Protein AF-A0A3B9WYV5-F1 (afdb_monomer_lite)

Radius of gyration: 35.45 Å; chains: 1; bounding box: 121×63×86 Å

Structure (mmCIF, N/CA/C/O backbone):
data_AF-A0A3B9WYV5-F1
#
_entry.id   AF-A0A3B9WYV5-F1
#
loop_
_atom_site.group_PDB
_atom_site.id
_atom_site.type_symbol
_atom_site.label_atom_id
_atom_site.label_alt_id
_atom_site.label_comp_id
_atom_site.label_asym_id
_atom_site.label_entity_id
_atom_site.label_seq_id
_atom_site.pdbx_PDB_ins_code
_atom_site.Cartn_x
_atom_site.Cartn_y
_atom_site.Cartn_z
_atom_site.occupancy
_atom_site.B_iso_or_equiv
_atom_site.auth_seq_id
_atom_site.auth_comp_id
_atom_site.auth_asym_id
_atom_site.auth_atom_id
_atom_site.pdbx_PDB_model_num
ATOM 1 N N . MET A 1 1 ? -48.179 17.737 22.726 1.00 44.22 1 MET A N 1
ATOM 2 C CA . MET A 1 1 ? -48.173 19.216 22.702 1.00 44.22 1 MET A CA 1
ATOM 3 C C . MET A 1 1 ? -49.141 19.680 23.784 1.00 44.22 1 MET A C 1
ATOM 5 O O . MET A 1 1 ? -50.304 19.308 23.714 1.00 44.22 1 MET A O 1
ATOM 9 N N . TYR A 1 2 ? -48.638 20.317 24.846 1.00 38.59 2 TYR A N 1
ATOM 10 C CA . TYR A 1 2 ? -49.364 20.578 26.098 1.00 38.59 2 TYR A CA 1
ATOM 11 C C . TYR A 1 2 ? -50.593 21.493 25.893 1.00 38.59 2 TYR A C 1
ATOM 13 O O . TYR A 1 2 ? -50.419 22.695 25.693 1.00 38.59 2 TYR A O 1
ATOM 21 N N . PRO A 1 3 ? -51.836 20.983 26.000 1.00 50.41 3 PRO A N 1
ATOM 22 C CA . PRO A 1 3 ? -53.046 21.769 25.717 1.00 50.41 3 PRO A CA 1
ATOM 23 C C . PRO A 1 3 ? -53.403 22.777 26.820 1.00 50.41 3 PRO A C 1
ATOM 25 O O . PRO A 1 3 ? -54.273 23.621 26.638 1.00 50.41 3 PRO A O 1
ATOM 28 N N . ALA A 1 4 ? -52.757 22.687 27.987 1.00 54.72 4 ALA A N 1
ATOM 29 C CA . ALA A 1 4 ? -53.063 23.540 29.132 1.00 54.72 4 ALA A CA 1
ATOM 30 C C . ALA A 1 4 ? -52.451 24.950 29.031 1.00 54.72 4 ALA A C 1
ATOM 32 O O . ALA A 1 4 ? -52.976 25.873 29.654 1.00 54.72 4 ALA A O 1
ATOM 33 N N . PHE A 1 5 ? -51.382 25.126 28.242 1.00 47.09 5 PHE A N 1
ATOM 34 C CA . PHE A 1 5 ? -50.605 26.373 28.189 1.00 47.09 5 PHE A CA 1
ATOM 35 C C . PHE A 1 5 ? -50.974 27.308 27.026 1.00 47.09 5 PHE A C 1
ATOM 37 O O . PHE A 1 5 ? -50.717 28.504 27.113 1.00 47.09 5 PHE A O 1
ATOM 44 N N . PHE A 1 6 ? -51.642 26.817 25.976 1.00 51.59 6 PHE A N 1
ATOM 45 C CA . PHE A 1 6 ? -51.981 27.616 24.791 1.00 51.59 6 PHE A CA 1
ATOM 46 C C . PHE A 1 6 ? -53.494 27.623 24.565 1.00 51.59 6 PHE A C 1
ATOM 48 O O . PHE A 1 6 ? -54.045 26.748 23.904 1.00 51.59 6 PHE A O 1
ATOM 55 N N . ARG A 1 7 ? -54.183 28.599 25.171 1.00 55.00 7 ARG A N 1
ATOM 56 C CA . ARG A 1 7 ? -55.656 28.698 25.144 1.00 55.00 7 ARG A CA 1
ATOM 57 C C . ARG A 1 7 ? -56.224 29.470 23.946 1.00 55.00 7 ARG A C 1
ATOM 59 O O . ARG A 1 7 ? -57.436 29.457 23.762 1.00 55.00 7 ARG A O 1
ATOM 66 N N . ASN A 1 8 ? -55.399 30.155 23.153 1.00 58.19 8 ASN A N 1
ATOM 67 C CA . ASN A 1 8 ? -55.832 30.854 21.940 1.00 58.19 8 ASN A CA 1
ATOM 68 C C . ASN A 1 8 ? -54.713 30.912 20.884 1.00 58.19 8 ASN A C 1
ATOM 70 O O . ASN A 1 8 ? -53.532 30.820 21.214 1.00 58.19 8 ASN A O 1
ATOM 74 N N . ASP A 1 9 ? -55.091 31.102 19.617 1.00 54.53 9 ASP A N 1
ATOM 75 C CA . ASP A 1 9 ? -54.166 31.091 18.469 1.00 54.53 9 ASP A CA 1
ATOM 76 C C . ASP A 1 9 ? -53.138 32.240 18.496 1.00 54.53 9 ASP A C 1
ATOM 78 O O . ASP A 1 9 ? -52.093 32.166 17.855 1.00 54.53 9 ASP A O 1
ATOM 82 N N . GLN A 1 10 ? -53.389 33.289 19.289 1.00 51.88 10 GLN A N 1
ATOM 83 C CA . GLN A 1 10 ? -52.454 34.402 19.494 1.00 51.88 10 GLN A CA 1
ATOM 84 C C . GLN A 1 10 ? -51.381 34.123 20.563 1.00 51.88 10 GLN A C 1
ATOM 86 O O . GLN A 1 10 ? -50.354 34.804 20.574 1.00 51.88 10 GLN A O 1
ATOM 91 N N . ALA A 1 11 ? -51.558 33.115 21.427 1.00 53.44 11 ALA A N 1
ATOM 92 C CA . ALA A 1 11 ? -50.583 32.771 22.468 1.00 53.44 11 ALA A CA 1
ATOM 93 C C . ALA A 1 11 ? -49.258 32.243 21.892 1.00 53.44 11 ALA A C 1
ATOM 95 O O . ALA A 1 11 ? -48.209 32.416 22.507 1.00 53.44 11 ALA A O 1
ATOM 96 N N . PHE A 1 12 ? -49.286 31.643 20.698 1.00 45.94 12 PHE A N 1
ATOM 97 C CA . PHE A 1 12 ? -48.079 31.151 20.031 1.00 45.94 12 PHE A CA 1
ATOM 98 C C . PHE A 1 12 ? -47.205 32.297 19.494 1.00 45.94 12 PHE A C 1
ATOM 100 O O . PHE A 1 12 ? -45.983 32.245 19.588 1.00 45.94 12 PHE A O 1
ATOM 107 N N . SER A 1 13 ? -47.818 33.368 18.977 1.00 48.94 13 SER A N 1
ATOM 108 C CA . SER A 1 13 ? -47.088 34.524 18.433 1.00 48.94 13 SER A CA 1
ATOM 109 C C . SER A 1 13 ? -46.604 35.496 19.513 1.00 48.94 13 SER A C 1
ATOM 111 O O . SER A 1 13 ? -45.576 36.143 19.325 1.00 48.94 13 SER A O 1
ATOM 113 N N . ALA A 1 14 ? -47.297 35.572 20.655 1.00 41.66 14 ALA A N 1
ATOM 114 C CA . ALA A 1 14 ? -46.888 36.388 21.802 1.00 41.66 14 ALA A CA 1
ATOM 115 C C . ALA A 1 14 ? -45.728 35.778 22.620 1.00 41.66 14 ALA A C 1
ATOM 117 O O . ALA A 1 14 ? -45.113 36.477 23.417 1.00 41.66 14 ALA A O 1
ATOM 118 N N . ALA A 1 15 ? -45.379 34.505 22.401 1.00 43.25 15 ALA A N 1
ATOM 119 C CA . ALA A 1 15 ? -44.232 33.862 23.051 1.00 43.25 15 ALA A CA 1
ATOM 120 C C . ALA A 1 15 ? -42.866 34.318 22.489 1.00 43.25 15 ALA A C 1
ATOM 122 O O . ALA A 1 15 ? -41.828 34.014 23.071 1.00 43.25 15 ALA A O 1
ATOM 123 N N . ASN A 1 16 ? -42.855 35.066 21.377 1.00 40.69 16 ASN A N 1
ATOM 124 C CA . ASN A 1 16 ? -41.633 35.572 20.741 1.00 40.69 16 ASN A CA 1
ATOM 125 C C . ASN A 1 16 ? -41.142 36.926 21.287 1.00 40.69 16 ASN A C 1
ATOM 127 O O . ASN A 1 16 ? -40.165 37.461 20.764 1.00 40.69 16 ASN A O 1
ATOM 131 N N . SER A 1 17 ? -41.767 37.485 22.328 1.00 39.19 17 SER A N 1
ATOM 132 C CA . SER A 1 17 ? -41.237 38.665 23.024 1.00 39.19 17 SER A CA 1
ATOM 133 C C . SER A 1 17 ? -40.712 38.286 24.410 1.00 39.19 17 SER A C 1
ATOM 135 O O . SER A 1 17 ? -41.483 38.080 25.342 1.00 39.19 17 SER A O 1
ATOM 137 N N . GLU A 1 18 ? -39.385 38.199 24.507 1.00 41.38 18 GLU A N 1
ATOM 138 C CA . GLU A 1 18 ? -38.595 38.318 25.740 1.00 41.38 18 GLU A CA 1
ATOM 139 C C . GLU A 1 18 ? -39.033 37.442 26.924 1.00 41.38 18 GLU A C 1
ATOM 141 O O . GLU A 1 18 ? -39.268 37.923 28.029 1.00 41.38 18 GLU A O 1
ATOM 146 N N . THR A 1 19 ? -39.031 36.120 26.746 1.00 40.12 19 THR A N 1
ATOM 147 C CA . THR A 1 19 ? -38.717 35.264 27.899 1.00 40.12 19 THR A CA 1
ATOM 148 C C . THR A 1 19 ? -37.205 35.109 27.943 1.00 40.12 19 THR A C 1
ATOM 150 O O . THR A 1 19 ? -36.627 34.286 27.232 1.00 40.12 19 THR A O 1
ATOM 153 N N . ILE A 1 20 ? -36.550 35.936 28.759 1.00 43.50 20 ILE A N 1
ATOM 154 C CA . ILE A 1 20 ? -35.201 35.653 29.250 1.00 43.50 20 ILE A CA 1
ATOM 155 C C . ILE A 1 20 ? -35.346 34.386 30.096 1.00 43.50 20 ILE A C 1
ATOM 157 O O . ILE A 1 20 ? -35.565 34.451 31.302 1.00 43.50 20 ILE A O 1
ATOM 161 N N . TYR A 1 21 ? -35.311 33.217 29.460 1.00 53.41 21 TYR A N 1
ATOM 162 C CA . TYR A 1 21 ? -35.039 31.990 30.185 1.00 53.41 21 TYR A CA 1
ATOM 163 C C . TYR A 1 21 ? -33.635 32.162 30.745 1.00 53.41 21 TYR A C 1
ATOM 165 O O . TYR A 1 21 ? -32.661 32.158 29.987 1.00 53.41 21 TYR A O 1
ATOM 173 N N . LEU A 1 22 ? -33.542 32.381 32.056 1.00 64.19 22 LEU A N 1
ATOM 174 C CA . LEU A 1 22 ? -32.267 32.347 32.748 1.00 64.19 22 LEU A CA 1
ATOM 175 C C . LEU A 1 22 ? -31.646 30.988 32.433 1.00 64.19 22 LEU A C 1
ATOM 177 O O . LEU A 1 22 ? -32.295 29.946 32.529 1.00 64.19 22 LEU A O 1
ATOM 181 N N . MET A 1 23 ? -30.404 31.008 31.971 1.00 65.25 23 MET A N 1
ATOM 182 C CA . MET A 1 23 ? -29.700 29.817 31.504 1.00 65.25 23 MET A CA 1
ATOM 183 C C . MET A 1 23 ? -29.669 28.711 32.577 1.00 65.25 23 MET A C 1
ATOM 185 O O . MET A 1 23 ? -29.634 27.526 32.255 1.00 65.25 23 MET A O 1
ATOM 189 N N . ASP A 1 24 ? -29.759 29.108 33.845 1.00 76.31 24 ASP A N 1
ATOM 190 C CA . ASP A 1 24 ? -29.878 28.274 35.040 1.00 76.31 24 ASP A CA 1
ATOM 191 C C . ASP A 1 24 ? -31.162 27.435 35.048 1.00 76.31 24 ASP A C 1
ATOM 193 O O . ASP A 1 24 ? -31.118 26.241 35.346 1.00 76.31 24 ASP A O 1
ATOM 197 N N . ASP A 1 25 ? -32.301 28.034 34.690 1.00 82.19 25 ASP A N 1
ATOM 198 C CA . ASP A 1 25 ? -33.596 27.348 34.676 1.00 82.19 25 ASP A CA 1
ATOM 199 C C . ASP A 1 25 ? -33.636 26.295 33.572 1.00 82.19 25 ASP A C 1
ATOM 201 O O . ASP A 1 25 ? -34.129 25.191 33.788 1.00 82.19 25 ASP A O 1
ATOM 205 N N . ARG A 1 26 ? -33.009 26.588 32.426 1.00 82.50 26 ARG A N 1
ATOM 206 C CA . ARG A 1 26 ? -32.861 25.621 31.332 1.00 82.50 26 ARG A CA 1
ATOM 207 C C . ARG A 1 26 ? -32.002 24.426 31.743 1.00 82.50 26 ARG A C 1
ATOM 209 O O . ARG A 1 26 ? -32.347 23.292 31.432 1.00 82.50 26 ARG A O 1
ATOM 216 N N . VAL A 1 27 ? -30.888 24.656 32.442 1.00 86.00 27 VAL A N 1
ATOM 217 C CA . VAL A 1 27 ? -30.032 23.560 32.930 1.00 86.00 27 VAL A CA 1
ATOM 218 C C . VAL A 1 27 ? -30.753 22.719 33.977 1.00 86.00 27 VAL A C 1
ATOM 220 O O . VAL A 1 27 ? -30.647 21.493 33.943 1.00 86.00 27 VAL A O 1
ATOM 223 N N . ARG A 1 28 ? -31.503 23.357 34.883 1.00 89.12 28 ARG A N 1
ATOM 224 C CA . ARG A 1 28 ? -32.316 22.648 35.875 1.00 89.12 28 ARG A CA 1
ATOM 225 C C . ARG A 1 28 ? -33.363 21.771 35.190 1.00 89.12 28 ARG A C 1
ATOM 227 O O . ARG A 1 28 ? -33.403 20.580 35.465 1.00 89.12 28 ARG A O 1
ATOM 234 N N . GLU A 1 29 ? -34.102 22.321 34.230 1.00 89.50 29 GLU A N 1
ATOM 235 C CA . GLU A 1 29 ? -35.089 21.573 33.448 1.00 89.50 29 GLU A CA 1
ATOM 236 C C . GLU A 1 29 ? -34.450 20.396 32.693 1.00 89.50 29 GLU A C 1
ATOM 238 O O . GLU A 1 29 ? -34.960 19.282 32.752 1.00 89.50 29 GLU A O 1
ATOM 243 N N . MET A 1 30 ? -33.292 20.592 32.051 1.00 89.50 30 MET A N 1
ATOM 244 C CA . MET A 1 30 ? -32.570 19.504 31.376 1.00 89.50 30 MET A CA 1
ATOM 245 C C . MET A 1 30 ? -32.187 18.366 32.332 1.00 89.50 30 MET A C 1
ATOM 247 O O . MET A 1 30 ? -32.292 17.196 31.966 1.00 89.50 30 MET A O 1
ATOM 251 N N . ILE A 1 31 ? -31.719 18.694 33.539 1.00 91.06 31 ILE A N 1
ATOM 252 C CA . ILE A 1 31 ? -31.347 17.702 34.556 1.00 91.06 31 ILE A CA 1
ATOM 253 C C . ILE A 1 31 ? -32.591 16.982 35.084 1.00 91.06 31 ILE A C 1
ATOM 255 O O . ILE A 1 31 ? -32.574 15.755 35.197 1.00 91.06 31 ILE A O 1
ATOM 259 N N . ASP A 1 32 ? -33.653 17.728 35.384 1.00 92.06 32 ASP A N 1
ATOM 260 C CA . ASP A 1 32 ? -34.893 17.192 35.945 1.00 92.06 32 ASP A CA 1
ATOM 261 C C . ASP A 1 32 ? -35.589 16.265 34.945 1.00 92.06 32 ASP A C 1
ATOM 263 O O . ASP A 1 32 ? -35.933 15.146 35.305 1.00 92.06 32 ASP A O 1
ATOM 267 N N . VAL A 1 33 ? -35.659 16.637 33.661 1.00 93.62 33 VAL A N 1
ATOM 268 C CA . VAL A 1 33 ? -36.197 15.768 32.598 1.00 93.62 33 VAL A CA 1
ATOM 269 C C . VAL A 1 33 ? -35.448 14.436 32.529 1.00 93.62 33 VAL A C 1
ATOM 271 O O . VAL A 1 33 ? -36.065 13.375 32.463 1.00 93.62 33 VAL A O 1
ATOM 274 N N . VAL A 1 34 ? -34.111 14.457 32.568 1.00 91.62 34 VAL A N 1
ATOM 275 C CA . VAL A 1 34 ? -33.319 13.217 32.534 1.00 91.62 34 VAL A CA 1
ATOM 276 C C . VAL A 1 34 ? -33.553 12.382 33.796 1.00 91.62 34 VAL A C 1
ATOM 278 O O . VAL A 1 34 ? -33.638 11.154 33.706 1.00 91.62 34 VAL A O 1
ATOM 281 N N . ARG A 1 35 ? -33.668 13.016 34.967 1.00 92.69 35 ARG A N 1
ATOM 282 C CA . ARG A 1 35 ? -33.932 12.322 36.237 1.00 92.69 35 ARG A CA 1
ATOM 283 C C . ARG A 1 35 ? -35.321 11.710 36.283 1.00 92.69 35 ARG A C 1
ATOM 285 O O . ARG A 1 35 ? -35.431 10.558 36.688 1.00 92.69 35 ARG A O 1
ATOM 292 N N . ASP A 1 36 ? -36.336 12.433 35.840 1.00 93.81 36 ASP A N 1
ATOM 293 C CA . ASP A 1 36 ? -37.723 11.975 35.851 1.00 93.81 36 ASP A CA 1
ATOM 294 C C . ASP A 1 36 ? -37.918 10.783 34.905 1.00 93.81 36 ASP A C 1
ATOM 296 O O . ASP A 1 36 ? -38.557 9.798 35.273 1.00 93.81 36 ASP A O 1
ATOM 300 N N . GLU A 1 37 ? -37.297 10.821 33.723 1.00 93.88 37 GLU A N 1
ATOM 301 C CA . GLU A 1 37 ? -37.404 9.742 32.733 1.00 93.88 37 GLU A CA 1
ATOM 302 C C . GLU A 1 37 ? -36.556 8.508 33.085 1.00 93.88 37 GLU A C 1
ATOM 304 O O . GLU A 1 37 ? -36.952 7.373 32.815 1.00 93.88 37 GLU A O 1
ATOM 309 N N . THR A 1 38 ? -35.367 8.691 33.674 1.00 91.56 38 THR A N 1
ATOM 310 C CA . THR A 1 38 ? -34.408 7.581 33.872 1.00 91.56 38 THR A CA 1
ATOM 311 C C . THR A 1 38 ? -34.256 7.122 35.323 1.00 91.56 38 THR A C 1
ATOM 313 O O . THR A 1 38 ? -33.700 6.046 35.576 1.00 91.56 38 THR A O 1
ATOM 316 N N . GLY A 1 39 ? -34.682 7.937 36.290 1.00 91.38 39 GLY A N 1
ATOM 317 C CA . GLY A 1 39 ? -34.419 7.755 37.721 1.00 91.38 39 GLY A CA 1
ATOM 318 C C . GLY A 1 39 ? -32.935 7.844 38.104 1.00 91.38 39 GLY A C 1
ATOM 319 O O . GLY A 1 39 ? -32.558 7.422 39.202 1.00 91.38 39 GLY A O 1
ATOM 320 N N . LYS A 1 40 ? -32.054 8.305 37.203 1.00 90.12 40 LYS A N 1
ATOM 321 C CA . LYS A 1 40 ? -30.602 8.347 37.429 1.00 90.12 40 LYS A CA 1
ATOM 322 C C . LYS A 1 40 ? -30.158 9.713 37.931 1.00 90.12 40 LYS A C 1
ATOM 324 O O . LYS A 1 40 ? -30.314 10.732 37.274 1.00 90.12 40 LYS A O 1
ATOM 329 N N . GLU A 1 41 ? -29.497 9.694 39.081 1.00 89.94 41 GLU A N 1
ATOM 330 C CA . GLU A 1 41 ? -28.916 10.882 39.709 1.00 89.94 41 GLU A CA 1
ATOM 331 C C . GLU A 1 41 ? -27.628 11.364 39.029 1.00 89.94 41 GLU A C 1
ATOM 333 O O . GLU A 1 41 ? -27.343 12.563 39.049 1.00 89.94 41 GLU A O 1
ATOM 338 N N . ASN A 1 42 ? -26.868 10.428 38.443 1.00 93.31 42 ASN A N 1
ATOM 339 C CA . ASN A 1 42 ? -25.611 10.691 37.750 1.00 93.31 42 ASN A CA 1
ATOM 340 C C . ASN A 1 42 ? -25.864 10.849 36.251 1.00 93.31 42 ASN A C 1
ATOM 342 O O . ASN A 1 42 ? -26.376 9.923 35.618 1.00 93.31 42 ASN A O 1
ATOM 346 N N . ILE A 1 43 ? -25.481 11.994 35.691 1.00 92.56 43 ILE A N 1
ATOM 347 C CA . ILE A 1 43 ? -25.765 12.361 34.299 1.00 92.56 43 ILE A CA 1
ATOM 348 C C . ILE A 1 43 ? -24.468 12.785 33.623 1.00 92.56 43 ILE A C 1
ATOM 350 O O . ILE A 1 43 ? -23.660 13.507 34.203 1.00 92.56 43 ILE A O 1
ATOM 354 N N . VAL A 1 44 ? -24.281 12.354 32.380 1.00 91.69 44 VAL A N 1
ATOM 355 C CA . VAL A 1 44 ? -23.130 12.725 31.558 1.00 91.69 44 VAL A CA 1
ATOM 356 C C . VAL A 1 44 ? -23.648 13.332 30.260 1.00 91.69 44 VAL A C 1
ATOM 358 O O . VAL A 1 44 ? -24.239 12.631 29.441 1.00 91.69 44 VAL A O 1
ATOM 361 N N . PHE A 1 45 ? -23.431 14.631 30.071 1.00 89.56 45 PHE A N 1
ATOM 362 C CA . PHE A 1 45 ? -23.684 15.316 28.807 1.00 89.56 45 PHE A CA 1
ATOM 363 C C . PHE A 1 45 ? -22.446 15.206 27.922 1.00 89.56 45 PHE A C 1
ATOM 365 O O . PHE A 1 45 ? -21.373 15.651 28.317 1.00 89.56 45 PHE A O 1
ATOM 372 N N . ILE A 1 46 ? -22.593 14.622 26.735 1.00 87.75 46 ILE A N 1
ATOM 373 C CA . ILE A 1 46 ? -21.513 14.491 25.752 1.00 87.75 46 ILE A CA 1
ATOM 374 C C . ILE A 1 46 ? -21.825 15.426 24.587 1.00 87.75 46 ILE A C 1
ATOM 376 O O . ILE A 1 46 ? -22.869 15.290 23.950 1.00 87.75 46 ILE A O 1
ATOM 380 N N . ILE A 1 47 ? -20.930 16.374 24.329 1.00 83.06 47 ILE A N 1
ATOM 381 C CA . ILE A 1 47 ? -21.029 17.324 23.222 1.00 83.06 47 ILE A CA 1
ATOM 382 C C . ILE A 1 47 ? -19.914 17.005 22.236 1.00 83.06 47 ILE A C 1
ATOM 384 O O . ILE A 1 47 ? -18.734 17.117 22.571 1.00 83.06 47 ILE A O 1
ATOM 388 N N . ASP A 1 48 ? -20.306 16.596 21.035 1.00 79.38 48 ASP A N 1
ATOM 389 C CA . ASP A 1 48 ? -19.369 16.258 19.972 1.00 79.38 48 ASP A CA 1
ATOM 390 C C . ASP A 1 48 ? -18.968 17.503 19.163 1.00 79.38 48 ASP A C 1
ATOM 392 O O . ASP A 1 48 ? -19.796 18.380 18.913 1.00 79.38 48 ASP A O 1
ATOM 396 N N . GLU A 1 49 ? -17.693 17.585 18.787 1.00 74.12 49 GLU A N 1
ATOM 397 C CA . GLU A 1 49 ? -17.056 18.660 18.021 1.00 74.12 49 GLU A CA 1
ATOM 398 C C . GLU A 1 49 ? -17.469 20.080 18.445 1.00 74.12 49 GLU A C 1
ATOM 400 O O . GLU A 1 49 ? -17.935 20.897 17.644 1.00 74.12 49 GLU A O 1
ATOM 405 N N . ILE A 1 50 ? -17.219 20.431 19.710 1.00 74.62 50 ILE A N 1
ATOM 406 C CA . ILE A 1 50 ? -17.501 21.772 20.252 1.00 74.62 50 ILE A CA 1
ATOM 407 C C . ILE A 1 50 ? -16.887 22.883 19.381 1.00 74.62 50 ILE A C 1
ATOM 409 O O . ILE A 1 50 ? -17.492 23.943 19.214 1.00 74.62 50 ILE A O 1
ATOM 413 N N . GLY A 1 51 ? -15.718 22.636 18.781 1.00 68.44 51 GLY A N 1
ATOM 414 C CA . GLY A 1 51 ? -15.066 23.577 17.866 1.00 68.44 51 GLY A CA 1
ATOM 415 C C . GLY A 1 51 ? -15.917 23.944 16.640 1.00 68.44 51 GLY A C 1
ATOM 416 O O . GLY A 1 51 ? -15.938 25.111 16.250 1.00 68.44 51 GLY A O 1
ATOM 417 N N . GLN A 1 52 ? -16.675 22.996 16.075 1.00 66.69 52 GLN A N 1
ATOM 418 C CA . GLN A 1 52 ? -17.601 23.261 14.963 1.00 66.69 52 GLN A CA 1
ATOM 419 C C . GLN A 1 52 ? -18.828 24.052 15.423 1.00 66.69 52 GLN A C 1
ATOM 421 O O . GLN A 1 52 ? -19.269 24.974 14.736 1.00 66.69 52 GLN A O 1
ATOM 426 N N . TYR A 1 53 ? -19.371 23.721 16.601 1.00 67.88 53 TYR A N 1
ATOM 427 C CA . TYR A 1 53 ? -20.521 24.434 17.165 1.00 67.88 53 TYR A CA 1
ATOM 428 C C . TYR A 1 53 ? -20.210 25.916 17.408 1.00 67.88 53 TYR A C 1
ATOM 430 O O . TYR A 1 53 ? -21.026 26.791 17.090 1.00 67.88 53 TYR A O 1
ATOM 438 N N . VAL A 1 54 ? -19.016 26.179 17.942 1.00 66.25 54 VAL A N 1
ATOM 439 C CA . VAL A 1 54 ? -18.492 27.518 18.217 1.00 66.25 54 VAL A CA 1
ATOM 440 C C . VAL A 1 54 ? -18.201 28.282 16.920 1.00 66.25 54 VAL A C 1
ATOM 442 O O . VAL A 1 54 ? -18.611 29.441 16.790 1.00 66.25 54 VAL A O 1
ATOM 445 N N . GLY A 1 55 ? -17.557 27.643 15.936 1.00 63.66 55 GLY A N 1
ATOM 446 C CA . GLY A 1 55 ? -17.189 28.280 14.669 1.00 63.66 55 GLY A CA 1
ATOM 447 C C . GLY A 1 55 ? -16.483 29.628 14.885 1.00 63.66 55 GLY A C 1
ATOM 448 O O . GLY A 1 55 ? -15.675 29.774 15.795 1.00 63.66 55 GLY A O 1
ATOM 449 N N . SER A 1 56 ? -16.825 30.643 14.085 1.00 59.28 56 SER A N 1
ATOM 450 C CA . SER A 1 56 ? -16.309 32.014 14.242 1.00 59.28 56 SER A CA 1
ATOM 451 C C . SER A 1 56 ? -17.168 32.910 15.158 1.00 59.28 56 SER A C 1
ATOM 453 O O . SER A 1 56 ? -16.976 34.127 15.182 1.00 59.28 56 SER A O 1
ATOM 455 N N . GLN A 1 57 ? -18.173 32.362 15.858 1.00 65.44 57 GLN A N 1
ATOM 456 C CA . GLN A 1 57 ? -19.156 33.146 16.620 1.00 65.44 57 GLN A CA 1
ATOM 457 C C . GLN A 1 57 ? -18.827 33.160 18.117 1.00 65.44 57 GLN A C 1
ATOM 459 O O . GLN A 1 57 ? -19.157 32.236 18.857 1.00 65.44 57 GLN A O 1
ATOM 464 N N . GLN A 1 58 ? -18.245 34.264 18.591 1.00 65.69 58 GLN A N 1
ATOM 465 C CA . GLN A 1 58 ? -17.860 34.425 20.000 1.00 65.69 58 GLN A CA 1
ATOM 466 C C . GLN A 1 58 ? -19.040 34.353 20.987 1.00 65.69 58 GLN A C 1
ATOM 468 O O . GLN A 1 58 ? -18.847 33.926 22.122 1.00 65.69 58 GLN A O 1
ATOM 473 N N . SER A 1 59 ? -20.262 34.710 20.576 1.00 71.44 59 SER A N 1
ATOM 474 C CA . SER A 1 59 ? -21.453 34.601 21.436 1.00 71.44 59 SER A CA 1
ATOM 475 C C . SER A 1 59 ? -21.731 33.159 21.869 1.00 71.44 59 SER A C 1
ATOM 477 O O . SER A 1 59 ? -22.041 32.918 23.031 1.00 71.44 59 SER A O 1
ATOM 479 N N . LYS A 1 60 ? -21.512 32.181 20.983 1.00 72.94 60 LYS A N 1
ATOM 480 C CA . LYS A 1 60 ? -21.728 30.759 21.289 1.00 72.94 60 LYS A CA 1
ATOM 481 C C . LYS A 1 60 ? -20.723 30.193 22.292 1.00 72.94 60 LYS A C 1
ATOM 483 O O . LYS A 1 60 ? -21.034 29.232 22.989 1.00 72.94 60 LYS A O 1
ATOM 488 N N . ILE A 1 61 ? -19.530 30.787 22.376 1.00 71.44 61 ILE A N 1
ATOM 489 C CA . ILE A 1 61 ? -18.519 30.437 23.387 1.00 71.44 61 ILE A CA 1
ATOM 490 C C . ILE A 1 61 ? -19.021 30.833 24.772 1.00 71.44 61 ILE A C 1
ATOM 492 O O . ILE A 1 61 ? -18.911 30.051 25.711 1.00 71.44 61 ILE A O 1
ATOM 496 N N . LEU A 1 62 ? -19.591 32.036 24.883 1.00 73.31 62 LEU A N 1
ATOM 497 C CA . LEU A 1 62 ? -20.153 32.548 26.132 1.00 73.31 62 LEU A CA 1
ATOM 498 C C . LEU A 1 62 ? -21.380 31.737 26.563 1.00 73.31 62 LEU A C 1
ATOM 500 O O . LEU A 1 62 ? -21.510 31.416 27.741 1.00 73.31 62 LEU A O 1
ATOM 504 N N . ASP A 1 63 ? -22.225 31.331 25.615 1.00 77.94 63 ASP A N 1
ATOM 505 C CA . ASP A 1 63 ? -23.363 30.455 25.902 1.00 77.94 63 ASP A CA 1
ATOM 506 C C . ASP A 1 63 ? -22.899 29.089 26.432 1.00 77.94 63 ASP A C 1
ATOM 508 O O . ASP A 1 63 ? -23.385 28.598 27.452 1.00 77.94 63 ASP A O 1
ATOM 512 N N . LEU A 1 64 ? -21.915 28.469 25.776 1.00 78.12 64 LEU A N 1
ATOM 513 C CA . LEU A 1 64 ? -21.370 27.193 26.235 1.00 78.12 64 LEU A CA 1
ATOM 514 C C . LEU A 1 64 ? -20.696 27.323 27.610 1.00 78.12 64 LEU A C 1
ATOM 516 O O . LEU A 1 64 ? -20.806 26.419 28.439 1.00 78.12 64 LEU A O 1
ATOM 520 N N . GLN A 1 65 ? -20.042 28.457 27.872 1.00 74.50 65 GLN A N 1
ATOM 521 C CA . GLN A 1 65 ? -19.480 28.771 29.182 1.00 74.50 65 GLN A CA 1
ATOM 522 C C . GLN A 1 65 ? -20.575 28.828 30.253 1.00 74.50 65 GLN A C 1
ATOM 524 O O . GLN A 1 65 ? -20.452 28.152 31.275 1.00 74.50 65 GLN A O 1
ATOM 529 N N . GLY A 1 66 ? -21.646 29.591 30.013 1.00 80.25 66 GLY A N 1
ATOM 530 C CA . GLY A 1 66 ? -22.773 29.687 30.942 1.00 80.25 66 GLY A CA 1
ATOM 531 C C . GLY A 1 66 ? -23.395 28.317 31.216 1.00 80.25 66 GLY A C 1
ATOM 532 O O . GLY A 1 66 ? -23.662 27.966 32.363 1.00 80.25 66 GLY A O 1
ATOM 533 N N . LEU A 1 67 ? -23.521 27.485 30.179 1.00 84.31 67 LEU A N 1
ATOM 534 C CA . LEU A 1 67 ? -24.010 26.115 30.310 1.00 84.31 67 LEU A CA 1
ATOM 535 C C . LEU A 1 67 ? -23.108 25.251 31.212 1.00 84.31 67 LEU A C 1
ATOM 537 O O . LEU A 1 67 ? -23.611 24.564 32.102 1.00 84.31 67 LEU A O 1
ATOM 541 N N . ALA A 1 68 ? -21.789 25.285 31.005 1.00 81.94 68 ALA A N 1
ATOM 542 C CA . ALA A 1 68 ? -20.831 24.498 31.783 1.00 81.94 68 ALA A CA 1
ATOM 543 C C . ALA A 1 68 ? -20.768 24.939 33.258 1.00 81.94 68 ALA A C 1
ATOM 545 O O . ALA A 1 68 ? -20.751 24.093 34.157 1.00 81.94 68 ALA A O 1
ATOM 546 N N . GLU A 1 69 ? -20.781 26.250 33.522 1.00 81.56 69 GLU A N 1
ATOM 547 C CA . GLU A 1 69 ? -20.816 26.802 34.884 1.00 81.56 69 GLU A CA 1
ATOM 548 C C . GLU A 1 69 ? -22.109 26.419 35.612 1.00 81.56 69 GLU A C 1
ATOM 550 O O . GLU A 1 69 ? -22.073 25.968 36.762 1.00 81.56 69 GLU A O 1
ATOM 555 N N . ASN A 1 70 ? -23.245 26.498 34.924 1.00 85.94 70 ASN A N 1
ATOM 556 C CA . ASN A 1 70 ? -24.535 26.131 35.495 1.00 85.94 70 ASN A CA 1
ATOM 557 C C . ASN A 1 70 ? -24.640 24.637 35.779 1.00 85.94 70 ASN A C 1
ATOM 559 O O . ASN A 1 70 ? -25.117 24.253 36.846 1.00 85.94 70 ASN A O 1
ATOM 563 N N . ILE A 1 71 ? -24.130 23.782 34.891 1.00 87.88 71 ILE A N 1
ATOM 564 C CA . ILE A 1 71 ? -24.067 22.336 35.141 1.00 87.88 71 ILE A CA 1
ATOM 565 C C . ILE A 1 71 ? -23.168 22.029 36.337 1.00 87.88 71 ILE A C 1
ATOM 567 O O . ILE A 1 71 ? -23.536 21.204 37.172 1.00 87.88 71 ILE A O 1
ATOM 571 N N . LYS A 1 72 ? -22.031 22.716 36.482 1.00 83.62 72 LYS A N 1
ATOM 572 C CA . LYS A 1 72 ? -21.156 22.553 37.650 1.00 83.62 72 LYS A CA 1
ATOM 573 C C . LYS A 1 72 ? -21.871 22.929 38.954 1.00 83.62 72 LYS A C 1
ATOM 575 O O . LYS A 1 72 ? -21.782 22.184 39.931 1.00 83.62 72 LYS A O 1
ATOM 580 N N . ASN A 1 73 ? -22.577 24.059 38.968 1.00 85.81 73 ASN A N 1
ATOM 581 C CA . ASN A 1 73 ? -23.237 24.583 40.165 1.00 85.81 73 ASN A CA 1
ATOM 582 C C . ASN A 1 73 ? -24.496 23.780 40.538 1.00 85.81 73 ASN A C 1
ATOM 584 O O . ASN A 1 73 ? -24.667 23.394 41.694 1.00 85.81 73 ASN A O 1
ATOM 588 N N . ILE A 1 74 ? -25.363 23.498 39.563 1.00 88.31 74 ILE A N 1
ATOM 589 C CA . ILE A 1 74 ? -26.646 22.803 39.765 1.00 88.31 74 ILE A CA 1
ATOM 590 C C . ILE A 1 74 ? -26.436 21.290 39.888 1.00 88.31 74 ILE A C 1
ATOM 592 O O . ILE A 1 74 ? -27.112 20.619 40.666 1.00 88.31 74 ILE A O 1
ATOM 596 N N . GLY A 1 75 ? -25.476 20.743 39.145 1.00 84.56 75 GLY A N 1
ATOM 597 C CA . GLY A 1 75 ? -25.203 19.313 39.075 1.00 84.56 75 GLY A CA 1
ATOM 598 C C . GLY A 1 75 ? -24.569 18.710 40.324 1.00 84.56 75 GLY A C 1
ATOM 599 O O . GLY A 1 75 ? -24.566 17.486 40.454 1.00 84.56 75 GLY A O 1
ATOM 600 N N . GLN A 1 76 ? -24.035 19.535 41.235 1.00 86.69 76 GLN A N 1
ATOM 601 C CA . GLN A 1 76 ? -23.501 19.127 42.546 1.00 86.69 76 GLN A CA 1
ATOM 602 C C . GLN A 1 76 ? -22.534 17.923 42.480 1.00 86.69 76 GLN A C 1
ATOM 604 O O . GLN A 1 76 ? -22.555 17.038 43.334 1.00 86.69 76 GLN A O 1
ATOM 609 N N . GLY A 1 77 ? -21.708 17.853 41.431 1.00 84.62 77 GLY A N 1
ATOM 610 C CA . GLY A 1 77 ? -20.744 16.764 41.208 1.00 84.62 77 GLY A CA 1
ATOM 611 C C . GLY A 1 77 ? -21.326 15.454 40.657 1.00 84.62 77 GLY A C 1
ATOM 612 O O . GLY A 1 77 ? -20.564 14.547 40.323 1.00 84.62 77 GLY A O 1
ATOM 613 N N . LYS A 1 78 ? -22.651 15.351 40.511 1.00 90.94 78 LYS A N 1
ATOM 614 C CA . LYS A 1 78 ? -23.338 14.199 39.903 1.00 90.94 78 LYS A CA 1
ATOM 615 C C . LYS A 1 78 ? -23.570 14.365 38.400 1.00 90.94 78 LYS A C 1
ATOM 617 O O . LYS A 1 78 ? -23.797 13.385 37.699 1.00 90.94 78 LYS A O 1
ATOM 622 N N . VAL A 1 79 ? -23.510 15.597 37.900 1.00 92.06 79 VAL A N 1
ATOM 623 C CA . VAL A 1 79 ? -23.688 15.909 36.478 1.00 92.06 79 VAL A CA 1
ATOM 624 C C . VAL A 1 79 ? -22.362 16.356 35.886 1.00 92.06 79 VAL A C 1
ATOM 626 O O . VAL A 1 79 ? -21.720 17.268 36.406 1.00 92.06 79 VAL A O 1
ATOM 629 N N . TRP A 1 80 ? -21.951 15.691 34.813 1.00 89.56 80 TRP A N 1
ATOM 630 C CA . TRP A 1 80 ?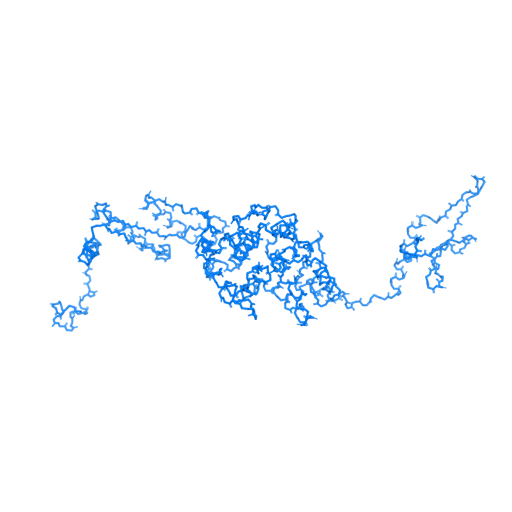 -20.688 15.914 34.120 1.00 89.56 80 TRP A CA 1
ATOM 631 C C . TRP A 1 80 ? -20.960 16.371 32.691 1.00 89.56 80 TRP A C 1
ATOM 633 O O . TRP A 1 80 ? -21.919 15.926 32.063 1.00 89.56 80 TRP A O 1
ATOM 643 N N . MET A 1 81 ? -20.098 17.241 32.172 1.00 86.31 81 MET A N 1
ATOM 644 C CA . MET A 1 81 ? -20.081 17.628 30.764 1.00 86.31 81 MET A CA 1
ATOM 645 C C . MET A 1 81 ? -18.749 17.193 30.159 1.00 86.31 81 MET A C 1
ATOM 647 O O . MET A 1 81 ? -17.689 17.538 30.680 1.00 86.31 81 MET A O 1
ATOM 651 N N . LEU A 1 82 ? -18.814 16.441 29.066 1.00 86.81 82 LEU A N 1
ATOM 652 C CA . LEU A 1 82 ? -17.677 16.046 28.250 1.00 86.81 82 LEU A CA 1
ATOM 653 C C . LEU A 1 82 ? -17.820 16.713 26.891 1.00 86.81 82 LEU A C 1
ATOM 655 O O . LEU A 1 82 ? -18.870 16.639 26.256 1.00 86.81 82 LEU A O 1
ATOM 659 N N . GLY A 1 83 ? -16.744 17.349 26.459 1.00 81.69 83 GLY A N 1
ATOM 660 C CA . GLY A 1 83 ? -16.648 17.985 25.164 1.00 81.69 83 GLY A CA 1
ATOM 661 C C . GLY A 1 83 ? -15.554 17.349 24.335 1.00 81.69 83 GLY A C 1
ATOM 662 O O . GLY A 1 83 ? -14.429 17.242 24.820 1.00 81.69 83 GLY A O 1
ATOM 663 N N . THR A 1 84 ? -15.851 16.958 23.101 1.00 78.12 84 THR A N 1
ATOM 664 C CA . THR A 1 84 ? -14.800 16.640 22.132 1.00 78.12 84 THR A CA 1
ATOM 665 C C . THR A 1 84 ? -14.485 17.902 21.332 1.00 78.12 84 THR A C 1
ATOM 667 O O . THR A 1 84 ? -15.363 18.682 20.956 1.00 78.12 84 THR A O 1
ATOM 670 N N . ALA A 1 85 ? -13.204 18.145 21.099 1.00 71.31 85 ALA A N 1
ATOM 671 C CA . ALA A 1 85 ? -12.738 19.179 20.193 1.00 71.31 85 ALA A CA 1
ATOM 672 C C . ALA A 1 85 ? -11.576 18.594 19.400 1.00 71.31 85 ALA A C 1
ATOM 674 O O . ALA A 1 85 ? -10.755 17.859 19.950 1.00 71.31 85 ALA A O 1
ATOM 675 N N . GLN A 1 86 ? -11.508 18.906 18.108 1.00 61.81 86 GLN A N 1
ATOM 676 C CA . GLN A 1 86 ? -10.320 18.580 17.335 1.00 61.81 86 GLN A CA 1
ATOM 677 C C . GLN A 1 86 ? -9.164 19.403 17.904 1.00 61.81 86 GLN A C 1
ATOM 679 O O . GLN A 1 86 ? -9.282 20.621 18.055 1.00 61.81 86 GLN A O 1
ATOM 684 N N . GLN A 1 87 ? -8.055 18.741 18.232 1.00 54.19 87 GLN A N 1
ATOM 685 C CA . GLN A 1 87 ? -6.797 19.439 18.444 1.00 54.19 87 GLN A CA 1
ATOM 686 C C . GLN A 1 87 ? -6.505 20.130 17.111 1.00 54.19 87 GLN A C 1
ATOM 688 O O . GLN A 1 87 ? -6.247 19.466 16.107 1.00 54.19 87 GLN A O 1
ATOM 693 N N . THR A 1 88 ? -6.659 21.453 17.051 1.00 49.06 88 THR A N 1
ATOM 694 C CA . THR A 1 88 ? -6.174 22.221 15.906 1.00 49.06 88 THR A CA 1
ATOM 695 C C . THR A 1 88 ? -4.732 21.803 15.690 1.00 49.06 88 THR A C 1
ATOM 697 O O . THR A 1 88 ? -3.948 21.892 16.635 1.00 49.06 88 THR A O 1
ATOM 700 N N . LEU A 1 89 ? -4.421 21.318 14.482 1.00 35.31 89 LEU A N 1
ATOM 701 C CA . LEU A 1 89 ? -3.060 21.136 13.987 1.00 35.31 89 LEU A CA 1
ATOM 702 C C . LEU A 1 89 ? -2.246 22.334 14.466 1.00 35.31 89 LEU A C 1
ATOM 704 O O . LEU A 1 89 ? -2.486 23.470 14.054 1.00 35.31 89 LEU A O 1
ATOM 708 N N . THR A 1 90 ? -1.384 22.093 15.442 1.00 36.69 90 THR A N 1
ATOM 709 C CA . THR A 1 90 ? -0.567 23.132 16.039 1.00 36.69 90 THR A CA 1
ATOM 710 C C . THR A 1 90 ? 0.372 23.668 14.963 1.00 36.69 90 THR A C 1
ATOM 712 O O . THR A 1 90 ? 1.173 22.933 14.400 1.00 36.69 90 THR A O 1
ATOM 715 N N . GLU A 1 91 ? 0.227 24.964 14.695 1.00 41.62 91 GLU A N 1
ATOM 716 C CA . GLU A 1 91 ? 1.302 25.912 14.372 1.00 41.62 91 GLU A CA 1
ATOM 717 C C . GLU A 1 91 ? 1.949 25.909 12.972 1.00 41.62 91 GLU A C 1
ATOM 719 O O . GLU A 1 91 ? 2.525 26.934 12.615 1.00 41.62 91 GLU A O 1
ATOM 724 N N . ASP A 1 92 ? 1.792 24.886 12.127 1.00 37.16 92 ASP A N 1
ATOM 725 C CA . ASP A 1 92 ? 2.576 24.821 10.872 1.00 37.16 92 ASP A CA 1
ATOM 726 C C . ASP A 1 92 ? 1.970 25.524 9.639 1.00 37.16 92 ASP A C 1
ATOM 728 O O . ASP A 1 92 ? 2.662 25.699 8.634 1.00 37.16 92 ASP A O 1
ATOM 732 N N . ASP A 1 93 ? 0.707 25.960 9.682 1.00 41.72 93 ASP A N 1
ATOM 733 C CA . ASP A 1 93 ? 0.082 26.660 8.550 1.00 41.72 93 ASP A CA 1
ATOM 734 C C . ASP A 1 93 ? -0.736 27.887 9.018 1.00 41.72 93 ASP A C 1
ATOM 736 O O . ASP A 1 93 ? -1.862 27.740 9.518 1.00 41.72 93 ASP A O 1
ATOM 740 N N . PRO A 1 94 ? -0.182 29.114 8.878 1.00 43.62 94 PRO A N 1
ATOM 741 C CA . PRO A 1 94 ? -0.782 30.366 9.353 1.00 43.62 94 PRO A CA 1
ATOM 742 C C . PRO A 1 94 ? -2.178 30.657 8.791 1.00 43.62 94 PRO A C 1
ATOM 744 O O . PRO A 1 94 ? -2.921 31.446 9.376 1.00 43.62 94 PRO A O 1
ATOM 747 N N . HIS A 1 95 ? -2.551 30.036 7.667 1.00 45.06 95 HIS A N 1
ATOM 748 C CA . HIS A 1 95 ? -3.849 30.245 7.023 1.00 45.06 95 HIS A CA 1
ATOM 749 C C . HIS A 1 95 ? -4.970 29.332 7.549 1.00 45.06 95 HIS A C 1
ATOM 751 O O . HIS A 1 95 ? -6.142 29.638 7.329 1.00 45.06 95 HIS A O 1
ATOM 757 N N . THR A 1 96 ? -4.643 28.273 8.296 1.00 40.91 96 THR A N 1
ATOM 758 C CA . THR A 1 96 ? -5.616 27.356 8.935 1.00 40.91 96 THR A CA 1
ATOM 759 C C . THR A 1 96 ? -5.912 27.704 10.394 1.00 40.91 96 THR A C 1
ATOM 761 O O . THR A 1 96 ? -6.805 27.116 10.998 1.00 40.91 96 THR A O 1
ATOM 764 N N . ALA A 1 97 ? -5.223 28.699 10.960 1.00 45.75 97 ALA A N 1
ATOM 765 C CA . ALA A 1 97 ? -5.388 29.173 12.338 1.00 45.75 97 ALA A CA 1
ATOM 766 C C . ALA A 1 97 ? -6.651 30.036 12.559 1.00 45.75 97 ALA A C 1
ATOM 768 O O . ALA A 1 97 ? -6.681 30.910 13.429 1.00 45.75 97 ALA A O 1
ATOM 769 N N . ILE A 1 98 ? -7.707 29.812 11.779 1.00 43.78 98 ILE A N 1
ATOM 770 C CA . ILE A 1 98 ? -9.008 30.437 12.008 1.00 43.78 98 ILE A CA 1
ATOM 771 C C . ILE A 1 98 ? -9.565 29.769 13.278 1.00 43.78 98 ILE A C 1
ATOM 773 O O . ILE A 1 98 ? -9.893 28.590 13.235 1.00 43.78 98 ILE A O 1
ATOM 777 N N . ASN A 1 99 ? -9.628 30.500 14.400 1.00 48.03 99 ASN A N 1
ATOM 778 C CA . ASN A 1 99 ? -10.156 30.113 15.733 1.00 48.03 99 ASN A CA 1
ATOM 779 C C . ASN A 1 99 ? -9.138 29.712 16.823 1.00 48.03 99 ASN A C 1
ATOM 781 O O . ASN A 1 99 ? -9.552 29.296 17.907 1.00 48.03 99 ASN A O 1
ATOM 785 N N . SER A 1 100 ? -7.827 29.860 16.602 1.00 53.59 100 SER A N 1
ATOM 786 C CA . SER A 1 100 ? -6.821 29.532 17.632 1.00 53.59 100 SER A CA 1
ATOM 787 C C . SER A 1 100 ? -7.027 30.302 18.964 1.00 53.59 100 SER A C 1
ATOM 789 O O . SER A 1 100 ? -7.137 29.654 20.008 1.00 53.59 100 SER A O 1
ATOM 791 N N . PRO A 1 101 ? -7.214 31.642 18.988 1.00 57.69 101 PRO A N 1
ATOM 792 C CA . PRO A 1 101 ? -7.409 32.398 20.236 1.00 57.69 101 PRO A CA 1
ATOM 793 C C . PRO A 1 101 ? -8.700 32.047 20.993 1.00 57.69 101 PRO A C 1
ATOM 795 O O . PRO A 1 101 ? -8.737 32.063 22.226 1.00 57.69 101 PRO A O 1
ATOM 798 N N . GLU A 1 102 ? -9.776 31.760 20.265 1.00 58.00 102 GLU A N 1
ATOM 799 C CA . GLU A 1 102 ? -11.087 31.402 20.803 1.00 58.00 102 GLU A CA 1
ATOM 800 C C . GLU A 1 102 ? -11.094 30.007 21.443 1.00 58.00 102 GLU A C 1
ATOM 802 O O . GLU A 1 102 ? -11.664 29.830 22.524 1.00 58.00 102 GLU A O 1
ATOM 807 N N . LEU A 1 103 ? -10.415 29.037 20.824 1.00 57.72 103 LEU A N 1
ATOM 808 C CA . LEU A 1 103 ? -10.275 27.676 21.350 1.00 57.72 103 LEU A CA 1
ATOM 809 C C . LEU A 1 103 ? -9.418 27.639 22.625 1.00 57.72 103 LEU A C 1
ATOM 811 O O . LEU A 1 103 ? -9.743 26.897 23.553 1.00 57.72 103 LEU A O 1
ATOM 815 N N . PHE A 1 104 ? -8.389 28.490 22.732 1.00 60.41 104 PHE A N 1
ATOM 816 C CA . PHE A 1 104 ? -7.610 28.631 23.971 1.00 60.41 104 PHE A CA 1
ATOM 817 C C . PHE A 1 104 ? -8.467 29.107 25.154 1.00 60.41 104 PHE A C 1
ATOM 819 O O . PHE A 1 104 ? -8.365 28.545 26.244 1.00 60.41 104 PHE A O 1
ATOM 826 N N . LYS A 1 105 ? -9.375 30.073 24.940 1.00 62.78 105 LYS A N 1
ATOM 827 C CA . LYS A 1 105 ? -10.302 30.543 25.991 1.00 62.78 105 LYS A CA 1
ATOM 828 C C . LYS A 1 105 ? -11.255 29.446 26.466 1.00 62.78 105 LYS A C 1
ATOM 830 O O . LYS A 1 105 ? -11.636 29.439 27.634 1.00 62.78 105 LYS A O 1
ATOM 835 N N . LEU A 1 106 ? -11.642 28.541 25.568 1.00 62.94 106 LEU A N 1
ATOM 836 C CA . LEU A 1 106 ? -12.507 27.405 25.873 1.00 62.94 106 LEU A CA 1
ATOM 837 C C . LEU A 1 106 ? -11.745 26.323 26.655 1.00 62.94 106 LEU A C 1
ATOM 839 O O . LEU A 1 106 ? -12.276 25.794 27.630 1.00 62.94 106 LEU A O 1
ATOM 843 N N . LYS A 1 107 ? -10.475 26.065 26.306 1.00 63.16 107 LYS A N 1
ATOM 844 C CA . LYS A 1 107 ? -9.598 25.122 27.023 1.00 63.16 107 LYS A CA 1
ATOM 845 C C . LYS A 1 107 ? -9.461 25.468 28.508 1.00 63.16 107 LYS A C 1
ATOM 847 O O . LYS A 1 107 ? -9.609 24.591 29.350 1.00 63.16 107 LYS A O 1
ATOM 852 N N . ASP A 1 108 ? -9.290 26.748 28.840 1.00 65.31 108 ASP A N 1
ATOM 853 C CA . ASP A 1 108 ? -9.182 27.224 30.231 1.00 65.31 108 ASP A CA 1
ATOM 854 C C . ASP A 1 108 ? -10.462 27.014 31.071 1.00 65.31 108 ASP A C 1
ATOM 856 O O . ASP A 1 108 ? -10.477 27.306 32.271 1.00 65.31 108 ASP A O 1
ATOM 860 N N . ARG A 1 109 ? -11.570 26.572 30.460 1.00 66.12 109 ARG A N 1
ATOM 861 C CA . ARG A 1 109 ? -12.864 26.325 31.125 1.00 66.12 109 ARG A CA 1
ATOM 862 C C . ARG A 1 109 ? -13.170 24.844 31.319 1.00 66.12 109 ARG A C 1
ATOM 864 O O . ARG A 1 109 ? -14.029 24.517 32.135 1.00 66.12 109 ARG A O 1
ATOM 871 N N . PHE A 1 110 ? -12.428 23.966 30.648 1.00 69.44 110 PHE A N 1
ATOM 872 C CA . PHE A 1 110 ? -12.418 22.529 30.901 1.00 69.44 110 PHE A CA 1
ATOM 873 C C . PHE A 1 110 ? -11.152 22.199 31.705 1.00 69.44 110 PHE A C 1
ATOM 875 O O . PHE A 1 110 ? -10.099 21.949 31.125 1.00 69.44 110 PHE A O 1
ATOM 882 N N . PRO A 1 111 ? -11.217 22.216 33.053 1.00 66.19 111 PRO A N 1
ATOM 883 C CA . PRO A 1 111 ? -10.031 22.080 33.904 1.00 66.19 111 PRO A CA 1
ATOM 884 C C . PRO A 1 111 ? -9.357 20.707 33.785 1.00 66.19 111 PRO A C 1
ATOM 886 O O . PRO A 1 111 ? -8.212 20.547 34.197 1.00 66.19 111 PRO A O 1
ATOM 889 N N . ILE A 1 112 ? -10.073 19.719 33.242 1.00 74.62 112 ILE A N 1
ATOM 890 C CA . ILE A 1 112 ? -9.573 18.377 32.973 1.00 74.62 112 ILE A CA 1
ATOM 891 C C . ILE A 1 112 ? -9.447 18.242 31.458 1.00 74.62 112 ILE A C 1
ATOM 893 O O . ILE A 1 112 ? -10.441 18.035 30.763 1.00 74.62 112 ILE A O 1
ATOM 897 N N . SER A 1 113 ? -8.220 18.364 30.960 1.00 68.38 113 SER A N 1
ATOM 898 C CA . SER A 1 113 ? -7.886 18.014 29.583 1.00 68.38 113 SER A CA 1
ATOM 899 C C . SER A 1 113 ? -7.466 16.551 29.548 1.00 68.38 113 SER A C 1
ATOM 901 O O . SER A 1 113 ? -6.515 16.168 30.229 1.00 68.38 113 SER A O 1
ATOM 903 N N . VAL A 1 114 ? -8.178 15.737 28.773 1.00 73.25 114 VAL A N 1
ATOM 904 C CA . VAL A 1 114 ? -7.765 14.366 28.461 1.00 73.25 114 VAL A CA 1
ATOM 905 C C . VAL A 1 114 ? -7.195 14.392 27.057 1.00 73.25 114 VAL A C 1
ATOM 907 O O . VAL A 1 114 ? -7.935 14.492 26.080 1.00 73.25 114 VAL A O 1
ATOM 910 N N . GLU A 1 115 ? -5.873 14.338 26.962 1.00 64.38 115 GLU A N 1
ATOM 911 C CA . GLU A 1 115 ? -5.216 14.118 25.682 1.00 64.38 115 GLU A CA 1
ATOM 912 C C . GLU A 1 115 ? -5.391 12.644 25.324 1.00 64.38 115 GLU A C 1
ATOM 914 O O . GLU A 1 115 ? -4.919 11.750 26.025 1.00 64.38 115 GLU A O 1
ATOM 919 N N . LEU A 1 116 ? -6.148 12.390 24.258 1.00 61.75 116 LEU A N 1
ATOM 920 C CA . LEU A 1 116 ? -6.203 11.068 23.660 1.00 61.75 116 LEU A CA 1
ATOM 921 C C . LEU A 1 116 ? -4.924 10.911 22.843 1.00 61.75 116 LEU A C 1
ATOM 923 O O . LEU A 1 116 ? -4.816 11.467 21.749 1.00 61.75 116 LEU A O 1
ATOM 927 N N . GLU A 1 117 ? -3.940 10.195 23.387 1.00 53.34 117 GLU A N 1
ATOM 928 C CA . GLU A 1 117 ? -2.786 9.798 22.589 1.00 53.34 117 GLU A CA 1
ATOM 929 C C . GLU A 1 117 ? -3.269 8.980 21.380 1.00 53.34 117 GLU A C 1
ATOM 931 O O . GLU A 1 117 ? -4.169 8.145 21.470 1.00 53.34 117 GLU A O 1
ATOM 936 N N . SER A 1 118 ? -2.678 9.242 20.214 1.00 53.25 118 SER A N 1
ATOM 937 C CA . SER A 1 118 ? -2.980 8.511 18.974 1.00 53.25 118 SER A CA 1
ATOM 938 C C . SER A 1 118 ? -2.358 7.101 18.928 1.00 53.25 118 SER A C 1
ATOM 940 O O . SER A 1 118 ? -2.524 6.385 17.935 1.00 53.25 118 SER A O 1
ATOM 942 N N . SER A 1 119 ? -1.684 6.687 20.006 1.00 50.78 119 SER A N 1
ATOM 943 C CA . SER A 1 119 ? -1.277 5.313 20.315 1.00 50.78 119 SER A CA 1
ATOM 944 C C . SER A 1 119 ? -2.537 4.531 20.718 1.00 50.78 119 SER A C 1
ATOM 946 O O . SER A 1 119 ? -3.077 4.674 21.801 1.00 50.78 119 SER A O 1
ATOM 948 N N . ASP A 1 120 ? -3.215 3.752 19.893 1.00 63.75 120 ASP A N 1
ATOM 949 C CA . ASP A 1 120 ? -2.771 2.909 18.808 1.00 63.75 120 ASP A CA 1
ATOM 950 C C . ASP A 1 120 ? -3.942 2.755 17.831 1.00 63.75 120 ASP A C 1
ATOM 952 O O . ASP A 1 120 ? -4.787 1.866 17.979 1.00 63.75 120 ASP A O 1
ATOM 956 N N . ILE A 1 121 ? -4.003 3.589 16.788 1.00 69.69 121 ILE A N 1
ATOM 957 C CA . ILE A 1 121 ? -4.971 3.385 15.688 1.00 69.69 121 ILE A CA 1
ATOM 958 C C . ILE A 1 121 ? -4.865 1.945 15.160 1.00 69.69 121 ILE A C 1
ATOM 960 O O . ILE A 1 121 ? -5.878 1.314 14.864 1.00 69.69 121 ILE A O 1
ATOM 964 N N . LYS A 1 122 ? -3.648 1.389 15.132 1.00 76.25 122 LYS A N 1
ATOM 965 C CA . LYS A 1 122 ? -3.385 -0.004 14.771 1.00 76.25 122 LYS A CA 1
ATOM 966 C C . LYS A 1 122 ? -4.102 -0.997 15.690 1.00 76.25 122 LYS A C 1
ATOM 968 O O . LYS A 1 122 ? -4.809 -1.867 15.182 1.00 76.25 122 LYS A O 1
ATOM 973 N N . GLU A 1 123 ? -3.975 -0.847 17.010 1.00 80.25 123 GLU A N 1
ATOM 974 C CA . GLU A 1 123 ? -4.641 -1.710 17.995 1.00 80.25 123 GLU A CA 1
ATOM 975 C C . GLU A 1 123 ? -6.159 -1.612 17.909 1.00 80.25 123 GLU A C 1
ATOM 977 O O . GLU A 1 123 ? -6.859 -2.627 17.861 1.00 80.25 123 GLU A O 1
ATOM 982 N N . ILE A 1 124 ? -6.670 -0.387 17.819 1.00 79.38 124 ILE A N 1
ATOM 983 C CA . ILE A 1 124 ? -8.104 -0.130 17.714 1.00 79.38 124 ILE A CA 1
ATOM 984 C C . ILE A 1 124 ? -8.663 -0.771 16.441 1.00 79.38 124 ILE A C 1
ATOM 986 O O . ILE A 1 124 ? -9.706 -1.430 16.492 1.00 79.38 124 ILE A O 1
ATOM 990 N N . CYS A 1 125 ? -7.977 -0.605 15.308 1.00 77.00 125 CYS A N 1
ATOM 991 C CA . CYS A 1 125 ? -8.410 -1.157 14.033 1.00 77.00 125 CYS A CA 1
ATOM 992 C C . CYS A 1 125 ? -8.452 -2.687 14.061 1.00 77.00 125 CYS A C 1
ATOM 994 O O . CYS A 1 125 ? -9.484 -3.253 13.693 1.00 77.00 125 CYS A O 1
ATOM 996 N N . PHE A 1 126 ? -7.396 -3.367 14.527 1.00 80.50 126 PHE A N 1
ATOM 997 C CA . PHE A 1 126 ? -7.414 -4.831 14.519 1.00 80.50 126 PHE A CA 1
ATOM 998 C C . PHE A 1 126 ? -8.382 -5.405 15.561 1.00 80.50 126 PHE A C 1
ATOM 1000 O O . PHE A 1 126 ? -9.092 -6.359 15.254 1.00 80.50 126 PHE A O 1
ATOM 1007 N N . ARG A 1 127 ? -8.511 -4.798 16.751 1.00 85.56 127 ARG A N 1
ATOM 1008 C CA . ARG A 1 127 ? -9.477 -5.265 17.762 1.00 85.56 127 ARG A CA 1
ATOM 1009 C C . ARG A 1 127 ? -10.927 -5.087 17.322 1.00 85.56 127 ARG A C 1
ATOM 1011 O O . ARG A 1 127 ? -11.761 -5.922 17.654 1.00 85.56 127 ARG A O 1
ATOM 1018 N N . ARG A 1 128 ? -11.242 -4.010 16.591 1.00 84.25 128 ARG A N 1
ATOM 1019 C CA . ARG A 1 128 ? -12.614 -3.750 16.121 1.00 84.25 128 ARG A CA 1
ATOM 1020 C C . ARG A 1 128 ? -12.985 -4.512 14.855 1.00 84.25 128 ARG A C 1
ATOM 1022 O O . ARG A 1 128 ? -14.137 -4.909 14.733 1.00 84.25 128 ARG A O 1
ATOM 1029 N N . LEU A 1 129 ? -12.059 -4.654 13.907 1.00 85.12 129 LEU A N 1
ATOM 1030 C CA . LEU A 1 129 ? -12.375 -5.142 12.557 1.00 85.12 129 LEU A CA 1
ATOM 1031 C C . LEU A 1 129 ? -11.777 -6.511 12.244 1.00 85.12 129 LEU A C 1
ATOM 1033 O O . LEU A 1 129 ? -12.322 -7.231 11.416 1.00 85.12 129 LEU A O 1
ATOM 1037 N N . LEU A 1 130 ? -10.668 -6.873 12.889 1.00 89.56 130 LEU A N 1
ATOM 1038 C CA . LEU A 1 130 ? -9.915 -8.096 12.604 1.00 89.56 130 LEU A CA 1
ATOM 1039 C C . LEU A 1 130 ? -9.931 -9.077 13.782 1.00 89.56 130 LEU A C 1
ATOM 1041 O O . LEU A 1 130 ? -9.139 -10.018 13.791 1.00 89.56 130 LEU A O 1
ATOM 1045 N N . GLY A 1 131 ? -10.831 -8.894 14.752 1.00 90.38 131 GLY A N 1
ATOM 1046 C CA . GLY A 1 131 ? -11.013 -9.835 15.854 1.00 90.38 131 GLY A CA 1
ATOM 1047 C C . GLY A 1 131 ? -11.270 -11.248 15.329 1.00 90.38 131 GLY A C 1
ATOM 1048 O O . GLY A 1 131 ? -12.063 -11.446 14.407 1.00 90.38 131 GLY A O 1
ATOM 1049 N N . LYS A 1 132 ? -10.565 -12.231 15.888 1.00 92.00 132 LYS A N 1
ATOM 1050 C CA . LYS A 1 132 ? -10.675 -13.638 15.497 1.00 92.00 132 LYS A CA 1
ATOM 1051 C C . LYS A 1 132 ? -11.457 -14.408 16.557 1.00 92.00 132 LYS A C 1
ATOM 1053 O O . LYS A 1 132 ? -11.436 -14.068 17.735 1.00 92.00 132 LYS A O 1
ATOM 1058 N N . SER A 1 133 ? -12.175 -15.446 16.132 1.00 94.06 133 SER A N 1
ATOM 1059 C CA . SER A 1 133 ? -12.694 -16.441 17.071 1.00 94.06 133 SER A CA 1
ATOM 1060 C C . SER A 1 133 ? -11.534 -17.274 17.619 1.00 94.06 133 SER A C 1
ATOM 1062 O O . SER A 1 133 ? -10.500 -17.402 16.964 1.00 94.06 133 SER A O 1
ATOM 1064 N N . SER A 1 134 ? -11.715 -17.912 18.776 1.00 95.06 134 SER A N 1
ATOM 1065 C CA . SER A 1 134 ? -10.688 -18.792 19.358 1.00 95.06 134 SER A CA 1
ATOM 1066 C C . SER A 1 134 ? -10.274 -19.932 18.412 1.00 95.06 134 SER A C 1
ATOM 1068 O O . SER A 1 134 ? -9.116 -20.351 18.387 1.00 95.06 134 SER A O 1
ATOM 1070 N N . GLU A 1 135 ? -11.210 -20.419 17.590 1.00 95.25 135 GLU A N 1
ATOM 1071 C CA . GLU A 1 135 ? -10.921 -21.391 16.533 1.00 95.25 135 GLU A CA 1
ATOM 1072 C C . GLU A 1 135 ? -10.058 -20.775 15.420 1.00 95.25 135 GLU A C 1
ATOM 1074 O O . GLU A 1 135 ? -9.036 -21.352 15.049 1.00 95.25 135 GLU A O 1
ATOM 1079 N N . GLY A 1 136 ? -10.410 -19.575 14.944 1.00 94.12 136 GLY A N 1
ATOM 1080 C CA . GLY A 1 136 ? -9.646 -18.855 13.923 1.00 94.12 136 GLY A CA 1
ATOM 1081 C C . GLY A 1 136 ? -8.214 -18.537 14.360 1.00 94.12 136 GLY A C 1
ATOM 1082 O O . GLY A 1 136 ? -7.286 -18.720 13.576 1.00 94.12 136 GLY A O 1
ATOM 1083 N N . GLU A 1 137 ? -8.012 -18.141 15.619 1.00 94.88 137 GLU A N 1
ATOM 1084 C CA . GLU A 1 137 ? -6.674 -17.928 16.195 1.00 94.88 137 GLU A CA 1
ATOM 1085 C C . GLU A 1 137 ? -5.836 -19.210 16.182 1.00 94.88 137 GLU A C 1
ATOM 1087 O O . GLU A 1 137 ? -4.668 -19.193 15.795 1.00 94.88 137 GLU A O 1
ATOM 1092 N N . THR A 1 138 ? -6.443 -20.343 16.547 1.00 96.00 138 THR A N 1
ATOM 1093 C CA . THR A 1 138 ? -5.763 -21.647 16.557 1.00 96.00 138 THR A CA 1
ATOM 1094 C C . THR A 1 138 ? -5.349 -22.070 15.146 1.00 96.00 138 THR A C 1
ATOM 1096 O O . THR A 1 138 ? -4.234 -22.556 14.939 1.00 96.00 138 THR A O 1
ATOM 1099 N N . VAL A 1 139 ? -6.236 -21.881 14.166 1.00 96.62 139 VAL A N 1
ATOM 1100 C CA . VAL A 1 139 ? -5.982 -22.220 12.759 1.00 96.62 139 VAL A CA 1
ATOM 1101 C C . VAL A 1 139 ? -4.879 -21.339 12.168 1.00 96.62 139 VAL A C 1
ATOM 1103 O O . VAL A 1 139 ? -3.943 -21.860 11.561 1.00 96.62 139 VAL A O 1
ATOM 1106 N N . LEU A 1 140 ? -4.941 -20.023 12.385 1.00 96.44 140 LEU A N 1
ATOM 1107 C CA . LEU A 1 140 ? -3.916 -19.084 11.918 1.00 96.44 140 LEU A CA 1
ATOM 1108 C C . LEU A 1 140 ? -2.567 -19.321 12.601 1.00 96.44 140 LEU A C 1
ATOM 1110 O O . LEU A 1 140 ? -1.530 -19.256 11.941 1.00 96.44 140 LEU A O 1
ATOM 1114 N N . GLY A 1 141 ? -2.579 -19.655 13.892 1.00 95.62 141 GLY A N 1
ATOM 1115 C CA . GLY A 1 141 ? -1.378 -20.012 14.638 1.00 95.62 141 GLY A CA 1
ATOM 1116 C C . GLY A 1 141 ? -0.643 -21.201 14.021 1.00 95.62 141 GLY A C 1
ATOM 1117 O O . GLY A 1 141 ? 0.550 -21.094 13.748 1.00 95.62 141 GLY A O 1
ATOM 1118 N N . LYS A 1 142 ? -1.362 -22.289 13.716 1.00 96.00 142 LYS A N 1
ATOM 1119 C CA . LYS A 1 142 ? -0.792 -23.463 13.028 1.00 96.00 142 LYS A CA 1
ATOM 1120 C C . LYS A 1 142 ? -0.292 -23.130 11.627 1.00 96.00 142 LYS A C 1
ATOM 1122 O O . LYS A 1 142 ? 0.806 -23.524 11.253 1.00 96.00 142 LYS A O 1
ATOM 1127 N N . LEU A 1 143 ? -1.066 -22.358 10.861 1.00 95.94 143 LEU A N 1
ATOM 1128 C CA . LEU A 1 143 ? -0.664 -21.944 9.517 1.00 95.94 143 LEU A CA 1
ATOM 1129 C C . LEU A 1 143 ? 0.657 -21.155 9.542 1.00 95.94 143 LEU A C 1
ATOM 1131 O O . LEU A 1 143 ? 1.522 -21.351 8.685 1.00 95.94 143 LEU A O 1
ATOM 1135 N N . PHE A 1 144 ? 0.830 -20.282 10.536 1.00 96.06 144 PHE A N 1
ATOM 1136 C CA . PHE A 1 144 ? 2.068 -19.537 10.725 1.00 96.06 144 PHE A CA 1
ATOM 1137 C C . PHE A 1 144 ? 3.216 -20.404 11.248 1.00 96.06 144 PHE A C 1
ATOM 1139 O O . PHE A 1 144 ? 4.357 -20.189 10.852 1.00 96.06 144 PHE A O 1
ATOM 1146 N N . GLU A 1 145 ? 2.951 -21.386 12.104 1.00 95.44 145 GLU A N 1
ATOM 1147 C CA . GLU A 1 145 ? 3.963 -22.359 12.530 1.00 95.44 145 GLU A CA 1
ATOM 1148 C C . GLU A 1 145 ? 4.508 -23.147 11.326 1.00 95.44 145 GLU A C 1
ATOM 1150 O O . GLU A 1 145 ? 5.722 -23.245 11.142 1.00 95.44 145 GLU A O 1
ATOM 1155 N N . ASP A 1 146 ? 3.618 -23.592 10.436 1.00 95.94 146 ASP A N 1
ATOM 1156 C CA . ASP A 1 146 ? 3.970 -24.399 9.265 1.00 95.94 146 ASP A CA 1
ATOM 1157 C C . ASP A 1 146 ? 4.669 -23.597 8.152 1.00 95.94 146 ASP A C 1
ATOM 1159 O O . ASP A 1 146 ? 5.547 -24.118 7.454 1.00 95.94 146 ASP A O 1
ATOM 1163 N N . LYS A 1 147 ? 4.247 -22.345 7.915 1.00 95.75 147 LYS A N 1
ATOM 1164 C CA . LYS A 1 147 ? 4.662 -21.542 6.742 1.00 95.75 147 LYS A CA 1
ATOM 1165 C C . LYS A 1 147 ? 5.355 -20.225 7.080 1.00 95.75 147 LYS A C 1
ATOM 1167 O O . LYS A 1 147 ? 5.900 -19.577 6.185 1.00 95.75 147 LYS A O 1
ATOM 1172 N N . GLY A 1 148 ? 5.396 -19.829 8.347 1.00 92.69 148 GLY A N 1
ATOM 1173 C CA . GLY A 1 148 ? 5.822 -18.497 8.780 1.00 92.69 148 GLY A CA 1
ATOM 1174 C C . GLY A 1 148 ? 7.260 -18.148 8.411 1.00 92.69 148 GLY A C 1
ATOM 1175 O O . GLY A 1 148 ? 7.533 -17.002 8.066 1.00 92.69 148 GLY A O 1
ATOM 1176 N N . GLN A 1 149 ? 8.186 -19.112 8.412 1.00 93.12 149 GLN A N 1
ATOM 1177 C CA . GLN A 1 149 ? 9.571 -18.852 8.000 1.00 93.12 149 GLN A CA 1
ATOM 1178 C C . GLN A 1 149 ? 9.669 -18.498 6.507 1.00 93.12 149 GLN A C 1
ATOM 1180 O O . GLN A 1 149 ? 10.332 -17.522 6.149 1.00 93.12 149 GLN A O 1
ATOM 1185 N N . ALA A 1 150 ? 9.000 -19.267 5.644 1.00 93.62 150 ALA A N 1
ATOM 1186 C CA . ALA A 1 150 ? 8.968 -19.001 4.207 1.00 93.62 150 ALA A CA 1
ATOM 1187 C C . ALA A 1 150 ? 8.254 -17.675 3.916 1.00 93.62 150 ALA A C 1
ATOM 1189 O O . ALA A 1 150 ? 8.776 -16.854 3.162 1.00 93.62 150 ALA A O 1
ATOM 1190 N N . LEU A 1 151 ? 7.125 -17.432 4.592 1.00 94.81 151 LEU A N 1
ATOM 1191 C CA . LEU A 1 151 ? 6.376 -16.185 4.493 1.00 94.81 151 LEU A CA 1
ATOM 1192 C C . LEU A 1 151 ? 7.258 -14.979 4.846 1.00 94.81 151 LEU A C 1
ATOM 1194 O O . LEU A 1 151 ? 7.422 -14.090 4.019 1.00 94.81 151 LEU A O 1
ATOM 1198 N N . ARG A 1 152 ? 7.923 -14.992 6.012 1.00 93.19 152 ARG A N 1
ATOM 1199 C CA . ARG A 1 152 ? 8.853 -13.924 6.429 1.00 93.19 152 ARG A CA 1
ATOM 1200 C C . ARG A 1 152 ? 9.955 -13.679 5.408 1.00 93.19 152 ARG A C 1
ATOM 1202 O O . ARG A 1 152 ? 10.293 -12.530 5.152 1.00 93.19 152 ARG A O 1
ATOM 1209 N N . SER A 1 153 ? 10.531 -14.739 4.843 1.00 92.44 153 SER A N 1
ATOM 1210 C CA . SER A 1 153 ? 11.592 -14.605 3.843 1.00 92.44 153 SER A CA 1
ATOM 1211 C C . SER A 1 153 ? 11.084 -13.960 2.554 1.00 92.44 153 SER A C 1
ATOM 1213 O O . SER A 1 153 ? 11.776 -13.124 1.978 1.00 92.44 153 SER A O 1
ATOM 1215 N N . ASN A 1 154 ? 9.889 -14.342 2.102 1.00 93.31 154 ASN A N 1
ATOM 1216 C CA . ASN A 1 154 ? 9.306 -13.854 0.855 1.00 93.31 154 ASN A CA 1
ATOM 1217 C C . ASN A 1 154 ? 8.750 -12.432 0.972 1.00 93.31 154 ASN A C 1
ATOM 1219 O O . ASN A 1 154 ? 8.681 -11.735 -0.036 1.00 93.31 154 ASN A O 1
ATOM 1223 N N . THR A 1 155 ? 8.376 -11.996 2.177 1.00 93.3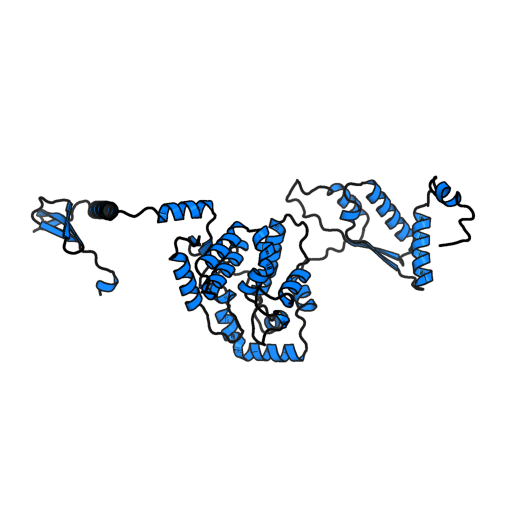1 155 THR A N 1
ATOM 1224 C CA . THR A 1 155 ? 7.747 -10.687 2.412 1.00 93.31 155 THR A CA 1
ATOM 1225 C C . THR A 1 155 ? 8.666 -9.694 3.117 1.00 93.31 155 THR A C 1
ATOM 1227 O O . THR A 1 155 ? 8.210 -8.642 3.562 1.00 93.31 155 THR A O 1
ATOM 1230 N N . LYS A 1 156 ? 9.958 -10.014 3.251 1.00 92.31 156 LYS A N 1
ATOM 1231 C CA . LYS A 1 156 ? 10.933 -9.114 3.864 1.00 92.31 156 LYS A CA 1
ATOM 1232 C C . LYS A 1 156 ? 11.226 -7.934 2.942 1.00 92.31 156 LYS A C 1
ATOM 1234 O O . LYS A 1 156 ? 11.705 -8.120 1.823 1.00 92.31 156 LYS A O 1
ATOM 1239 N N . LEU A 1 157 ? 11.003 -6.725 3.446 1.00 92.94 157 LEU A N 1
ATOM 1240 C CA . LEU A 1 157 ? 11.336 -5.496 2.737 1.00 92.94 157 LEU A CA 1
ATOM 1241 C C . LEU A 1 157 ? 12.822 -5.160 2.906 1.00 92.94 157 LEU A C 1
ATOM 1243 O O . LEU A 1 157 ? 13.416 -5.358 3.964 1.00 92.94 157 LEU A O 1
ATOM 1247 N N . LYS A 1 158 ? 13.437 -4.642 1.846 1.00 90.56 158 LYS A N 1
ATOM 1248 C CA . LYS A 1 158 ? 14.813 -4.144 1.826 1.00 90.56 158 LYS A CA 1
ATOM 1249 C C . LYS A 1 158 ? 14.824 -2.631 1.994 1.00 90.56 158 LYS A C 1
ATOM 1251 O O . LYS A 1 158 ? 14.016 -1.929 1.387 1.00 90.56 158 LYS A O 1
ATOM 1256 N N . ASP A 1 159 ? 15.758 -2.153 2.817 1.00 85.56 159 ASP A N 1
ATOM 1257 C CA . ASP A 1 159 ? 15.985 -0.730 3.101 1.00 85.56 159 ASP A CA 1
ATOM 1258 C C . ASP A 1 159 ? 14.733 0.014 3.604 1.00 85.56 159 ASP A C 1
ATOM 1260 O O . ASP A 1 159 ? 14.553 1.210 3.385 1.00 85.56 159 ASP A O 1
ATOM 1264 N N . ALA A 1 160 ? 13.871 -0.706 4.327 1.00 81.75 160 ALA A N 1
ATOM 1265 C CA . ALA A 1 160 ? 12.575 -0.241 4.811 1.00 81.75 160 ALA A CA 1
ATOM 1266 C C . ALA A 1 160 ? 12.471 -0.385 6.341 1.00 81.75 160 ALA A C 1
ATOM 1268 O O . ALA A 1 160 ? 11.569 -1.038 6.858 1.00 81.75 160 ALA A O 1
ATOM 1269 N N . LYS A 1 161 ? 13.408 0.229 7.081 1.00 72.75 161 LYS A N 1
ATOM 1270 C CA . LYS A 1 161 ? 13.577 0.039 8.541 1.00 72.75 161 LYS A CA 1
ATOM 1271 C C . LYS A 1 161 ? 12.299 0.244 9.364 1.00 72.75 161 LYS A C 1
ATOM 1273 O O . LYS A 1 161 ? 12.094 -0.459 10.341 1.00 72.75 161 LYS A O 1
ATOM 1278 N N . TYR A 1 162 ? 11.432 1.169 8.955 1.00 72.44 162 TYR A N 1
ATOM 1279 C CA . TYR A 1 162 ? 10.164 1.459 9.638 1.00 72.44 162 TYR A CA 1
ATOM 1280 C C . TYR A 1 162 ? 9.109 0.346 9.519 1.00 72.44 162 TYR A C 1
ATOM 1282 O O . TYR A 1 162 ? 8.089 0.409 10.195 1.00 72.44 162 TYR A O 1
ATOM 1290 N N . TYR A 1 163 ? 9.335 -0.647 8.658 1.00 79.25 163 TYR A N 1
ATOM 1291 C CA . TYR A 1 163 ? 8.397 -1.733 8.366 1.00 79.25 163 TYR A CA 1
ATOM 1292 C C . TYR A 1 163 ? 8.929 -3.113 8.782 1.00 79.25 163 TYR A C 1
ATOM 1294 O O . TYR A 1 163 ? 8.249 -4.115 8.576 1.00 79.25 163 TYR A O 1
ATOM 1302 N N . ASP A 1 164 ? 10.138 -3.170 9.350 1.00 67.88 164 ASP A N 1
ATOM 1303 C CA . ASP A 1 164 ? 10.854 -4.412 9.677 1.00 67.88 164 ASP A CA 1
ATOM 1304 C C . ASP A 1 164 ? 10.529 -4.943 11.091 1.00 67.88 164 ASP A C 1
ATOM 1306 O O . ASP A 1 164 ? 11.006 -6.007 11.492 1.00 67.88 164 ASP A O 1
ATOM 1310 N N . GLU A 1 165 ? 9.721 -4.219 11.871 1.00 66.81 165 GLU A N 1
ATOM 1311 C CA . GLU A 1 165 ? 9.452 -4.559 13.268 1.00 66.81 165 GLU A CA 1
ATOM 1312 C C . GLU A 1 165 ? 8.227 -5.464 13.450 1.00 66.81 165 GLU A C 1
ATOM 1314 O O . GLU A 1 165 ? 7.137 -5.218 12.930 1.00 66.81 165 GLU A O 1
ATOM 1319 N N . GLY A 1 166 ? 8.410 -6.499 14.275 1.00 74.69 166 GLY A N 1
ATOM 1320 C CA . GLY A 1 166 ? 7.308 -7.214 14.911 1.00 74.69 166 GLY A CA 1
ATOM 1321 C C . GLY A 1 166 ? 6.512 -8.144 14.003 1.00 74.69 166 GLY A C 1
ATOM 1322 O O . GLY A 1 166 ? 5.309 -8.243 14.199 1.00 74.69 166 GLY A O 1
ATOM 1323 N N . PHE A 1 167 ? 7.141 -8.826 13.033 1.00 89.19 167 PHE A N 1
ATOM 1324 C CA . PHE A 1 167 ? 6.475 -9.905 12.294 1.00 89.19 167 PHE A CA 1
ATOM 1325 C C . PHE A 1 167 ? 6.668 -11.265 12.977 1.00 89.19 167 PHE A C 1
ATOM 1327 O O . PHE A 1 167 ? 7.620 -12.006 12.719 1.00 89.19 167 PHE A O 1
ATOM 1334 N N . ASP A 1 168 ? 5.735 -11.581 13.863 1.00 92.25 168 ASP A N 1
ATOM 1335 C CA . ASP A 1 168 ? 5.632 -12.815 14.636 1.00 92.25 168 ASP A CA 1
ATOM 1336 C C . ASP A 1 168 ? 4.241 -13.465 14.515 1.00 92.25 168 ASP A C 1
ATOM 1338 O O . ASP A 1 168 ? 3.386 -13.012 13.757 1.00 92.25 168 ASP A O 1
ATOM 1342 N N . GLN A 1 169 ? 4.017 -14.568 15.231 1.00 93.44 169 GLN A N 1
ATOM 1343 C CA . GLN A 1 169 ? 2.742 -15.289 15.183 1.00 93.44 169 GLN A CA 1
ATOM 1344 C C . GLN A 1 169 ? 1.579 -14.441 15.715 1.00 93.44 169 GLN A C 1
ATOM 1346 O O . GLN A 1 169 ? 0.472 -14.497 15.177 1.00 93.44 169 GLN A O 1
ATOM 1351 N N . THR A 1 170 ? 1.828 -13.646 16.756 1.00 92.50 170 THR A N 1
ATOM 1352 C CA . THR A 1 170 ? 0.818 -12.803 17.404 1.00 92.50 170 THR A CA 1
ATOM 1353 C C . THR A 1 170 ? 0.357 -11.698 16.461 1.00 92.50 170 THR A C 1
ATOM 1355 O O . THR A 1 170 ? -0.833 -11.560 16.187 1.00 92.50 170 THR A O 1
ATOM 1358 N N . SER A 1 171 ? 1.301 -10.939 15.909 1.00 91.88 171 SER A N 1
ATOM 1359 C CA . SER A 1 171 ? 1.039 -9.886 14.924 1.00 91.88 171 SER A CA 1
ATOM 1360 C C . SER A 1 171 ? 0.406 -10.430 13.644 1.00 91.88 171 SER A C 1
ATOM 1362 O O . SER A 1 171 ? -0.528 -9.812 13.138 1.00 91.88 171 SER A O 1
ATOM 1364 N N . PHE A 1 172 ? 0.843 -11.597 13.155 1.00 94.56 172 PHE A N 1
ATOM 1365 C CA . PHE A 1 172 ? 0.205 -12.279 12.029 1.00 94.56 172 PHE A CA 1
ATOM 1366 C C . PHE A 1 172 ? -1.266 -12.583 12.321 1.00 94.56 172 PHE A C 1
ATOM 1368 O O . PHE A 1 172 ? -2.137 -12.201 11.546 1.00 94.56 172 PHE A O 1
ATOM 1375 N N . THR A 1 173 ? -1.554 -13.220 13.456 1.00 94.25 173 THR A N 1
ATOM 1376 C CA . THR A 1 173 ? -2.920 -13.624 13.824 1.00 94.25 173 THR A CA 1
ATOM 1377 C C . THR A 1 173 ? -3.835 -12.411 13.998 1.00 94.25 173 THR A C 1
ATOM 1379 O O . THR A 1 173 ? -4.952 -12.396 13.477 1.00 94.25 173 THR A O 1
ATOM 1382 N N . ASN A 1 174 ? -3.337 -11.367 14.668 1.00 92.56 174 ASN A N 1
ATOM 1383 C CA . ASN A 1 174 ? -4.089 -10.141 14.932 1.00 92.56 174 ASN A CA 1
ATOM 1384 C C . ASN A 1 174 ? -4.395 -9.348 13.656 1.00 92.56 174 ASN A C 1
ATOM 1386 O O . ASN A 1 174 ? -5.470 -8.762 13.545 1.00 92.56 174 ASN A O 1
ATOM 1390 N N . LEU A 1 175 ? -3.461 -9.308 12.701 1.00 92.06 175 LEU A N 1
ATOM 1391 C CA . LEU A 1 175 ? -3.574 -8.468 11.504 1.00 92.06 175 LEU A CA 1
ATOM 1392 C C . LEU A 1 175 ? -4.078 -9.218 10.268 1.00 92.06 175 LEU A C 1
ATOM 1394 O O . LEU A 1 175 ? -4.459 -8.56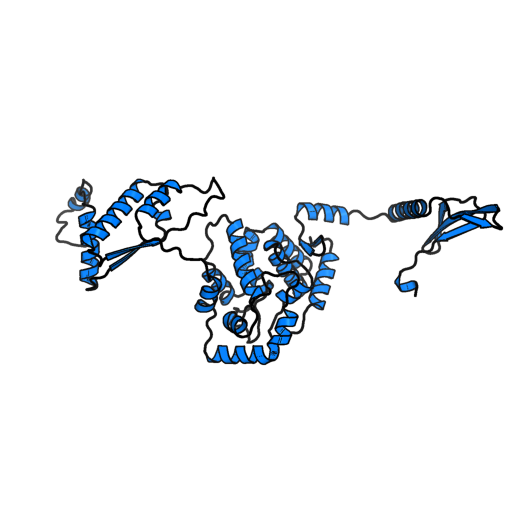2 9.299 1.00 92.06 175 LEU A O 1
ATOM 1398 N N . TYR A 1 176 ? -4.141 -10.554 10.295 1.00 93.81 176 TYR A N 1
ATOM 1399 C CA . TYR A 1 176 ? -4.631 -11.357 9.174 1.00 93.81 176 TYR A CA 1
ATOM 1400 C C . TYR A 1 176 ? -6.000 -10.845 8.681 1.00 93.81 176 TYR A C 1
ATOM 1402 O O . TYR A 1 176 ? -6.907 -10.668 9.508 1.00 93.81 176 TYR A O 1
ATOM 1410 N N . PRO A 1 177 ? -6.188 -10.624 7.363 1.00 93.31 177 PRO A N 1
ATOM 1411 C CA . PRO A 1 177 ? -5.341 -11.071 6.242 1.00 93.31 177 PRO A CA 1
ATOM 1412 C C . PRO A 1 177 ? -4.246 -10.088 5.786 1.00 93.31 177 PRO A C 1
ATOM 1414 O O . PRO A 1 177 ? -3.656 -10.269 4.722 1.00 93.31 177 PRO A O 1
ATOM 1417 N N . PHE A 1 178 ? -3.942 -9.050 6.565 1.00 92.81 178 PHE A N 1
ATOM 1418 C CA . PHE A 1 178 ? -2.810 -8.158 6.311 1.00 92.81 178 PHE A CA 1
ATOM 1419 C C . PHE A 1 178 ? -1.562 -8.646 7.049 1.00 92.81 178 PHE A C 1
ATOM 1421 O O . PHE A 1 178 ? -1.633 -9.103 8.190 1.00 92.81 178 PHE A O 1
ATOM 1428 N N . LEU A 1 179 ? -0.390 -8.483 6.435 1.00 93.31 179 LEU A N 1
ATOM 1429 C CA . LEU A 1 179 ? 0.868 -8.573 7.177 1.00 93.31 179 LEU A CA 1
ATOM 1430 C C . LEU A 1 179 ? 1.179 -7.228 7.851 1.00 93.31 179 LEU A C 1
ATOM 1432 O O . LEU A 1 179 ? 0.666 -6.193 7.410 1.00 93.31 179 LEU A O 1
ATOM 1436 N N . PRO A 1 180 ? 2.048 -7.199 8.881 1.00 91.12 180 PRO A N 1
ATOM 1437 C CA . PRO A 1 180 ? 2.377 -5.968 9.596 1.00 91.12 180 PRO A CA 1
ATOM 1438 C C . PRO A 1 180 ? 2.788 -4.805 8.684 1.00 91.12 180 PRO A C 1
ATOM 1440 O O . PRO A 1 180 ? 2.304 -3.689 8.869 1.00 91.12 180 PRO A O 1
ATOM 1443 N N . ALA A 1 181 ? 3.611 -5.076 7.666 1.00 91.62 181 ALA A N 1
ATOM 1444 C CA . ALA A 1 181 ? 4.056 -4.069 6.707 1.00 91.62 181 ALA A CA 1
ATOM 1445 C C . ALA A 1 181 ? 2.914 -3.560 5.809 1.00 91.62 181 ALA A C 1
ATOM 1447 O O . ALA A 1 181 ? 2.779 -2.354 5.619 1.00 91.62 181 ALA A O 1
ATOM 1448 N N . HIS A 1 182 ? 2.059 -4.452 5.293 1.00 91.19 182 HIS A N 1
ATOM 1449 C CA . HIS A 1 182 ? 0.897 -4.076 4.475 1.00 91.19 182 HIS A CA 1
ATOM 1450 C C . HIS A 1 182 ? -0.091 -3.208 5.248 1.00 91.19 182 HIS A C 1
ATOM 1452 O O . HIS A 1 182 ? -0.617 -2.234 4.710 1.00 91.19 182 HIS A O 1
ATOM 1458 N N . PHE A 1 183 ? -0.312 -3.537 6.519 1.00 89.31 183 PHE A N 1
ATOM 1459 C CA . PHE A 1 183 ? -1.198 -2.773 7.387 1.00 89.31 183 PHE A CA 1
ATOM 1460 C C . PHE A 1 183 ? -0.646 -1.367 7.672 1.00 89.31 183 PHE A C 1
ATOM 1462 O O . PHE A 1 183 ? -1.373 -0.378 7.592 1.00 89.31 183 PHE A O 1
ATOM 1469 N N . GLU A 1 184 ? 0.656 -1.263 7.941 1.00 88.75 184 GLU A N 1
ATOM 1470 C CA . GLU A 1 184 ? 1.337 0.022 8.125 1.00 88.75 184 GLU A CA 1
ATOM 1471 C C . GLU A 1 184 ? 1.295 0.879 6.847 1.00 88.75 184 GLU A C 1
ATOM 1473 O O . GLU A 1 184 ? 1.018 2.080 6.900 1.00 88.75 184 GLU A O 1
ATOM 1478 N N . ILE A 1 185 ? 1.507 0.257 5.682 1.00 91.25 185 ILE A N 1
ATOM 1479 C CA . ILE A 1 185 ? 1.372 0.898 4.366 1.00 91.25 185 ILE A CA 1
ATOM 1480 C C . ILE A 1 185 ? -0.032 1.470 4.176 1.00 91.25 185 ILE A C 1
ATOM 1482 O O . ILE A 1 185 ? -0.159 2.612 3.739 1.00 91.25 185 ILE A O 1
ATOM 1486 N N . LEU A 1 186 ? -1.076 0.719 4.534 1.00 89.31 186 LEU A N 1
ATOM 1487 C CA . LEU A 1 186 ? -2.454 1.194 4.446 1.00 89.31 186 LEU A CA 1
ATOM 1488 C C . LEU A 1 186 ? -2.677 2.441 5.311 1.00 89.31 186 LEU A C 1
ATOM 1490 O O . LEU A 1 186 ? -3.165 3.448 4.802 1.00 89.31 186 LEU A O 1
ATOM 1494 N N . LEU A 1 187 ? -2.279 2.421 6.587 1.00 86.62 187 LEU A N 1
ATOM 1495 C CA . LEU A 1 187 ? -2.448 3.582 7.474 1.00 86.62 187 LEU A CA 1
ATOM 1496 C C . LEU A 1 187 ? -1.725 4.826 6.942 1.00 86.62 187 LEU A C 1
ATOM 1498 O O . LEU A 1 187 ? -2.283 5.927 6.938 1.00 86.62 187 LEU A O 1
ATOM 1502 N N . ARG A 1 188 ? -0.500 4.654 6.439 1.00 87.44 188 ARG A N 1
ATOM 1503 C CA . ARG A 1 188 ? 0.277 5.755 5.855 1.00 87.44 188 ARG A CA 1
ATOM 1504 C C . ARG A 1 188 ? -0.325 6.265 4.557 1.00 87.44 188 ARG A C 1
ATOM 1506 O O . ARG A 1 188 ? -0.336 7.473 4.338 1.00 87.44 188 ARG A O 1
ATOM 1513 N N . LEU A 1 189 ? -0.845 5.370 3.721 1.00 88.81 189 LEU A N 1
ATOM 1514 C CA . LEU A 1 189 ? -1.517 5.736 2.481 1.00 88.81 189 LEU A CA 1
ATOM 1515 C C . LEU A 1 189 ? -2.767 6.569 2.780 1.00 88.81 189 LEU A C 1
ATOM 1517 O O . LEU A 1 189 ? -2.945 7.621 2.171 1.00 88.81 189 LEU A O 1
ATOM 1521 N N . LEU A 1 190 ? -3.568 6.181 3.777 1.00 85.81 190 LEU A N 1
ATOM 1522 C CA . LEU A 1 190 ? -4.707 6.981 4.242 1.00 85.81 190 LEU A CA 1
ATOM 1523 C C . LEU A 1 190 ? -4.270 8.369 4.726 1.00 85.81 190 LEU A C 1
ATOM 1525 O O . LEU A 1 190 ? -4.881 9.369 4.350 1.00 85.81 190 LEU A O 1
ATOM 1529 N N . GLY A 1 191 ? -3.183 8.449 5.499 1.00 82.88 191 GLY A N 1
ATOM 1530 C CA . GLY A 1 191 ? -2.610 9.726 5.933 1.00 82.88 191 GLY A CA 1
ATOM 1531 C C . GLY A 1 191 ? -2.123 10.602 4.769 1.00 82.88 191 GLY A C 1
ATOM 1532 O O . GLY A 1 191 ? -2.363 11.810 4.755 1.00 82.88 191 GLY A O 1
ATOM 1533 N N . ALA A 1 192 ? -1.485 10.006 3.759 1.00 86.00 192 ALA A N 1
ATOM 1534 C CA . ALA A 1 192 ? -1.026 10.716 2.564 1.00 86.00 192 ALA A CA 1
ATOM 1535 C C . ALA A 1 192 ? -2.202 11.260 1.735 1.00 86.00 192 ALA A C 1
ATOM 1537 O O . ALA A 1 192 ? -2.177 12.417 1.306 1.00 86.00 192 ALA A O 1
ATOM 1538 N N . LEU A 1 193 ? -3.256 10.456 1.566 1.00 84.44 193 LEU A N 1
ATOM 1539 C CA . LEU A 1 193 ? -4.493 10.867 0.902 1.00 84.44 193 LEU A CA 1
ATOM 1540 C C . LEU A 1 193 ? -5.172 12.020 1.664 1.00 84.44 193 LEU A C 1
ATOM 1542 O O . LEU A 1 193 ? -5.569 13.005 1.042 1.00 84.44 193 LEU A O 1
ATOM 1546 N N . ALA A 1 194 ? -5.201 11.958 3.001 1.00 76.88 194 ALA A N 1
ATOM 1547 C CA . ALA A 1 194 ? -5.754 13.005 3.869 1.00 76.88 194 ALA A CA 1
ATOM 1548 C C . ALA A 1 194 ? -5.080 14.355 3.711 1.00 76.88 194 ALA A C 1
ATOM 1550 O O . ALA A 1 194 ? -5.743 15.392 3.587 1.00 76.88 194 ALA A O 1
ATOM 1551 N N . LYS A 1 195 ? -3.748 14.331 3.707 1.00 75.00 195 LYS A N 1
ATOM 1552 C CA . LYS A 1 195 ? -2.936 15.534 3.571 1.00 75.00 195 LYS A CA 1
ATOM 1553 C C . LYS A 1 195 ? -3.168 16.197 2.216 1.00 75.00 195 LYS A C 1
ATOM 1555 O O . LYS A 1 195 ? -3.254 17.418 2.137 1.00 75.00 195 LYS A O 1
ATOM 1560 N N . SER A 1 196 ? -3.323 15.398 1.161 1.00 67.44 196 SER A N 1
ATOM 1561 C CA . SER A 1 196 ? -3.524 15.910 -0.194 1.00 67.44 196 SER A CA 1
ATOM 1562 C C . SER A 1 196 ? -4.908 16.528 -0.426 1.00 67.44 196 SER A C 1
ATOM 1564 O O . SER A 1 196 ? -5.041 17.359 -1.324 1.00 67.44 196 SER A O 1
ATOM 1566 N N . THR A 1 197 ? -5.937 16.147 0.339 1.00 63.50 197 THR A N 1
ATOM 1567 C CA . THR A 1 197 ? -7.300 16.700 0.211 1.00 63.50 197 THR A CA 1
ATOM 1568 C C . THR A 1 197 ? -7.611 17.810 1.221 1.00 63.50 197 THR A C 1
ATOM 1570 O O . THR A 1 197 ? -8.768 18.212 1.344 1.00 63.50 197 THR A O 1
ATOM 1573 N N . GLY A 1 198 ? -6.606 18.309 1.951 1.00 57.88 198 GLY A N 1
ATOM 1574 C CA . GLY A 1 198 ? -6.766 19.393 2.926 1.00 57.88 198 GLY A CA 1
ATOM 1575 C C . GLY A 1 198 ? -7.553 18.996 4.179 1.00 57.88 198 GLY A C 1
ATOM 1576 O O . GLY A 1 198 ? -8.227 19.839 4.759 1.00 57.88 198 GLY A O 1
ATOM 1577 N N . GLY A 1 199 ? -7.549 17.712 4.562 1.00 54.97 199 GLY A N 1
ATOM 1578 C CA . GLY A 1 199 ? -8.263 17.213 5.749 1.00 54.97 199 GLY A CA 1
ATOM 1579 C C . GLY A 1 199 ? -9.797 17.227 5.653 1.00 54.97 199 GLY A C 1
ATOM 1580 O O . GLY A 1 199 ? -10.470 16.699 6.536 1.00 54.97 199 GLY A O 1
ATOM 1581 N N . VAL A 1 200 ? -10.372 17.779 4.578 1.00 41.91 200 VAL A N 1
ATOM 1582 C CA . VAL A 1 200 ? -11.823 17.880 4.394 1.00 41.91 200 VAL A CA 1
ATOM 1583 C C . VAL A 1 200 ? -12.397 16.528 3.962 1.00 41.91 200 VAL A C 1
ATOM 1585 O O . VAL A 1 200 ? -12.245 16.107 2.814 1.00 41.91 200 VAL A O 1
ATOM 1588 N N . GLY A 1 201 ? -13.118 15.878 4.877 1.00 45.88 201 GLY A N 1
ATOM 1589 C CA . GLY A 1 201 ? -14.102 14.846 4.538 1.00 45.88 201 GLY A CA 1
ATOM 1590 C C . GLY A 1 201 ? -13.567 13.433 4.320 1.00 45.88 201 GLY A C 1
ATOM 1591 O O . GLY A 1 201 ? -14.144 12.694 3.522 1.00 45.88 201 GLY A O 1
ATOM 1592 N N . LEU A 1 202 ? -12.507 13.023 5.015 1.00 49.75 202 LEU A N 1
ATOM 1593 C CA . LEU A 1 202 ? -12.147 11.608 5.007 1.00 49.75 202 LEU A CA 1
ATOM 1594 C C . LEU A 1 202 ? -13.037 10.795 5.941 1.00 49.75 202 LEU A C 1
ATOM 1596 O O . LEU A 1 202 ? -13.224 11.129 7.110 1.00 49.75 202 LEU A O 1
ATOM 1600 N N . ARG A 1 203 ? -13.542 9.677 5.408 1.00 62.97 203 ARG A N 1
ATOM 1601 C CA . ARG A 1 203 ? -14.053 8.566 6.216 1.00 62.97 203 ARG A CA 1
ATOM 1602 C C . ARG A 1 203 ? -12.991 8.221 7.264 1.00 62.97 203 ARG A C 1
ATOM 1604 O O . ARG A 1 203 ? -11.799 8.235 6.958 1.00 62.97 203 ARG A O 1
ATOM 1611 N N . SER A 1 204 ? -13.408 7.902 8.490 1.00 69.19 204 SER A N 1
ATOM 1612 C CA . SER A 1 204 ? -12.465 7.451 9.519 1.00 69.19 204 SER A CA 1
ATOM 1613 C C . SER A 1 204 ? -11.620 6.290 8.980 1.00 69.19 204 SER A C 1
ATOM 1615 O O . SER A 1 204 ? -12.122 5.475 8.204 1.00 69.19 204 SER A O 1
ATOM 1617 N N . ALA A 1 205 ? -10.352 6.182 9.393 1.00 69.31 205 ALA A N 1
ATOM 1618 C CA . ALA A 1 205 ? -9.480 5.085 8.955 1.00 69.31 205 ALA A CA 1
ATOM 1619 C C . ALA A 1 205 ? -10.125 3.705 9.190 1.00 69.31 205 ALA A C 1
ATOM 1621 O O . ALA A 1 205 ? -9.979 2.798 8.378 1.00 69.31 205 ALA A O 1
ATOM 1622 N N . ILE A 1 206 ? -10.925 3.584 10.258 1.00 76.75 206 ILE A N 1
ATOM 1623 C CA . ILE A 1 206 ? -11.749 2.409 10.562 1.00 76.75 206 ILE A CA 1
ATOM 1624 C C . ILE A 1 206 ? -12.774 2.151 9.455 1.00 76.75 206 ILE A C 1
ATOM 1626 O O . ILE A 1 206 ? -12.891 1.022 8.992 1.00 76.75 206 ILE A O 1
ATOM 1630 N N . LYS A 1 207 ? -13.520 3.173 9.022 1.00 78.06 207 LYS A N 1
ATOM 1631 C CA . LYS A 1 207 ? -14.521 3.007 7.967 1.00 78.06 207 LYS A CA 1
ATOM 1632 C C . LYS A 1 207 ? -13.865 2.639 6.638 1.00 78.06 207 LYS A C 1
ATOM 1634 O O . LYS A 1 207 ? -14.339 1.725 5.983 1.00 78.06 207 LYS A O 1
ATOM 1639 N N . VAL A 1 208 ? -12.742 3.264 6.289 1.00 78.00 208 VAL A N 1
ATOM 1640 C CA . VAL A 1 208 ? -12.020 2.905 5.060 1.00 78.00 208 VAL A CA 1
ATOM 1641 C C . VAL A 1 208 ? -11.484 1.474 5.123 1.00 78.00 208 VAL A C 1
ATOM 1643 O O . VAL A 1 208 ? -11.642 0.724 4.169 1.00 78.00 208 VAL A O 1
ATOM 1646 N N . LEU A 1 209 ? -10.913 1.058 6.255 1.00 79.62 209 LEU A N 1
ATOM 1647 C CA . LEU A 1 209 ? -10.464 -0.320 6.450 1.00 79.62 209 LEU A CA 1
ATOM 1648 C C . LEU A 1 209 ? -11.635 -1.316 6.374 1.00 79.62 209 LEU A C 1
ATOM 1650 O O . LEU A 1 209 ? -11.494 -2.379 5.781 1.00 79.62 209 LEU A O 1
ATOM 1654 N N . GLN A 1 210 ? -12.799 -0.968 6.931 1.00 84.19 210 GLN A N 1
ATOM 1655 C CA . GLN A 1 210 ? -14.019 -1.765 6.793 1.00 84.19 210 GLN A CA 1
ATOM 1656 C C . GLN A 1 210 ? -14.448 -1.882 5.325 1.00 84.19 210 GLN A C 1
ATOM 1658 O O . GLN A 1 210 ? -14.803 -2.971 4.888 1.00 84.19 210 GLN A O 1
ATOM 1663 N N . ASP A 1 211 ? -14.402 -0.787 4.569 1.00 81.62 211 ASP A N 1
ATOM 1664 C CA . ASP A 1 211 ? -14.777 -0.781 3.155 1.00 81.62 211 ASP A CA 1
ATOM 1665 C C . ASP A 1 211 ? -13.806 -1.648 2.336 1.00 81.62 211 ASP A C 1
ATOM 1667 O O . ASP A 1 211 ? -14.247 -2.487 1.561 1.00 81.62 211 ASP A O 1
ATOM 1671 N N . VAL A 1 212 ? -12.495 -1.563 2.601 1.00 81.50 212 VAL A N 1
ATOM 1672 C CA . VAL A 1 212 ? -11.481 -2.461 2.011 1.00 81.50 212 VAL A CA 1
ATOM 1673 C C . VAL A 1 212 ? -11.797 -3.934 2.313 1.00 81.50 212 VAL A C 1
ATOM 1675 O O . VAL A 1 212 ? -11.627 -4.793 1.452 1.00 81.50 212 VAL A O 1
ATOM 1678 N N . LEU A 1 213 ? -12.277 -4.242 3.523 1.00 82.38 213 LEU A N 1
ATOM 1679 C CA . LEU A 1 213 ? -12.606 -5.610 3.932 1.00 82.38 213 LEU A CA 1
ATOM 1680 C C . LEU A 1 213 ? -13.903 -6.153 3.305 1.00 82.38 213 LEU A C 1
ATOM 1682 O O . LEU A 1 213 ? -13.987 -7.356 3.049 1.00 82.38 213 LEU A O 1
ATOM 1686 N N . VAL A 1 214 ? -14.905 -5.292 3.089 1.00 81.88 214 VAL A N 1
ATOM 1687 C CA . VAL A 1 214 ? -16.294 -5.692 2.786 1.00 81.88 214 VAL A CA 1
ATOM 1688 C C . VAL A 1 214 ? -16.729 -5.365 1.356 1.00 81.88 214 VAL A C 1
ATOM 1690 O O . VAL A 1 214 ? -17.518 -6.111 0.787 1.00 81.88 214 VAL A O 1
ATOM 1693 N N . GLU A 1 215 ? -16.249 -4.277 0.752 1.00 72.56 215 GLU A N 1
ATOM 1694 C CA . GLU A 1 215 ? -16.713 -3.826 -0.574 1.00 72.56 215 GLU A CA 1
ATOM 1695 C C . GLU A 1 215 ? -16.016 -4.554 -1.741 1.00 72.56 215 GLU A C 1
ATOM 1697 O O . GLU A 1 215 ? -16.397 -4.367 -2.895 1.00 72.56 215 GLU A O 1
ATOM 1702 N N . GLY A 1 216 ? -15.048 -5.433 -1.454 1.00 61.12 216 GLY A N 1
ATOM 1703 C CA . GLY A 1 216 ? -14.237 -6.099 -2.477 1.00 61.12 216 GLY A CA 1
ATOM 1704 C C . GLY A 1 216 ? -13.225 -5.152 -3.131 1.00 61.12 216 GLY A C 1
ATOM 1705 O O . GLY A 1 216 ? -13.233 -3.937 -2.929 1.00 61.12 216 GLY A O 1
ATOM 1706 N N . ALA A 1 217 ? -12.299 -5.719 -3.903 1.00 62.69 217 ALA A N 1
ATOM 1707 C CA . ALA A 1 217 ? -11.286 -4.970 -4.646 1.00 62.69 217 ALA A CA 1
ATOM 1708 C C . ALA A 1 217 ? -11.460 -5.245 -6.148 1.00 62.69 217 ALA A C 1
ATOM 1710 O O . ALA A 1 217 ? -11.012 -6.272 -6.660 1.00 62.69 217 ALA A O 1
ATOM 1711 N N . GLY A 1 218 ? -12.151 -4.345 -6.853 1.00 64.94 218 GLY A N 1
ATOM 1712 C CA . GLY A 1 218 ? -12.497 -4.539 -8.266 1.00 64.94 218 GLY A CA 1
ATOM 1713 C C . GLY A 1 218 ? -13.459 -5.716 -8.463 1.00 64.94 218 GLY A C 1
ATOM 1714 O O . GLY A 1 218 ? -14.533 -5.727 -7.874 1.00 64.94 218 GLY A O 1
ATOM 1715 N N . ASP A 1 219 ? -13.058 -6.701 -9.272 1.00 62.44 219 ASP A N 1
ATOM 1716 C CA . ASP A 1 219 ? -13.839 -7.921 -9.552 1.00 62.44 219 ASP A CA 1
ATOM 1717 C C . ASP A 1 219 ? -13.623 -9.043 -8.516 1.00 62.44 219 ASP A C 1
ATOM 1719 O O . ASP A 1 219 ? -14.149 -10.147 -8.671 1.00 62.44 219 ASP A O 1
ATOM 1723 N N . GLN A 1 220 ? -12.814 -8.809 -7.476 1.00 68.25 220 GLN A N 1
ATOM 1724 C CA . GLN A 1 220 ? -12.566 -9.816 -6.443 1.00 68.25 220 GLN A CA 1
ATOM 1725 C C . GLN A 1 220 ? -13.660 -9.822 -5.374 1.00 68.25 220 GLN A C 1
ATOM 1727 O O . GLN A 1 220 ? -14.172 -8.755 -5.019 1.00 68.25 220 GLN A O 1
ATOM 1732 N N . PRO A 1 221 ? -13.981 -11.004 -4.807 1.00 76.38 221 PRO A N 1
ATOM 1733 C CA . PRO A 1 221 ? -14.897 -11.068 -3.683 1.00 76.38 221 PRO A CA 1
ATOM 1734 C C . PRO A 1 221 ? -14.341 -10.274 -2.490 1.00 76.38 221 PRO A C 1
ATOM 1736 O O . PRO A 1 221 ? -13.120 -10.058 -2.404 1.00 76.38 221 PRO A O 1
ATOM 1739 N N . PRO A 1 222 ? -15.221 -9.837 -1.572 1.00 84.12 222 PRO A N 1
ATOM 1740 C CA . PRO A 1 222 ? -14.821 -9.197 -0.327 1.00 84.12 222 PRO A CA 1
ATOM 1741 C C . PRO A 1 222 ? -13.684 -9.957 0.347 1.00 84.12 222 PRO A C 1
ATOM 1743 O O . PRO A 1 222 ? -13.668 -11.186 0.354 1.00 84.12 222 PRO A O 1
ATOM 1746 N N . ILE A 1 223 ? -12.738 -9.233 0.944 1.00 85.19 223 ILE A N 1
ATOM 1747 C CA . ILE A 1 223 ? -11.595 -9.843 1.636 1.00 85.19 223 ILE A CA 1
ATOM 1748 C C . ILE A 1 223 ? -12.071 -10.813 2.727 1.00 85.19 223 ILE A C 1
ATOM 1750 O O . ILE A 1 223 ? -11.439 -11.839 2.966 1.00 85.19 223 ILE A O 1
ATOM 1754 N N . ALA A 1 224 ? -13.198 -10.499 3.369 1.00 84.19 224 ALA A N 1
ATOM 1755 C CA . ALA A 1 224 ? -13.823 -11.350 4.376 1.00 84.19 224 ALA A CA 1
ATOM 1756 C C . ALA A 1 224 ? -14.278 -12.726 3.845 1.00 84.19 224 ALA A C 1
ATOM 1758 O O . ALA A 1 224 ? -14.353 -13.669 4.629 1.00 84.19 224 ALA A O 1
ATOM 1759 N N . ASP A 1 225 ? -14.536 -12.840 2.540 1.00 87.12 225 ASP A N 1
ATOM 1760 C CA . ASP A 1 225 ? -15.024 -14.057 1.881 1.00 87.12 225 ASP A CA 1
ATOM 1761 C C . ASP A 1 225 ? -13.898 -14.842 1.178 1.00 87.12 225 ASP A C 1
ATOM 1763 O O . ASP A 1 225 ? -14.155 -15.843 0.506 1.00 87.12 225 ASP A O 1
ATOM 1767 N N . GLN A 1 226 ? -12.646 -14.391 1.304 1.00 90.62 226 GLN A N 1
ATOM 1768 C CA . GLN A 1 226 ? -11.486 -15.054 0.710 1.00 90.62 226 GLN A CA 1
ATOM 1769 C C . GLN A 1 226 ? -11.120 -16.343 1.456 1.00 90.62 226 GLN A C 1
ATOM 1771 O O . GLN A 1 226 ? -11.366 -16.502 2.654 1.00 90.62 226 GLN A O 1
ATOM 1776 N N . GLU A 1 227 ? -10.468 -17.263 0.744 1.00 91.88 227 GLU A N 1
ATOM 1777 C CA . GLU A 1 227 ? -9.990 -18.515 1.327 1.00 91.88 227 GLU A CA 1
ATOM 1778 C C . GLU A 1 227 ? -8.914 -18.288 2.403 1.00 91.88 227 GLU A C 1
ATOM 1780 O O . GLU A 1 227 ? -8.143 -17.322 2.386 1.00 91.88 227 GLU A O 1
ATOM 1785 N N . LEU A 1 228 ? -8.828 -19.228 3.349 1.00 92.56 228 LEU A N 1
ATOM 1786 C CA . LEU A 1 228 ? -7.790 -19.215 4.373 1.00 92.56 228 LEU A CA 1
ATOM 1787 C C . LEU A 1 228 ? -6.394 -19.245 3.732 1.00 92.56 228 LEU A C 1
ATOM 1789 O O . LEU A 1 228 ? -6.078 -20.107 2.917 1.00 92.56 228 LEU A O 1
ATOM 1793 N N . GLY A 1 229 ? -5.532 -18.338 4.179 1.00 93.69 229 GLY A N 1
ATOM 1794 C CA . GLY A 1 229 ? -4.182 -18.159 3.668 1.00 93.69 229 GLY A CA 1
ATOM 1795 C C . GLY A 1 229 ? -4.068 -17.063 2.614 1.00 93.69 229 GLY A C 1
ATOM 1796 O O . GLY A 1 229 ? -2.941 -16.688 2.305 1.00 93.69 229 GLY A O 1
ATOM 1797 N N . TRP A 1 230 ? -5.170 -16.514 2.098 1.00 95.00 230 TRP A N 1
ATOM 1798 C CA . TRP A 1 230 ? -5.135 -15.344 1.220 1.00 95.00 230 TRP A CA 1
ATOM 1799 C C . TRP A 1 230 ? -4.594 -14.109 1.956 1.00 95.00 230 TRP A C 1
ATOM 1801 O O . TRP A 1 230 ? -4.882 -13.900 3.138 1.00 95.00 230 TRP A O 1
ATOM 1811 N N . LEU A 1 231 ? -3.798 -13.293 1.262 1.00 94.38 231 LEU A N 1
ATOM 1812 C CA . LEU A 1 231 ? -3.196 -12.086 1.824 1.00 94.38 231 LEU A CA 1
ATOM 1813 C C . LEU A 1 231 ? -3.633 -10.840 1.061 1.00 94.38 231 LEU A C 1
ATOM 1815 O O . LEU A 1 231 ? -3.565 -10.781 -0.167 1.00 94.38 231 LEU A O 1
ATOM 1819 N N . ALA A 1 232 ? -3.995 -9.804 1.814 1.00 92.88 232 ALA A N 1
ATOM 1820 C CA . ALA A 1 232 ? -4.217 -8.484 1.254 1.00 92.88 232 ALA A CA 1
ATOM 1821 C C . ALA A 1 232 ? -2.872 -7.856 0.871 1.00 92.88 232 ALA A C 1
ATOM 1823 O O . ALA A 1 232 ? -1.974 -7.702 1.703 1.00 92.88 232 ALA A O 1
ATOM 1824 N N . THR A 1 233 ? -2.748 -7.465 -0.393 1.00 94.19 233 THR A N 1
ATOM 1825 C CA . THR A 1 233 ? -1.513 -6.912 -0.961 1.00 94.19 233 THR A CA 1
ATOM 1826 C C . THR A 1 233 ? -1.665 -5.426 -1.256 1.00 94.19 233 THR A C 1
ATOM 1828 O O . THR A 1 233 ? -2.758 -4.865 -1.192 1.00 94.19 233 THR A O 1
ATOM 1831 N N . THR A 1 234 ? -0.575 -4.762 -1.641 1.00 94.50 234 THR A N 1
ATOM 1832 C CA . THR A 1 234 ? -0.650 -3.366 -2.116 1.00 94.50 234 THR A CA 1
ATOM 1833 C C . THR A 1 234 ? -1.554 -3.188 -3.336 1.00 94.50 234 THR A C 1
ATOM 1835 O O . THR A 1 234 ? -2.118 -2.111 -3.510 1.00 94.50 234 THR A O 1
ATOM 1838 N N . VAL A 1 235 ? -1.751 -4.243 -4.130 1.00 94.19 235 VAL A N 1
ATOM 1839 C CA . VAL A 1 235 ? -2.705 -4.280 -5.246 1.00 94.19 235 VAL A CA 1
ATOM 1840 C C . VAL A 1 235 ? -4.130 -4.133 -4.725 1.00 94.19 235 VAL A C 1
ATOM 1842 O O . VAL A 1 235 ? -4.859 -3.255 -5.180 1.00 94.19 235 VAL A O 1
ATOM 1845 N N . THR A 1 236 ? -4.495 -4.929 -3.714 1.00 91.75 236 THR A N 1
ATOM 1846 C CA . THR A 1 236 ? -5.795 -4.845 -3.039 1.00 91.75 236 THR A CA 1
ATOM 1847 C C . THR A 1 236 ? -6.035 -3.437 -2.499 1.00 91.75 236 THR A C 1
ATOM 1849 O O . THR A 1 236 ? -7.092 -2.857 -2.729 1.00 91.75 236 THR A O 1
ATOM 1852 N N . LEU A 1 237 ? -5.031 -2.856 -1.829 1.00 91.19 237 LEU A N 1
ATOM 1853 C CA . LEU A 1 237 ? -5.135 -1.508 -1.265 1.00 91.19 237 LEU A CA 1
ATOM 1854 C C . LEU A 1 237 ? -5.338 -0.443 -2.348 1.00 91.19 237 LEU A C 1
ATOM 1856 O O . LEU A 1 237 ? -6.163 0.452 -2.177 1.00 91.19 237 LEU A O 1
ATOM 1860 N N . TYR A 1 238 ? -4.594 -0.535 -3.454 1.00 93.12 238 TYR A N 1
ATOM 1861 C CA . TYR A 1 238 ? -4.739 0.385 -4.579 1.00 93.12 238 TYR A CA 1
ATOM 1862 C C . TYR A 1 238 ? -6.142 0.306 -5.182 1.00 93.12 238 TYR A C 1
ATOM 1864 O O . TYR A 1 238 ? -6.770 1.339 -5.401 1.00 93.12 238 TYR A O 1
ATOM 1872 N N . ASP A 1 239 ? -6.640 -0.909 -5.421 1.00 91.50 239 ASP A N 1
ATOM 1873 C CA . ASP A 1 239 ? -7.942 -1.129 -6.050 1.00 91.50 239 ASP A CA 1
ATOM 1874 C C . ASP A 1 239 ? -9.088 -0.624 -5.160 1.00 91.50 239 ASP A C 1
ATOM 1876 O O . ASP A 1 239 ? -9.977 0.079 -5.646 1.00 91.50 239 ASP A O 1
ATOM 1880 N N . SER A 1 240 ? -9.033 -0.882 -3.850 1.00 87.44 240 SER A N 1
ATOM 1881 C CA . SER A 1 240 ? -10.033 -0.376 -2.900 1.00 87.44 240 SER A CA 1
ATOM 1882 C C . SER A 1 240 ? -9.994 1.151 -2.741 1.00 87.44 240 SER A C 1
ATOM 1884 O O . SER A 1 240 ? -11.037 1.778 -2.568 1.00 87.44 240 SER A O 1
ATOM 1886 N N . LEU A 1 241 ? -8.813 1.771 -2.830 1.00 87.88 241 LEU A N 1
ATOM 1887 C CA . LEU A 1 241 ? -8.628 3.221 -2.665 1.00 87.88 241 LEU A CA 1
ATOM 1888 C C . LEU A 1 241 ? -8.548 3.979 -3.998 1.00 87.88 241 LEU A C 1
ATOM 1890 O O . LEU A 1 241 ? -8.198 5.161 -4.021 1.00 87.88 241 LEU A O 1
ATOM 1894 N N . GLY A 1 242 ? -8.873 3.335 -5.122 1.00 88.69 242 GLY A N 1
ATOM 1895 C CA . GLY A 1 242 ? -8.618 3.882 -6.457 1.00 88.69 242 GLY A CA 1
ATOM 1896 C C . GLY A 1 242 ? -9.271 5.246 -6.702 1.00 88.69 242 GLY A C 1
ATOM 1897 O O . GLY A 1 242 ? -8.675 6.120 -7.331 1.00 88.69 242 GLY A O 1
ATOM 1898 N N . LYS A 1 243 ? -10.469 5.480 -6.145 1.00 87.00 243 LYS A N 1
ATOM 1899 C CA . LYS A 1 243 ? -11.167 6.777 -6.239 1.00 87.00 243 LYS A CA 1
ATOM 1900 C C . LYS A 1 243 ? -10.419 7.886 -5.495 1.00 87.00 243 LYS A C 1
ATOM 1902 O O . LYS A 1 243 ? -10.260 8.981 -6.038 1.00 87.00 243 LYS A O 1
ATOM 1907 N N . ASP A 1 244 ? -9.942 7.600 -4.288 1.00 86.62 244 ASP A N 1
ATOM 1908 C CA . ASP A 1 244 ? -9.190 8.552 -3.468 1.00 86.62 244 ASP A CA 1
ATOM 1909 C C . ASP A 1 244 ? -7.817 8.834 -4.084 1.00 86.62 244 ASP A C 1
ATOM 1911 O O . ASP A 1 244 ? -7.420 9.994 -4.214 1.00 86.62 244 ASP A O 1
ATOM 1915 N N . ILE A 1 245 ? -7.133 7.791 -4.568 1.00 90.88 245 ILE A N 1
ATOM 1916 C CA . ILE A 1 245 ? -5.851 7.908 -5.274 1.00 90.88 245 ILE A CA 1
ATOM 1917 C C . ILE A 1 245 ? -6.010 8.724 -6.560 1.00 90.88 245 ILE A C 1
ATOM 1919 O O . ILE A 1 245 ? -5.196 9.610 -6.816 1.00 90.88 245 ILE A O 1
ATOM 1923 N N . ARG A 1 246 ? -7.068 8.496 -7.352 1.00 91.38 246 ARG A N 1
ATOM 1924 C CA . ARG A 1 246 ? -7.355 9.290 -8.560 1.00 91.38 246 ARG A CA 1
ATOM 1925 C C . ARG A 1 246 ? -7.524 10.772 -8.233 1.00 91.38 246 ARG A C 1
ATOM 1927 O O . ARG A 1 246 ? -7.046 11.620 -8.982 1.00 91.38 246 ARG A O 1
ATOM 1934 N N . ARG A 1 247 ? -8.201 11.085 -7.125 1.00 87.94 247 ARG A N 1
ATOM 1935 C CA . ARG A 1 247 ? -8.458 12.464 -6.695 1.00 87.94 247 ARG A CA 1
ATOM 1936 C C . ARG A 1 247 ? -7.197 13.156 -6.174 1.00 87.94 247 ARG A C 1
ATOM 1938 O O . ARG A 1 247 ? -6.959 14.304 -6.532 1.00 87.94 247 ARG A O 1
ATOM 1945 N N . ALA A 1 248 ? -6.420 12.483 -5.327 1.00 87.56 248 ALA A N 1
ATOM 1946 C CA . ALA A 1 248 ? -5.244 13.057 -4.670 1.00 87.56 248 ALA A CA 1
ATOM 1947 C C . ALA A 1 248 ? -3.983 13.032 -5.554 1.00 87.56 248 ALA A C 1
ATOM 1949 O O . ALA A 1 248 ? -3.206 13.981 -5.578 1.00 87.56 248 ALA A O 1
ATOM 1950 N N . PHE A 1 249 ? -3.792 11.959 -6.322 1.00 90.38 249 PHE A N 1
ATOM 1951 C CA . PHE A 1 249 ? -2.574 11.675 -7.083 1.00 90.38 249 PHE A CA 1
ATOM 1952 C C . PHE A 1 249 ? -2.891 11.345 -8.548 1.00 90.38 249 PHE A C 1
ATOM 1954 O O . PHE A 1 249 ? -2.445 10.330 -9.087 1.00 90.38 249 PHE A O 1
ATOM 1961 N N . ALA A 1 250 ? -3.638 12.232 -9.215 1.00 90.75 250 ALA A N 1
ATOM 1962 C CA . ALA A 1 250 ? -4.140 12.037 -10.579 1.00 90.75 250 ALA A CA 1
ATOM 1963 C C . ALA A 1 250 ? -3.059 11.625 -11.597 1.00 90.75 250 ALA A C 1
ATOM 1965 O O . ALA A 1 250 ? -3.283 10.716 -12.388 1.00 90.75 250 ALA A O 1
ATOM 1966 N N . SER A 1 251 ? -1.866 12.232 -11.545 1.00 90.88 251 SER A N 1
ATOM 1967 C CA . SER A 1 251 ? -0.763 11.894 -12.461 1.00 90.88 251 SER A CA 1
ATO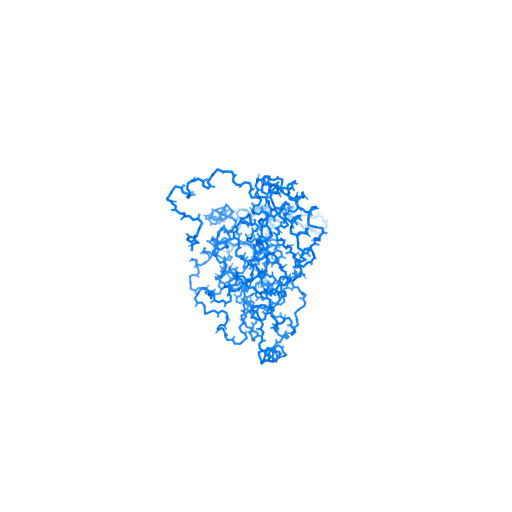M 1968 C C . SER A 1 251 ? -0.242 10.464 -12.258 1.00 90.88 251 SER A C 1
ATOM 1970 O O . SER A 1 251 ? 0.039 9.777 -13.237 1.00 90.88 251 SER A O 1
ATOM 1972 N N . ILE A 1 252 ? -0.154 9.995 -11.007 1.00 93.00 252 ILE A N 1
ATOM 1973 C CA . ILE A 1 252 ? 0.271 8.622 -10.694 1.00 93.00 252 ILE A CA 1
ATOM 1974 C C . ILE A 1 252 ? -0.830 7.637 -11.102 1.00 93.00 252 ILE A C 1
ATOM 1976 O O . ILE A 1 252 ? -0.545 6.620 -11.726 1.00 93.00 252 ILE A O 1
ATOM 1980 N N . HIS A 1 253 ? -2.093 7.955 -10.806 1.00 94.56 253 HIS A N 1
ATOM 1981 C CA . HIS A 1 253 ? -3.226 7.139 -11.236 1.00 94.56 253 HIS A CA 1
ATOM 1982 C C . HIS A 1 253 ? -3.288 7.010 -12.768 1.00 94.56 253 HIS A C 1
ATOM 1984 O O . HIS A 1 253 ? -3.425 5.908 -13.293 1.00 94.56 253 HIS A O 1
ATOM 1990 N N . GLY A 1 254 ? -3.130 8.119 -13.495 1.00 93.56 254 GLY A N 1
ATOM 1991 C CA . GLY A 1 254 ? -3.123 8.126 -14.960 1.00 93.56 254 GLY A CA 1
ATOM 1992 C C . GLY A 1 254 ? -1.972 7.312 -15.561 1.00 93.56 254 GLY A C 1
ATOM 1993 O O . GLY A 1 254 ? -2.135 6.698 -16.613 1.00 93.56 254 GLY A O 1
ATOM 1994 N N . ALA A 1 255 ? -0.818 7.242 -14.888 1.00 93.44 255 ALA A N 1
ATOM 1995 C CA . ALA A 1 255 ? 0.280 6.371 -15.303 1.00 93.44 255 ALA A CA 1
ATOM 1996 C C . ALA A 1 255 ? -0.097 4.881 -15.222 1.00 93.44 255 ALA A C 1
ATOM 1998 O O . ALA A 1 255 ? 0.174 4.137 -16.163 1.00 93.44 255 ALA A O 1
ATOM 1999 N N . VAL A 1 256 ? -0.782 4.461 -14.153 1.00 95.81 256 VAL A N 1
ATOM 2000 C CA . VAL A 1 256 ? -1.292 3.084 -14.014 1.00 95.81 256 VAL A CA 1
ATOM 2001 C C . VAL A 1 256 ? -2.360 2.778 -15.069 1.00 95.81 256 VAL A C 1
ATOM 2003 O O . VAL A 1 256 ? -2.327 1.709 -15.674 1.00 95.81 256 VAL A O 1
ATOM 2006 N N . GLU A 1 257 ? -3.259 3.724 -15.368 1.00 94.81 257 GLU A N 1
ATOM 2007 C CA . GLU A 1 257 ? -4.238 3.565 -16.459 1.00 94.81 257 GLU A CA 1
ATOM 2008 C C . GLU A 1 257 ? -3.554 3.374 -17.821 1.00 94.81 257 GLU A C 1
ATOM 2010 O O . GLU A 1 257 ? -3.973 2.520 -18.601 1.00 94.81 257 GLU A O 1
ATOM 2015 N N . LYS A 1 258 ? -2.460 4.098 -18.101 1.00 93.44 258 LYS A N 1
ATOM 2016 C CA . LYS A 1 258 ? -1.669 3.884 -19.326 1.00 93.44 258 LYS A CA 1
ATOM 2017 C C . LYS A 1 258 ? -1.081 2.474 -19.389 1.00 93.44 258 LYS A C 1
ATOM 2019 O O . LYS A 1 258 ? -1.124 1.869 -20.457 1.00 93.44 258 LYS A O 1
ATOM 2024 N N . VAL A 1 259 ? -0.582 1.931 -18.273 1.00 95.94 259 VAL A N 1
ATOM 2025 C CA . VAL A 1 259 ? -0.118 0.530 -18.221 1.00 95.94 259 VAL A CA 1
ATOM 2026 C C . VAL A 1 259 ? -1.264 -0.423 -18.555 1.00 95.94 259 VAL A C 1
ATOM 2028 O O . VAL A 1 259 ? -1.089 -1.295 -19.400 1.00 95.94 259 VAL A O 1
ATOM 2031 N N . ALA A 1 260 ? -2.449 -0.227 -17.971 1.00 94.69 260 ALA A N 1
ATOM 2032 C CA . ALA A 1 260 ? -3.616 -1.063 -18.258 1.00 94.69 260 ALA A CA 1
ATOM 2033 C C . ALA A 1 260 ? -4.043 -1.010 -19.736 1.00 94.69 260 ALA A C 1
ATOM 2035 O O . ALA A 1 260 ? -4.420 -2.032 -20.300 1.00 94.69 260 ALA A O 1
ATOM 2036 N N . VAL A 1 261 ? -3.924 0.150 -20.390 1.00 95.56 261 VAL A N 1
ATOM 2037 C CA . VAL A 1 261 ? -4.196 0.293 -21.832 1.00 95.56 261 VAL A CA 1
ATOM 2038 C C . VAL A 1 261 ? -3.144 -0.413 -22.691 1.00 95.56 261 VAL A C 1
ATOM 2040 O O . VAL A 1 261 ? -3.491 -1.016 -23.703 1.00 95.56 261 VAL A O 1
ATOM 2043 N N . GLN A 1 262 ? -1.864 -0.336 -22.318 1.00 94.62 262 GLN A N 1
ATOM 2044 C CA . GLN A 1 262 ? -0.777 -0.987 -23.060 1.00 94.62 262 GLN A CA 1
ATOM 2045 C C . GLN A 1 262 ? -0.746 -2.507 -22.858 1.00 94.62 262 GLN A C 1
ATOM 2047 O O . GLN A 1 262 ? -0.260 -3.235 -23.721 1.00 94.62 262 GLN A O 1
ATOM 2052 N N . PHE A 1 263 ? -1.278 -2.980 -21.733 1.00 95.75 263 PHE A N 1
ATOM 2053 C CA . PHE A 1 263 ? -1.245 -4.376 -21.322 1.00 95.75 263 PHE A CA 1
ATOM 2054 C C . PHE A 1 263 ? -2.624 -4.854 -20.831 1.00 95.75 263 PHE A C 1
ATOM 2056 O O . PHE A 1 263 ? -2.752 -5.231 -19.665 1.00 95.75 263 PHE A O 1
ATOM 2063 N N . PRO A 1 264 ? -3.669 -4.848 -21.682 1.00 93.31 264 PRO A N 1
ATOM 2064 C CA . PRO A 1 264 ? -5.048 -5.110 -21.255 1.00 93.31 264 PRO A CA 1
ATOM 2065 C C . PRO A 1 264 ? -5.245 -6.516 -20.671 1.00 93.31 264 PRO A C 1
ATOM 2067 O O . PRO A 1 264 ? -5.962 -6.665 -19.684 1.00 93.31 264 PRO A O 1
ATOM 2070 N N . ASP A 1 265 ? -4.546 -7.515 -21.217 1.00 93.94 265 ASP A N 1
ATOM 2071 C CA . ASP A 1 265 ? -4.671 -8.926 -20.823 1.00 93.94 265 ASP A CA 1
ATOM 2072 C C . ASP A 1 265 ? -3.534 -9.415 -19.897 1.00 93.94 265 ASP A C 1
ATOM 2074 O O . ASP A 1 265 ? -3.514 -10.576 -19.489 1.00 93.94 265 ASP A O 1
ATOM 2078 N N . ASP A 1 266 ? -2.572 -8.553 -19.538 1.00 95.56 266 ASP A N 1
ATOM 2079 C CA . ASP A 1 266 ? -1.441 -8.903 -18.662 1.00 95.56 266 ASP A CA 1
ATOM 2080 C C . ASP A 1 266 ? -1.680 -8.365 -17.247 1.00 95.56 266 ASP A C 1
ATOM 2082 O O . ASP A 1 266 ? -1.172 -7.319 -16.827 1.00 95.56 266 ASP A O 1
ATOM 2086 N N . LYS A 1 267 ? -2.504 -9.107 -16.502 1.00 93.62 267 LYS A N 1
ATOM 2087 C CA . LYS A 1 267 ? -2.860 -8.775 -15.121 1.00 93.62 267 LYS A CA 1
ATOM 2088 C C . LYS A 1 267 ? -1.640 -8.620 -14.192 1.00 93.62 267 LYS A C 1
ATOM 2090 O O . LYS A 1 267 ? -1.607 -7.622 -13.472 1.00 93.62 267 LYS A O 1
ATOM 2095 N N . PRO A 1 268 ? -0.619 -9.504 -14.225 1.00 95.56 268 PRO A N 1
ATOM 2096 C CA . PRO A 1 268 ? 0.592 -9.325 -13.423 1.00 95.56 268 PRO A CA 1
ATOM 2097 C C . PRO A 1 268 ? 1.275 -7.975 -13.657 1.00 95.56 268 PRO A C 1
ATOM 2099 O O . PRO A 1 268 ? 1.651 -7.304 -12.697 1.00 95.56 268 PRO A O 1
ATOM 2102 N N . THR A 1 269 ? 1.370 -7.534 -14.914 1.00 97.38 269 THR A N 1
ATOM 2103 C CA . THR A 1 269 ? 1.995 -6.247 -15.248 1.00 97.38 269 THR A CA 1
ATOM 2104 C C . THR A 1 269 ? 1.192 -5.061 -14.715 1.00 97.38 269 THR A C 1
ATOM 2106 O O . THR A 1 269 ? 1.764 -4.125 -14.150 1.00 97.38 269 THR A O 1
ATOM 2109 N N . GLN A 1 270 ? -0.138 -5.116 -14.818 1.00 96.69 270 GLN A N 1
ATOM 2110 C CA . GLN A 1 270 ? -1.012 -4.102 -14.220 1.00 96.69 270 GLN A CA 1
ATOM 2111 C C . GLN A 1 270 ? -0.872 -4.054 -12.695 1.00 96.69 270 GLN A C 1
ATOM 2113 O O . GLN A 1 270 ? -0.823 -2.974 -12.107 1.00 96.69 270 GLN A O 1
ATOM 2118 N N . ASP A 1 271 ? -0.792 -5.213 -12.047 1.00 96.56 271 ASP A N 1
ATOM 2119 C CA . ASP A 1 271 ? -0.706 -5.304 -10.594 1.00 96.56 271 ASP A CA 1
ATOM 2120 C C . ASP A 1 271 ? 0.644 -4.782 -10.071 1.00 96.56 271 ASP A C 1
ATOM 2122 O O . ASP A 1 271 ? 0.677 -4.030 -9.094 1.00 96.56 271 ASP A O 1
ATOM 2126 N N . VAL A 1 272 ? 1.742 -5.034 -10.793 1.00 97.94 272 VAL A N 1
ATOM 2127 C CA . VAL A 1 272 ? 3.047 -4.410 -10.511 1.00 97.94 272 VAL A CA 1
ATOM 2128 C C . VAL A 1 272 ? 2.965 -2.882 -10.598 1.00 97.94 272 VAL A C 1
ATOM 2130 O O . VAL A 1 272 ? 3.478 -2.187 -9.716 1.00 97.94 272 VAL A O 1
ATOM 2133 N N . ALA A 1 273 ? 2.292 -2.335 -11.614 1.00 97.56 273 ALA A N 1
ATOM 2134 C CA . ALA A 1 273 ? 2.123 -0.888 -11.756 1.00 97.56 273 ALA A CA 1
ATOM 2135 C C . ALA A 1 273 ? 1.364 -0.262 -10.575 1.00 97.56 273 ALA A C 1
ATOM 2137 O O . ALA A 1 273 ? 1.740 0.811 -10.094 1.00 97.56 273 ALA A O 1
ATOM 2138 N N . LYS A 1 274 ? 0.340 -0.944 -10.052 1.00 97.25 274 LYS A N 1
ATOM 2139 C CA . LYS A 1 274 ? -0.393 -0.496 -8.858 1.00 97.25 274 LYS A CA 1
ATOM 2140 C C . LYS A 1 274 ? 0.503 -0.455 -7.623 1.00 97.25 274 LYS A C 1
ATOM 2142 O O . LYS A 1 274 ? 0.485 0.530 -6.884 1.00 97.25 274 LYS A O 1
ATOM 2147 N N . THR A 1 275 ? 1.337 -1.474 -7.417 1.00 97.62 275 THR A N 1
ATOM 2148 C CA . THR A 1 275 ? 2.298 -1.487 -6.304 1.00 97.62 275 THR A CA 1
ATOM 2149 C C . THR A 1 275 ? 3.333 -0.369 -6.432 1.00 97.62 275 THR A C 1
ATOM 2151 O O . THR A 1 275 ? 3.589 0.328 -5.449 1.00 97.62 275 THR A O 1
ATOM 2154 N N . ILE A 1 276 ? 3.871 -0.126 -7.635 1.00 97.06 276 ILE A N 1
ATOM 2155 C CA . ILE A 1 276 ? 4.770 1.014 -7.901 1.00 97.06 276 ILE A CA 1
ATOM 2156 C C . ILE A 1 276 ? 4.083 2.335 -7.533 1.00 97.06 276 ILE A C 1
ATOM 2158 O O . ILE A 1 276 ? 4.685 3.176 -6.865 1.00 97.06 276 ILE A O 1
ATOM 2162 N N . ALA A 1 277 ? 2.814 2.509 -7.910 1.00 96.62 277 ALA A N 1
ATOM 2163 C CA . ALA A 1 277 ? 2.046 3.707 -7.589 1.00 96.62 277 ALA A CA 1
ATOM 2164 C C . ALA A 1 277 ? 1.879 3.918 -6.076 1.00 96.62 277 ALA A C 1
ATOM 2166 O O . ALA A 1 277 ? 2.141 5.021 -5.591 1.00 96.62 277 ALA A O 1
ATOM 2167 N N . VAL A 1 278 ? 1.498 2.877 -5.325 1.00 96.50 278 VAL A N 1
ATOM 2168 C CA . VAL A 1 278 ? 1.374 2.954 -3.856 1.00 96.50 278 VAL A CA 1
ATOM 2169 C C . VAL A 1 278 ? 2.705 3.353 -3.222 1.00 96.50 278 VAL A C 1
ATOM 2171 O O . VAL A 1 278 ? 2.752 4.284 -2.418 1.00 96.50 278 VAL A O 1
ATOM 2174 N N . LEU A 1 279 ? 3.801 2.701 -3.613 1.00 95.19 279 LEU A N 1
ATOM 2175 C CA . LEU A 1 279 ? 5.122 3.007 -3.066 1.00 95.19 279 LEU A CA 1
ATOM 2176 C C . LEU A 1 279 ? 5.583 4.431 -3.410 1.00 95.19 279 LEU A C 1
ATOM 2178 O O . LEU A 1 279 ? 6.150 5.121 -2.561 1.00 95.19 279 LEU A O 1
ATOM 2182 N N . GLN A 1 280 ? 5.292 4.903 -4.624 1.00 94.44 280 GLN A N 1
ATOM 2183 C CA . GLN A 1 280 ? 5.629 6.259 -5.054 1.00 94.44 280 GLN A CA 1
ATOM 2184 C C . GLN A 1 280 ? 4.848 7.334 -4.292 1.00 94.44 280 GLN A C 1
ATOM 2186 O O . GLN A 1 280 ? 5.401 8.402 -4.030 1.00 94.44 280 GLN A O 1
ATOM 2191 N N . ILE A 1 281 ? 3.593 7.060 -3.923 1.00 92.81 281 ILE A N 1
ATOM 2192 C CA . ILE A 1 281 ? 2.783 7.954 -3.081 1.00 92.81 281 ILE A CA 1
ATOM 2193 C C . ILE A 1 281 ? 3.382 8.063 -1.675 1.00 92.81 281 ILE A C 1
ATOM 2195 O O . ILE A 1 281 ? 3.449 9.157 -1.117 1.00 92.81 281 ILE A O 1
ATOM 2199 N N . LEU A 1 282 ? 3.837 6.942 -1.111 1.00 90.94 282 LEU A N 1
ATOM 2200 C CA . LEU A 1 282 ? 4.417 6.912 0.233 1.00 90.94 282 LEU A CA 1
ATOM 2201 C C . LEU A 1 282 ? 5.813 7.542 0.309 1.00 90.94 282 LEU A C 1
ATOM 2203 O O . LEU A 1 282 ? 6.173 8.090 1.350 1.00 90.94 282 LEU A O 1
ATOM 2207 N N . ALA A 1 283 ? 6.597 7.449 -0.770 1.00 88.62 283 ALA A N 1
ATOM 2208 C CA . ALA A 1 283 ? 7.934 8.035 -0.906 1.00 88.62 283 ALA A CA 1
ATOM 2209 C C . ALA A 1 283 ? 8.919 7.691 0.236 1.00 88.62 283 ALA A C 1
ATOM 2211 O O . ALA A 1 283 ? 9.858 8.443 0.497 1.00 88.62 283 ALA A O 1
ATOM 2212 N N . ASN A 1 284 ? 8.718 6.559 0.921 1.00 86.69 284 ASN A N 1
ATOM 2213 C CA . ASN A 1 284 ? 9.512 6.149 2.085 1.00 86.69 284 ASN A CA 1
ATOM 2214 C C . ASN A 1 284 ? 10.022 4.697 2.029 1.00 86.69 284 ASN A C 1
ATOM 2216 O O . ASN A 1 284 ? 10.645 4.235 2.983 1.00 86.69 284 ASN A O 1
ATOM 2220 N N . ILE A 1 285 ? 9.764 3.987 0.928 1.00 89.69 285 ILE A N 1
ATOM 2221 C CA . ILE A 1 285 ? 10.282 2.647 0.640 1.00 89.69 285 ILE A CA 1
ATOM 2222 C C . ILE A 1 285 ? 10.880 2.684 -0.774 1.00 89.69 285 ILE A C 1
ATOM 2224 O O . ILE A 1 285 ? 10.214 3.182 -1.686 1.00 89.69 285 ILE A O 1
ATOM 2228 N N . PRO A 1 286 ? 12.095 2.151 -0.993 1.00 91.44 286 PRO A N 1
ATOM 2229 C CA . PRO A 1 286 ? 12.655 2.037 -2.336 1.00 91.44 286 PRO A CA 1
ATOM 2230 C C . PRO A 1 286 ? 11.782 1.168 -3.245 1.00 91.44 286 PRO A C 1
ATOM 2232 O O . PRO A 1 286 ? 11.372 0.067 -2.862 1.00 91.44 286 PRO A O 1
ATOM 2235 N N . ILE A 1 287 ? 11.532 1.637 -4.466 1.00 95.12 287 ILE A N 1
ATOM 2236 C CA . ILE A 1 287 ? 10.691 0.946 -5.448 1.00 95.12 287 ILE A CA 1
ATOM 2237 C C . ILE A 1 287 ? 11.569 -0.025 -6.241 1.00 95.12 287 ILE A C 1
ATOM 2239 O O . ILE A 1 287 ? 11.952 0.233 -7.382 1.00 95.12 287 ILE A O 1
ATOM 2243 N N . SER A 1 288 ? 11.936 -1.123 -5.582 1.00 95.06 288 SER A N 1
ATOM 2244 C CA . SER A 1 288 ? 12.793 -2.183 -6.117 1.00 95.06 288 SER A CA 1
ATOM 2245 C C . SER A 1 288 ? 11.996 -3.452 -6.422 1.00 95.06 288 SER A C 1
ATOM 2247 O O . SER A 1 288 ? 10.933 -3.684 -5.844 1.00 95.06 288 SER A O 1
ATOM 2249 N N . ILE A 1 289 ? 12.543 -4.316 -7.283 1.00 95.56 289 ILE A N 1
ATOM 2250 C CA . ILE A 1 289 ? 11.953 -5.626 -7.616 1.00 95.56 289 ILE A CA 1
ATOM 2251 C C . ILE A 1 289 ? 11.675 -6.444 -6.343 1.00 95.56 289 ILE A C 1
ATOM 2253 O O . ILE A 1 289 ? 10.613 -7.046 -6.214 1.00 95.56 289 ILE A O 1
ATOM 2257 N N . ASP A 1 290 ? 12.613 -6.443 -5.389 1.00 94.38 290 ASP A N 1
ATOM 2258 C CA . ASP A 1 290 ? 12.473 -7.174 -4.125 1.00 94.38 290 ASP A CA 1
ATOM 2259 C C . ASP A 1 290 ? 11.288 -6.663 -3.292 1.00 94.38 290 ASP A C 1
ATOM 2261 O O . ASP A 1 290 ? 10.472 -7.459 -2.831 1.00 94.38 290 ASP A O 1
ATOM 2265 N N . ASN A 1 291 ? 11.162 -5.341 -3.137 1.00 95.31 291 ASN A N 1
ATOM 2266 C CA . ASN A 1 291 ? 10.093 -4.738 -2.337 1.00 95.31 291 ASN A CA 1
ATOM 2267 C C . ASN A 1 291 ? 8.726 -4.896 -3.003 1.00 95.31 291 ASN A C 1
ATOM 2269 O O . ASN A 1 291 ? 7.742 -5.177 -2.323 1.00 95.31 291 ASN A O 1
ATOM 2273 N N . ILE A 1 292 ? 8.659 -4.768 -4.330 1.00 96.81 292 ILE A N 1
ATOM 2274 C CA . ILE A 1 292 ? 7.423 -4.998 -5.082 1.00 96.81 292 ILE A CA 1
ATOM 2275 C C . ILE A 1 292 ? 6.969 -6.453 -4.909 1.00 96.81 292 ILE A C 1
ATOM 2277 O O . ILE A 1 292 ? 5.824 -6.691 -4.528 1.00 96.81 292 ILE A O 1
ATOM 2281 N N . ALA A 1 293 ? 7.867 -7.424 -5.106 1.00 96.75 293 ALA A N 1
ATOM 2282 C CA . ALA A 1 293 ? 7.544 -8.843 -4.959 1.00 96.75 293 ALA A CA 1
ATOM 2283 C C . ALA A 1 293 ? 7.090 -9.204 -3.535 1.00 96.75 293 ALA A C 1
ATOM 2285 O O . ALA A 1 293 ? 6.122 -9.947 -3.371 1.00 96.75 293 ALA A O 1
ATOM 2286 N N . ALA A 1 294 ? 7.739 -8.641 -2.513 1.00 95.50 294 ALA A N 1
ATOM 2287 C CA . ALA A 1 294 ? 7.352 -8.827 -1.117 1.00 95.50 294 ALA A CA 1
ATOM 2288 C C . ALA A 1 294 ? 5.947 -8.278 -0.815 1.00 95.50 294 ALA A C 1
ATOM 2290 O O . ALA A 1 294 ? 5.168 -8.901 -0.090 1.00 95.50 294 ALA A O 1
ATOM 2291 N N . LEU A 1 295 ? 5.598 -7.126 -1.392 1.00 96.25 295 LEU A N 1
ATOM 2292 C CA . LEU A 1 295 ? 4.315 -6.460 -1.160 1.00 96.25 295 LEU A CA 1
ATOM 2293 C C . LEU A 1 295 ? 3.159 -7.017 -1.990 1.00 96.25 295 LEU A C 1
ATOM 2295 O O . LEU A 1 295 ? 2.002 -6.768 -1.643 1.00 96.25 295 LEU A O 1
ATOM 2299 N N . MET A 1 296 ? 3.464 -7.757 -3.052 1.00 96.06 296 MET A N 1
ATOM 2300 C CA . MET A 1 296 ? 2.502 -8.444 -3.915 1.00 96.06 296 MET A CA 1
ATOM 2301 C C . MET A 1 296 ? 2.321 -9.929 -3.557 1.00 96.06 296 MET A C 1
ATOM 2303 O O . MET A 1 296 ? 1.634 -10.648 -4.277 1.00 96.06 296 MET A O 1
ATOM 2307 N N . HIS A 1 297 ? 2.928 -10.413 -2.467 1.00 95.19 297 HIS A N 1
ATOM 2308 C CA . HIS A 1 297 ? 2.866 -11.825 -2.090 1.00 95.19 297 HIS A CA 1
ATOM 2309 C C . HIS A 1 297 ? 1.416 -12.280 -1.802 1.00 95.19 297 HIS A C 1
ATOM 2311 O O . HIS A 1 297 ? 0.816 -11.786 -0.847 1.00 95.19 297 HIS A O 1
ATOM 2317 N N . PRO A 1 298 ? 0.838 -13.204 -2.597 1.00 92.62 298 PRO A N 1
ATOM 2318 C CA . PRO A 1 298 ? -0.619 -13.364 -2.670 1.00 92.62 298 PRO A CA 1
ATOM 2319 C C . PRO A 1 298 ? -1.226 -14.278 -1.595 1.00 92.62 298 PRO A C 1
ATOM 2321 O O . PRO A 1 298 ? -2.414 -14.174 -1.299 1.00 92.62 298 PRO A O 1
ATOM 2324 N N . SER A 1 299 ? -0.452 -15.206 -1.025 1.00 95.06 299 SER A N 1
ATOM 2325 C CA . SER A 1 299 ? -0.937 -16.098 0.034 1.00 95.06 299 SER A CA 1
ATOM 2326 C C . SER A 1 299 ? 0.189 -16.572 0.944 1.00 95.06 299 SER A C 1
ATOM 2328 O O . SER A 1 299 ? 1.351 -16.579 0.552 1.00 95.06 299 SER A O 1
ATOM 2330 N N . VAL A 1 300 ? -0.158 -17.025 2.147 1.00 94.62 300 VAL A N 1
ATOM 2331 C CA . VAL A 1 300 ? 0.779 -17.506 3.177 1.00 94.62 300 VAL A CA 1
ATOM 2332 C C . VAL A 1 300 ? 1.660 -18.663 2.687 1.00 94.62 300 VAL A C 1
ATOM 2334 O O . VAL A 1 300 ? 2.798 -18.813 3.129 1.00 94.62 300 VAL A O 1
ATOM 2337 N N . SER A 1 301 ? 1.145 -19.488 1.774 1.00 92.31 301 SER A N 1
ATOM 2338 C CA . SER A 1 301 ? 1.846 -20.647 1.214 1.00 92.31 301 SER A CA 1
ATOM 2339 C C . SER A 1 301 ? 2.410 -20.422 -0.190 1.00 92.31 301 SER A C 1
ATOM 2341 O O . SER A 1 301 ? 2.938 -21.370 -0.775 1.00 92.31 301 SER A O 1
ATOM 2343 N N . ALA A 1 302 ? 2.277 -19.221 -0.759 1.00 92.88 302 ALA A N 1
ATOM 2344 C CA . ALA A 1 302 ? 2.737 -18.951 -2.115 1.00 92.88 302 ALA A CA 1
ATOM 2345 C C . ALA A 1 302 ? 4.268 -19.023 -2.231 1.00 92.88 302 ALA A C 1
ATOM 2347 O O . ALA A 1 302 ? 5.020 -18.757 -1.291 1.00 92.88 302 ALA A O 1
ATOM 2348 N N . ALA A 1 303 ? 4.737 -19.352 -3.434 1.00 92.56 303 ALA A N 1
ATOM 2349 C CA . ALA A 1 303 ? 6.132 -19.159 -3.798 1.00 92.56 303 ALA A CA 1
ATOM 2350 C C . ALA A 1 303 ? 6.442 -17.663 -3.990 1.00 92.56 303 ALA A C 1
ATOM 2352 O O . ALA A 1 303 ? 5.545 -16.821 -4.089 1.00 92.56 303 ALA A O 1
ATOM 2353 N N . SER A 1 304 ? 7.731 -17.329 -4.056 1.00 91.88 304 SER A N 1
ATOM 2354 C CA . SER A 1 304 ? 8.148 -15.984 -4.447 1.00 91.88 304 SER A CA 1
ATOM 2355 C C . SER A 1 304 ? 7.727 -15.695 -5.890 1.00 91.88 304 SER A C 1
ATOM 2357 O O . SER A 1 304 ? 7.890 -16.535 -6.770 1.00 91.88 304 SER A O 1
ATOM 2359 N N . ILE A 1 305 ? 7.228 -14.484 -6.129 1.00 93.88 305 ILE A N 1
ATOM 2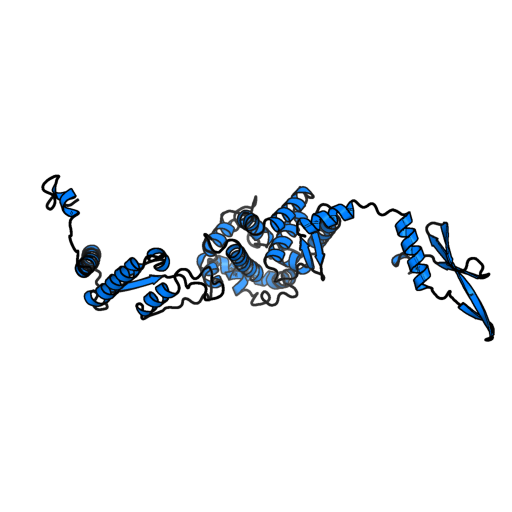360 C CA . ILE A 1 305 ? 6.815 -13.985 -7.452 1.00 93.88 305 ILE A CA 1
ATOM 2361 C C . ILE A 1 305 ? 7.865 -13.049 -8.066 1.00 93.88 305 ILE A C 1
ATOM 2363 O O . ILE A 1 305 ? 7.571 -12.273 -8.970 1.00 93.88 305 ILE A O 1
ATOM 2367 N N . LYS A 1 306 ? 9.102 -13.088 -7.557 1.00 94.69 306 LYS A N 1
ATOM 2368 C CA . LYS A 1 306 ? 10.160 -12.143 -7.927 1.00 94.69 306 LYS A CA 1
ATOM 2369 C C . LYS A 1 306 ? 10.475 -12.145 -9.425 1.00 94.69 306 LYS A C 1
ATOM 2371 O O . LYS A 1 306 ? 10.617 -11.070 -10.002 1.00 94.69 306 LYS A O 1
ATOM 2376 N N . ASP A 1 307 ? 10.542 -13.319 -10.047 1.00 95.50 307 ASP A N 1
ATOM 2377 C CA . ASP A 1 307 ? 10.829 -13.437 -11.482 1.00 95.50 307 ASP A CA 1
ATOM 2378 C C . ASP A 1 307 ? 9.676 -12.876 -12.325 1.00 95.50 307 ASP A C 1
ATOM 2380 O O . ASP A 1 307 ? 9.901 -12.076 -13.225 1.00 95.50 307 ASP A O 1
ATOM 2384 N N . GLN A 1 308 ? 8.427 -13.169 -11.948 1.00 95.94 308 GLN A N 1
ATOM 2385 C CA . GLN A 1 308 ? 7.241 -12.608 -12.603 1.00 95.94 308 GLN A CA 1
ATOM 2386 C C . GLN A 1 308 ? 7.185 -11.075 -12.494 1.00 95.94 308 GLN A C 1
ATOM 2388 O O . GLN A 1 308 ? 6.815 -10.388 -13.451 1.00 95.94 308 GLN A O 1
ATOM 2393 N N . VAL A 1 309 ? 7.553 -10.529 -11.331 1.00 96.94 309 VAL A N 1
ATOM 2394 C CA . VAL A 1 309 ? 7.642 -9.080 -11.110 1.00 96.94 309 VAL A CA 1
ATOM 2395 C C . VAL A 1 309 ? 8.739 -8.471 -11.976 1.00 96.94 309 VAL A C 1
ATOM 2397 O O . VAL A 1 309 ? 8.506 -7.441 -12.607 1.00 96.94 309 VAL A O 1
ATOM 2400 N N . LYS A 1 310 ? 9.910 -9.112 -12.052 1.00 96.62 310 LYS A N 1
ATOM 2401 C CA . LYS A 1 310 ? 11.009 -8.667 -12.913 1.00 96.62 310 LYS A CA 1
ATOM 2402 C C . LYS A 1 310 ? 10.583 -8.629 -14.382 1.00 96.62 310 LYS A C 1
ATOM 2404 O O . LYS A 1 310 ? 10.714 -7.583 -15.008 1.00 96.62 310 LYS A O 1
ATOM 2409 N N . ASP A 1 311 ? 9.992 -9.708 -14.889 1.00 97.12 311 ASP A N 1
ATOM 2410 C CA . ASP A 1 311 ? 9.522 -9.784 -16.276 1.00 97.12 311 ASP A CA 1
ATOM 2411 C C . ASP A 1 311 ? 8.495 -8.684 -16.591 1.00 97.12 311 ASP A C 1
ATOM 2413 O O . ASP A 1 311 ? 8.518 -8.077 -17.662 1.00 97.12 311 ASP A O 1
ATOM 2417 N N . SER A 1 312 ? 7.602 -8.391 -15.643 1.00 97.50 312 SER A N 1
ATOM 2418 C CA . SER A 1 312 ? 6.604 -7.321 -15.770 1.00 97.50 312 SER A CA 1
ATOM 2419 C C . SER A 1 312 ? 7.244 -5.927 -15.813 1.00 97.50 312 SER A C 1
ATOM 2421 O O . SER A 1 312 ? 6.814 -5.064 -16.579 1.00 97.50 312 SER A O 1
ATOM 2423 N N . ILE A 1 313 ? 8.289 -5.699 -15.014 1.00 96.31 313 ILE A N 1
ATOM 2424 C CA . ILE A 1 313 ? 9.051 -4.442 -15.005 1.00 96.31 313 ILE A CA 1
ATOM 2425 C C . ILE A 1 313 ? 9.821 -4.274 -16.314 1.00 96.31 313 ILE A C 1
ATOM 2427 O O . ILE A 1 313 ? 9.740 -3.207 -16.921 1.00 96.31 313 ILE A O 1
ATOM 2431 N N . ASP A 1 314 ? 10.495 -5.322 -16.785 1.00 95.62 314 ASP A N 1
ATOM 2432 C CA . ASP A 1 314 ? 11.258 -5.297 -18.036 1.00 95.62 314 ASP A CA 1
ATOM 2433 C C . ASP A 1 314 ? 10.336 -5.008 -19.238 1.00 95.62 314 ASP A C 1
ATOM 2435 O O . ASP A 1 314 ? 10.668 -4.183 -20.095 1.00 95.62 314 ASP A O 1
ATOM 2439 N N . LYS A 1 315 ? 9.124 -5.590 -19.265 1.00 95.50 315 LYS A N 1
ATOM 2440 C CA . LYS A 1 315 ? 8.083 -5.258 -20.259 1.00 95.50 315 LYS A CA 1
ATOM 2441 C C . LYS A 1 315 ? 7.683 -3.783 -20.220 1.00 95.50 315 LYS A C 1
ATOM 2443 O O . LYS A 1 315 ? 7.553 -3.161 -21.274 1.00 95.50 315 LYS A O 1
ATOM 2448 N N . MET A 1 316 ? 7.462 -3.229 -19.026 1.00 95.38 316 MET A N 1
ATOM 2449 C CA . MET A 1 316 ? 7.070 -1.825 -18.873 1.00 95.38 316 MET A CA 1
ATOM 2450 C C . MET A 1 316 ? 8.192 -0.868 -19.276 1.00 95.38 316 MET A C 1
ATOM 2452 O O . MET A 1 316 ? 7.925 0.084 -20.000 1.00 95.38 316 MET A O 1
ATOM 2456 N N . LEU A 1 317 ? 9.436 -1.133 -18.866 1.00 92.69 317 LEU A N 1
ATOM 2457 C CA . LEU A 1 317 ? 10.604 -0.325 -19.240 1.00 92.69 317 LEU A CA 1
ATOM 2458 C C . LEU A 1 317 ? 10.908 -0.403 -20.744 1.00 92.69 317 LEU A C 1
ATOM 2460 O O . LEU A 1 317 ? 11.386 0.566 -21.329 1.00 92.69 317 LEU A O 1
ATOM 2464 N N . GLY A 1 318 ? 10.609 -1.538 -21.383 1.00 90.81 318 GLY A N 1
ATOM 2465 C CA . GLY A 1 318 ? 10.740 -1.715 -22.829 1.00 90.81 318 GLY A CA 1
ATOM 2466 C C . GLY A 1 318 ? 9.646 -1.034 -23.661 1.00 90.81 318 GLY A C 1
ATOM 2467 O O . GLY A 1 318 ? 9.783 -0.951 -24.883 1.00 90.81 318 GLY A O 1
ATOM 2468 N N . ASN A 1 319 ? 8.565 -0.543 -23.042 1.00 89.50 319 ASN A N 1
ATOM 2469 C CA . ASN A 1 319 ? 7.445 0.082 -23.743 1.00 89.50 319 ASN A CA 1
ATOM 2470 C C . ASN A 1 319 ? 7.481 1.616 -23.607 1.00 89.50 319 ASN A C 1
ATOM 2472 O O . ASN A 1 319 ? 7.143 2.168 -22.566 1.00 89.50 319 ASN A O 1
ATOM 2476 N N . ALA A 1 320 ? 7.786 2.317 -24.704 1.00 84.31 320 ALA A N 1
ATOM 2477 C CA . ALA A 1 320 ? 7.885 3.782 -24.745 1.00 84.31 320 ALA A CA 1
ATOM 2478 C C . ALA A 1 320 ? 6.576 4.539 -24.421 1.00 84.31 320 ALA A C 1
ATOM 2480 O O . ALA A 1 320 ? 6.602 5.742 -24.162 1.00 84.31 320 ALA A O 1
ATOM 2481 N N . PHE A 1 321 ? 5.420 3.870 -24.452 1.00 84.94 321 PHE A N 1
ATOM 2482 C CA . PHE A 1 321 ? 4.135 4.471 -24.081 1.00 84.94 321 PHE A CA 1
ATOM 2483 C C . PHE A 1 321 ? 3.838 4.373 -22.583 1.00 84.94 321 PHE A C 1
ATOM 2485 O O . PHE A 1 321 ? 2.905 5.024 -22.099 1.00 84.94 321 PHE A O 1
ATOM 2492 N N . VAL A 1 322 ? 4.619 3.582 -21.847 1.00 90.00 322 VAL A N 1
ATOM 2493 C CA . VAL A 1 322 ? 4.524 3.475 -20.397 1.00 90.00 322 VAL A CA 1
ATOM 2494 C C . VAL A 1 322 ? 5.432 4.534 -19.771 1.00 90.00 322 VAL A C 1
ATOM 2496 O O . VAL A 1 322 ? 6.637 4.516 -20.006 1.00 90.00 322 VAL A O 1
ATOM 2499 N N . PRO A 1 323 ? 4.897 5.455 -18.950 1.00 89.81 323 PRO A N 1
ATOM 2500 C CA . PRO A 1 323 ? 5.672 6.549 -18.365 1.00 89.81 323 PRO A CA 1
ATOM 2501 C C . PRO A 1 323 ? 6.508 6.076 -17.162 1.00 89.81 323 PRO A C 1
ATOM 2503 O O . PRO A 1 323 ? 6.428 6.681 -16.095 1.00 89.81 323 PRO A O 1
ATOM 2506 N N . LEU A 1 324 ? 7.250 4.975 -17.288 1.00 92.62 324 LEU A N 1
ATOM 2507 C CA . LEU A 1 324 ? 8.050 4.372 -16.220 1.00 92.62 324 LEU A CA 1
ATOM 2508 C C . LEU A 1 324 ? 9.540 4.500 -16.540 1.00 92.62 324 LEU A C 1
ATOM 2510 O O . LEU A 1 324 ? 9.965 4.256 -17.665 1.00 92.62 324 LEU A O 1
ATOM 2514 N N . GLY A 1 325 ? 10.344 4.807 -15.530 1.00 89.62 325 GLY A N 1
ATOM 2515 C CA . GLY A 1 325 ? 11.788 4.654 -15.629 1.00 89.62 325 GLY A CA 1
ATOM 2516 C C . GLY A 1 325 ? 12.446 4.473 -14.276 1.00 89.62 325 GLY A C 1
ATOM 2517 O O . GLY A 1 325 ? 11.778 4.323 -13.253 1.00 89.62 325 GLY A O 1
ATOM 2518 N N . GLU A 1 326 ? 13.772 4.488 -14.285 1.00 88.94 326 GLU A N 1
ATOM 2519 C CA . GLU A 1 326 ? 14.595 4.239 -13.110 1.00 88.94 326 GLU A CA 1
ATOM 2520 C C . GLU A 1 326 ? 15.426 5.477 -12.769 1.00 88.94 326 GLU A C 1
ATOM 2522 O O . GLU A 1 326 ? 16.039 6.101 -13.640 1.00 88.94 326 GLU A O 1
ATOM 2527 N N . LYS A 1 327 ? 15.440 5.849 -11.488 1.00 81.38 327 LYS A N 1
ATOM 2528 C CA . LYS A 1 327 ? 16.286 6.916 -10.959 1.00 81.38 327 LYS A CA 1
ATOM 2529 C C . LYS A 1 327 ? 16.909 6.455 -9.649 1.00 81.38 327 LYS A C 1
ATOM 2531 O O . LYS A 1 327 ? 16.191 6.054 -8.739 1.00 81.38 327 LYS A O 1
ATOM 2536 N N . ASP A 1 328 ? 18.235 6.536 -9.563 1.00 78.44 328 ASP A N 1
ATOM 2537 C CA . ASP A 1 328 ? 19.010 6.162 -8.373 1.00 78.44 328 ASP A CA 1
ATOM 2538 C C . ASP A 1 328 ? 18.709 4.728 -7.873 1.00 78.44 328 ASP A C 1
ATOM 2540 O O . ASP A 1 328 ? 18.664 4.476 -6.672 1.00 78.44 328 ASP A O 1
ATOM 2544 N N . GLY A 1 329 ? 18.462 3.782 -8.791 1.00 75.38 329 GLY A N 1
ATOM 2545 C CA . GLY A 1 329 ? 18.137 2.389 -8.451 1.00 75.38 329 GLY A CA 1
ATOM 2546 C C . GLY A 1 329 ? 16.680 2.139 -8.036 1.00 75.38 329 GLY A C 1
ATOM 2547 O O . GLY A 1 329 ? 16.350 1.043 -7.583 1.00 75.38 329 GLY A O 1
ATOM 2548 N N . SER A 1 330 ? 15.805 3.147 -8.144 1.00 88.19 330 SER A N 1
ATOM 2549 C CA . SER A 1 330 ? 14.380 3.049 -7.811 1.00 88.19 330 SER A CA 1
ATOM 2550 C C . SER A 1 330 ? 13.513 3.336 -9.032 1.00 88.19 330 SER A C 1
ATOM 2552 O O . SER A 1 330 ? 13.712 4.329 -9.737 1.00 88.19 330 SER A O 1
ATOM 2554 N N . LEU A 1 331 ? 12.496 2.501 -9.243 1.00 92.88 331 LEU A N 1
ATOM 2555 C CA . LEU A 1 331 ? 11.493 2.719 -10.282 1.00 92.88 331 LEU A CA 1
ATOM 2556 C C . LEU A 1 331 ? 10.613 3.921 -9.940 1.00 92.88 331 LEU A C 1
ATOM 2558 O O . LEU A 1 331 ? 10.340 4.188 -8.768 1.00 92.88 331 LEU A O 1
ATOM 2562 N N . ARG A 1 332 ? 10.156 4.654 -10.956 1.00 92.62 332 ARG A N 1
ATOM 2563 C CA . ARG A 1 332 ? 9.248 5.787 -10.776 1.00 92.62 332 ARG A CA 1
ATOM 2564 C C . ARG A 1 332 ? 8.428 6.052 -12.031 1.00 92.62 332 ARG A C 1
ATOM 2566 O O . ARG A 1 332 ? 8.968 6.087 -13.134 1.00 92.62 332 ARG A O 1
ATOM 2573 N N . PHE A 1 333 ? 7.142 6.334 -11.845 1.00 93.06 333 PHE A N 1
ATOM 2574 C CA . PHE A 1 333 ? 6.322 6.948 -12.876 1.00 93.06 333 PHE A CA 1
ATOM 2575 C C . PHE A 1 333 ? 6.676 8.422 -13.052 1.00 93.06 333 PHE A C 1
ATOM 2577 O O . PHE A 1 333 ? 6.709 9.199 -12.086 1.00 93.06 333 PHE A O 1
ATOM 2584 N N . PHE A 1 334 ? 6.919 8.806 -14.297 1.00 85.25 334 PHE A N 1
ATOM 2585 C CA . PHE A 1 334 ? 7.214 10.170 -14.693 1.00 85.25 334 PHE A CA 1
ATOM 2586 C C . PHE A 1 334 ? 5.978 11.068 -14.616 1.00 85.25 334 PHE A C 1
ATOM 2588 O O . PHE A 1 334 ? 4.845 10.628 -14.803 1.00 85.25 334 PHE A O 1
ATOM 2595 N N . SER A 1 335 ? 6.206 12.359 -14.359 1.00 74.50 335 SER A N 1
ATOM 2596 C CA . SER A 1 335 ? 5.161 13.365 -14.544 1.00 74.50 335 SER A CA 1
ATOM 2597 C C . SER A 1 335 ? 4.844 13.519 -16.031 1.00 74.50 335 SER A C 1
ATOM 2599 O O . SER A 1 335 ? 5.685 13.228 -16.880 1.00 74.50 335 SER A O 1
ATOM 2601 N N . GLU A 1 336 ? 3.654 14.027 -16.355 1.00 69.38 336 GLU A N 1
ATOM 2602 C CA . GLU A 1 336 ? 3.215 14.200 -17.748 1.00 69.38 336 GLU A CA 1
ATOM 2603 C C . GLU A 1 336 ? 4.232 14.974 -18.595 1.00 69.38 336 GLU A C 1
ATOM 2605 O O . GLU A 1 336 ? 4.635 14.494 -19.644 1.00 69.38 336 GLU A O 1
ATOM 2610 N N . LYS A 1 337 ? 4.771 16.085 -18.074 1.00 66.00 337 LYS A N 1
ATOM 2611 C CA . LYS A 1 337 ? 5.784 16.891 -18.779 1.00 66.00 337 LYS A CA 1
ATOM 2612 C C . LYS A 1 337 ? 7.064 16.119 -19.101 1.00 66.00 337 LYS A C 1
ATOM 2614 O O . LYS A 1 337 ? 7.676 16.350 -20.134 1.00 66.00 337 LYS A O 1
ATOM 2619 N N . LEU A 1 338 ? 7.510 15.257 -18.189 1.00 68.38 338 LEU A N 1
ATOM 2620 C CA . LEU A 1 338 ? 8.718 14.454 -18.388 1.00 68.38 338 LEU A CA 1
ATOM 2621 C C . LEU A 1 338 ? 8.439 13.303 -19.359 1.00 68.38 338 LEU A C 1
ATOM 2623 O O . LEU A 1 338 ? 9.291 12.968 -20.173 1.00 68.38 338 LEU A O 1
ATOM 2627 N N . ASN A 1 339 ? 7.226 12.752 -19.310 1.00 69.06 339 ASN A N 1
ATOM 2628 C CA . ASN A 1 339 ? 6.769 11.746 -20.254 1.00 69.06 339 ASN A CA 1
ATOM 2629 C C . ASN A 1 339 ? 6.657 12.301 -21.682 1.00 69.06 339 ASN A C 1
ATOM 2631 O O . ASN A 1 339 ? 7.049 11.609 -22.611 1.00 69.06 339 ASN A O 1
ATOM 2635 N N . ASP A 1 340 ? 6.181 13.536 -21.865 1.00 71.50 340 ASP A N 1
ATOM 2636 C CA . ASP A 1 340 ? 6.131 14.179 -23.186 1.00 71.50 340 ASP A CA 1
ATOM 2637 C C . ASP A 1 340 ? 7.540 14.309 -23.782 1.00 71.50 340 ASP A C 1
ATOM 2639 O O . ASP A 1 340 ? 7.766 13.951 -24.934 1.00 71.50 340 ASP A O 1
ATOM 2643 N N . VAL A 1 341 ? 8.517 14.717 -22.963 1.00 73.56 341 VAL A N 1
ATOM 2644 C CA . VAL A 1 341 ? 9.927 14.803 -23.374 1.00 73.56 341 VAL A CA 1
ATOM 2645 C C . VAL A 1 341 ? 10.505 13.428 -23.722 1.00 73.56 341 VAL A C 1
ATOM 2647 O O . VAL A 1 341 ? 11.198 13.301 -24.729 1.00 73.56 341 VAL A O 1
ATOM 2650 N N . GLU A 1 342 ? 10.235 12.387 -22.928 1.00 70.75 342 GLU A N 1
ATOM 2651 C CA . GLU A 1 342 ? 10.703 11.028 -23.241 1.00 70.75 342 GLU A CA 1
ATOM 2652 C C . GLU A 1 342 ? 10.003 10.445 -24.480 1.00 70.75 342 GLU A C 1
ATOM 2654 O O . GLU A 1 342 ? 10.646 9.762 -25.274 1.00 70.75 342 GLU A O 1
ATOM 2659 N N . GLN A 1 343 ? 8.725 10.761 -24.717 1.00 71.25 343 GLN A N 1
ATOM 2660 C CA . GLN A 1 343 ? 8.013 10.363 -25.935 1.00 71.25 343 GLN A CA 1
ATOM 2661 C C . GLN A 1 343 ? 8.555 11.080 -27.172 1.00 71.25 343 GLN A C 1
ATOM 2663 O O . GLN A 1 343 ? 8.813 10.428 -28.185 1.00 71.25 343 GLN A O 1
ATOM 2668 N N . GLU A 1 344 ? 8.783 12.393 -27.098 1.00 76.56 344 GLU A N 1
ATOM 2669 C CA . GLU A 1 344 ? 9.460 13.146 -28.158 1.00 76.56 344 GLU A CA 1
ATOM 2670 C C . GLU A 1 344 ? 10.846 12.556 -28.431 1.00 76.56 344 GLU A C 1
ATOM 2672 O O . GLU A 1 344 ? 11.198 12.290 -29.581 1.00 76.56 344 GLU A O 1
ATOM 2677 N N . ARG A 1 345 ? 11.611 12.265 -27.373 1.00 73.81 345 ARG A N 1
ATOM 2678 C CA . ARG A 1 345 ? 12.923 11.620 -27.474 1.00 73.81 345 ARG A CA 1
ATOM 2679 C C . ARG A 1 345 ? 12.840 10.239 -28.124 1.00 73.81 345 ARG A C 1
ATOM 2681 O O . ARG A 1 345 ? 13.683 9.932 -28.961 1.00 73.81 345 ARG A O 1
ATOM 2688 N N . ALA A 1 346 ? 11.849 9.421 -27.780 1.00 70.19 346 ALA A N 1
ATOM 2689 C CA . ALA A 1 346 ? 11.654 8.096 -28.367 1.00 70.19 346 ALA A CA 1
ATOM 2690 C C . ALA A 1 346 ? 11.278 8.167 -29.858 1.00 70.19 346 ALA A C 1
ATOM 2692 O O . ALA A 1 346 ? 11.640 7.279 -30.631 1.00 70.19 346 ALA A O 1
ATOM 2693 N N . GLN A 1 347 ? 10.598 9.235 -30.284 1.00 77.56 347 GLN A N 1
ATOM 2694 C CA . GLN A 1 347 ? 10.289 9.488 -31.695 1.00 77.56 347 GLN A CA 1
ATOM 2695 C C . GLN A 1 347 ? 11.501 9.983 -32.501 1.00 77.56 347 GLN A C 1
ATOM 2697 O O . GLN A 1 347 ? 11.494 9.903 -33.735 1.00 77.56 347 GLN A O 1
ATOM 2702 N N . LEU A 1 348 ? 12.563 10.467 -31.845 1.00 75.81 348 LEU A N 1
ATOM 2703 C CA . LEU A 1 348 ? 13.810 10.821 -32.520 1.00 75.81 348 LEU A CA 1
ATOM 2704 C C . LEU A 1 348 ? 14.529 9.550 -32.986 1.00 75.81 348 LEU A C 1
ATOM 2706 O O . LEU A 1 348 ? 15.297 8.925 -32.255 1.00 75.81 348 LEU A O 1
ATOM 2710 N N . ALA A 1 349 ? 14.324 9.189 -34.252 1.00 73.31 349 ALA A N 1
ATOM 2711 C CA . ALA A 1 349 ? 15.057 8.100 -34.881 1.00 73.31 349 ALA A CA 1
ATOM 2712 C C . ALA A 1 349 ? 16.569 8.394 -34.869 1.00 73.31 349 ALA A C 1
ATOM 2714 O O . ALA A 1 349 ? 17.053 9.294 -35.567 1.00 73.31 349 ALA A O 1
ATOM 2715 N N . LEU A 1 350 ? 17.329 7.609 -34.100 1.00 74.94 350 LEU A N 1
ATOM 2716 C CA . LEU A 1 350 ? 18.788 7.660 -34.108 1.00 74.94 350 LEU A CA 1
ATOM 2717 C C . LEU A 1 350 ? 19.294 7.248 -35.493 1.00 74.94 350 LEU A C 1
ATOM 2719 O O . LEU A 1 350 ? 19.265 6.077 -35.874 1.00 74.94 350 LEU A O 1
ATOM 2723 N N . ARG A 1 351 ? 19.776 8.221 -36.270 1.00 80.75 351 ARG A N 1
ATOM 2724 C CA . ARG A 1 351 ? 20.357 7.949 -37.586 1.00 80.75 351 ARG A CA 1
ATOM 2725 C C . ARG A 1 351 ? 21.653 7.173 -37.401 1.00 80.75 351 ARG A C 1
ATOM 2727 O O . ARG A 1 351 ? 22.567 7.632 -36.715 1.00 80.75 351 ARG A O 1
ATOM 2734 N N . SER A 1 352 ? 21.775 6.031 -38.074 1.00 78.56 352 SER A N 1
ATOM 2735 C CA . SER A 1 352 ? 22.971 5.181 -37.993 1.00 78.56 352 SER A CA 1
ATOM 2736 C C . SER A 1 352 ? 24.260 5.943 -38.331 1.00 78.56 352 SER A C 1
ATOM 2738 O O . SER A 1 352 ? 25.305 5.670 -37.746 1.00 78.56 352 SER A O 1
ATOM 2740 N N . SER A 1 353 ? 24.179 6.944 -39.215 1.00 82.38 353 SER A N 1
ATOM 2741 C CA . SER A 1 353 ? 25.296 7.827 -39.566 1.00 82.38 353 SER A CA 1
ATOM 2742 C C . SER A 1 353 ? 25.783 8.686 -38.397 1.00 82.38 353 SER A C 1
ATOM 2744 O O . SER A 1 353 ? 26.988 8.873 -38.243 1.00 82.38 353 SER A O 1
ATOM 2746 N N . ASP A 1 354 ? 24.872 9.201 -37.567 1.00 84.56 354 ASP A N 1
ATOM 2747 C CA . ASP A 1 354 ? 25.229 10.041 -36.422 1.00 84.56 354 ASP A CA 1
ATOM 2748 C C . ASP A 1 354 ? 25.845 9.211 -35.302 1.00 84.56 354 ASP A C 1
ATOM 2750 O O . ASP A 1 354 ? 26.894 9.580 -34.774 1.00 84.56 354 ASP A O 1
ATOM 2754 N N . VAL A 1 355 ? 25.268 8.039 -35.021 1.00 83.12 355 VAL A N 1
ATOM 2755 C CA . VAL A 1 355 ? 25.828 7.079 -34.059 1.00 83.12 355 VAL A CA 1
ATOM 2756 C C . VAL A 1 355 ? 27.238 6.663 -34.478 1.00 83.12 355 VAL A C 1
ATOM 2758 O O . VAL A 1 355 ? 28.167 6.708 -33.673 1.00 83.12 355 VAL A O 1
ATOM 2761 N N . GLN A 1 356 ? 27.429 6.318 -35.754 1.00 82.44 356 GLN A N 1
ATOM 2762 C CA . GLN A 1 356 ? 28.735 5.930 -36.284 1.00 82.44 356 GLN A CA 1
ATOM 2763 C C . GLN A 1 356 ? 29.752 7.077 -36.199 1.00 82.44 356 GLN A C 1
ATOM 2765 O O . GLN A 1 356 ? 30.908 6.837 -35.845 1.00 82.44 356 GLN A O 1
ATOM 2770 N N . ARG A 1 357 ? 29.337 8.318 -36.486 1.00 86.25 357 ARG A N 1
ATOM 2771 C CA . ARG A 1 357 ? 30.196 9.507 -36.396 1.00 86.25 357 ARG A CA 1
ATOM 2772 C C . ARG A 1 357 ? 30.637 9.773 -34.958 1.00 86.25 357 ARG A C 1
ATOM 2774 O O . ARG A 1 357 ? 31.833 9.916 -34.727 1.00 86.25 357 ARG A O 1
ATOM 2781 N N . ILE A 1 358 ? 29.699 9.800 -34.009 1.00 87.94 358 ILE A N 1
ATOM 2782 C CA . ILE A 1 358 ? 29.988 10.028 -32.583 1.00 87.94 358 ILE A CA 1
ATOM 2783 C C . ILE A 1 358 ? 30.921 8.939 -32.051 1.00 87.94 358 ILE A C 1
ATOM 2785 O O . ILE A 1 358 ? 31.934 9.245 -31.429 1.00 87.94 358 ILE A O 1
ATOM 2789 N N . PHE A 1 359 ? 30.628 7.678 -32.363 1.00 86.50 359 PHE A N 1
ATOM 2790 C CA . PHE A 1 359 ? 31.459 6.547 -31.966 1.00 86.50 359 PHE A CA 1
ATOM 2791 C C . PHE A 1 359 ? 32.886 6.636 -32.536 1.00 86.50 359 PHE A C 1
ATOM 2793 O O . PHE A 1 359 ? 33.863 6.443 -31.814 1.00 86.50 359 PHE A O 1
ATOM 2800 N N . SER A 1 360 ? 33.020 6.994 -33.817 1.00 88.19 360 SER A N 1
ATOM 2801 C CA . SER A 1 360 ? 34.325 7.181 -34.469 1.00 88.19 360 SER A CA 1
ATOM 2802 C C . SER A 1 360 ? 35.129 8.316 -33.827 1.00 88.19 360 SER A C 1
ATOM 2804 O O . SER A 1 360 ? 36.334 8.170 -33.616 1.00 88.19 360 SER A O 1
ATOM 2806 N N . SER A 1 361 ? 34.470 9.427 -33.480 1.00 90.38 361 SER A N 1
ATOM 2807 C CA . SER A 1 361 ? 35.099 10.539 -32.758 1.00 90.38 361 SER A CA 1
ATOM 2808 C C . SER A 1 361 ? 35.559 10.126 -31.361 1.00 90.38 361 SER A C 1
ATOM 2810 O O . SER A 1 361 ? 36.708 10.382 -31.014 1.00 90.38 361 SER A O 1
ATOM 2812 N N . ALA A 1 362 ? 34.717 9.428 -30.594 1.00 89.94 362 ALA A N 1
ATOM 2813 C CA . ALA A 1 362 ? 35.060 8.968 -29.248 1.00 89.94 362 ALA A CA 1
ATOM 2814 C C . ALA A 1 362 ? 36.253 7.994 -29.256 1.00 89.94 362 ALA A C 1
ATOM 2816 O O . ALA A 1 362 ? 37.176 8.136 -28.453 1.00 89.94 362 ALA A O 1
ATOM 2817 N N . LEU A 1 363 ? 36.290 7.043 -30.201 1.00 87.62 363 LEU A N 1
ATOM 2818 C CA . LEU A 1 363 ? 37.442 6.147 -30.377 1.00 87.62 363 LEU A CA 1
ATOM 2819 C C . LEU A 1 363 ? 38.724 6.912 -30.713 1.00 87.62 363 LEU A C 1
ATOM 2821 O O . LEU A 1 363 ? 39.791 6.600 -30.182 1.00 87.62 363 LEU A O 1
ATOM 2825 N N . ARG A 1 364 ? 38.626 7.913 -31.594 1.00 88.94 364 ARG A N 1
ATOM 2826 C CA . ARG A 1 364 ? 39.766 8.753 -31.967 1.00 88.94 364 ARG A CA 1
ATOM 2827 C C . ARG A 1 364 ? 40.293 9.551 -30.776 1.00 88.94 364 ARG A C 1
ATOM 2829 O O . ARG A 1 364 ? 41.506 9.642 -30.628 1.00 88.94 364 ARG A O 1
ATOM 2836 N N . GLU A 1 365 ? 39.412 10.126 -29.961 1.00 91.25 365 GLU A N 1
ATOM 2837 C CA . GLU A 1 365 ? 39.795 10.871 -28.754 1.00 91.25 365 GLU A CA 1
ATOM 2838 C C . GLU A 1 365 ? 40.425 9.961 -27.697 1.00 91.25 365 GLU A C 1
ATOM 2840 O O . GLU A 1 365 ? 41.468 10.298 -27.144 1.00 91.25 365 GLU A O 1
ATOM 2845 N N . THR A 1 366 ? 39.845 8.780 -27.469 1.00 89.56 366 THR A N 1
ATOM 2846 C CA . THR A 1 366 ? 40.344 7.811 -26.476 1.00 89.56 366 THR A CA 1
ATOM 2847 C C . THR A 1 366 ? 41.755 7.324 -26.807 1.00 89.56 366 THR A C 1
ATOM 2849 O O . THR A 1 366 ? 42.566 7.089 -25.916 1.00 89.56 366 THR A O 1
ATOM 2852 N N . LEU A 1 367 ? 42.061 7.178 -28.097 1.00 87.75 367 LEU A N 1
ATOM 2853 C CA . LEU A 1 367 ? 43.354 6.706 -28.595 1.00 87.75 367 LEU A CA 1
ATOM 2854 C C . LEU A 1 367 ? 44.236 7.854 -29.102 1.00 87.75 367 LEU A C 1
ATOM 2856 O O . LEU A 1 367 ? 45.057 7.660 -30.002 1.00 87.75 367 LEU A O 1
ATOM 2860 N N . HIS A 1 368 ? 44.048 9.052 -28.545 1.00 87.44 368 HIS A N 1
ATOM 2861 C CA . HIS A 1 368 ? 44.915 10.197 -28.777 1.00 87.44 368 HIS A CA 1
ATOM 2862 C C . HIS A 1 368 ? 45.895 10.387 -27.598 1.00 87.44 368 HIS A C 1
ATOM 2864 O O . HIS A 1 368 ? 45.451 10.497 -26.456 1.00 87.44 368 HIS A O 1
ATOM 2870 N N . PRO A 1 369 ? 47.216 10.520 -27.834 1.00 89.19 369 PRO A N 1
ATOM 2871 C CA . PRO A 1 369 ? 47.898 10.457 -29.129 1.00 89.19 369 PRO A CA 1
ATOM 2872 C C . PRO A 1 369 ? 47.895 9.036 -29.710 1.00 89.19 369 PRO A C 1
ATOM 2874 O O . PRO A 1 369 ? 47.738 8.067 -28.972 1.00 89.19 369 PRO A O 1
ATOM 2877 N N . LEU A 1 370 ? 48.094 8.932 -31.032 1.00 89.75 370 LEU A N 1
ATOM 2878 C CA . LEU A 1 370 ? 48.086 7.652 -31.748 1.00 89.75 370 LEU A CA 1
ATOM 2879 C C . LEU A 1 370 ? 48.974 6.607 -31.050 1.00 89.75 370 LEU A C 1
ATOM 2881 O O . LEU A 1 370 ? 50.077 6.957 -30.612 1.00 89.75 370 LEU A O 1
ATOM 2885 N N . PRO A 1 371 ? 48.550 5.328 -31.000 1.00 88.56 371 PRO A N 1
ATOM 2886 C CA . PRO A 1 371 ? 49.364 4.264 -30.433 1.00 88.56 371 PRO A CA 1
ATOM 2887 C C . PRO A 1 371 ? 50.757 4.240 -31.064 1.00 88.56 371 PRO A C 1
ATOM 2889 O O . PRO A 1 371 ? 50.899 4.235 -32.290 1.00 88.56 371 PRO A O 1
ATOM 2892 N N . ALA A 1 372 ? 51.787 4.218 -30.223 1.00 88.38 372 ALA A N 1
ATOM 2893 C CA . ALA A 1 372 ? 53.172 4.253 -30.664 1.00 88.38 372 ALA A CA 1
ATOM 2894 C C . ALA A 1 372 ? 54.036 3.277 -29.865 1.00 88.38 372 ALA A C 1
ATOM 2896 O O . ALA A 1 372 ? 53.844 3.092 -28.663 1.00 88.38 372 ALA A O 1
ATOM 2897 N N . ALA A 1 373 ? 55.030 2.691 -30.529 1.00 87.31 373 ALA A N 1
ATOM 2898 C CA . ALA A 1 373 ? 56.032 1.825 -29.917 1.00 87.31 373 ALA A CA 1
ATOM 2899 C C . ALA A 1 373 ? 57.446 2.275 -30.310 1.00 87.31 373 ALA A C 1
ATOM 2901 O O . ALA A 1 373 ? 57.650 2.885 -31.361 1.00 87.31 373 ALA A O 1
ATOM 2902 N N . ARG A 1 374 ? 58.446 1.973 -29.473 1.00 87.25 374 ARG A N 1
ATOM 2903 C CA . ARG A 1 374 ? 59.860 2.224 -29.791 1.00 87.25 374 ARG A CA 1
ATOM 2904 C C . ARG A 1 374 ? 60.546 0.931 -30.213 1.00 87.25 374 ARG A C 1
ATOM 2906 O O . ARG A 1 374 ? 60.673 0.010 -29.413 1.00 87.25 374 ARG A O 1
ATOM 2913 N N . LEU A 1 375 ? 61.047 0.890 -31.443 1.00 81.50 375 LEU A N 1
ATOM 2914 C CA . LEU A 1 375 ? 61.901 -0.189 -31.932 1.00 81.50 375 LEU A CA 1
ATOM 2915 C C . LEU A 1 375 ? 63.362 0.102 -31.574 1.00 81.50 375 LEU A C 1
ATOM 2917 O O . LEU A 1 375 ? 63.857 1.207 -31.811 1.00 81.50 375 LEU A O 1
ATOM 2921 N N . HIS A 1 376 ? 64.045 -0.893 -31.001 1.00 81.38 376 HIS A N 1
ATOM 2922 C CA . HIS A 1 376 ? 65.464 -0.832 -30.614 1.00 81.38 376 HIS A CA 1
ATOM 2923 C C . HIS A 1 376 ? 65.844 0.424 -29.803 1.00 81.38 376 HIS A C 1
ATOM 2925 O O . HIS A 1 376 ? 66.921 0.990 -29.971 1.00 81.38 376 HIS A O 1
ATOM 2931 N N . GLY A 1 377 ? 64.934 0.898 -28.945 1.00 77.06 377 GLY A N 1
ATOM 2932 C CA . GLY A 1 377 ? 65.159 2.018 -28.023 1.00 77.06 377 GLY A CA 1
ATOM 2933 C C . GLY A 1 377 ? 65.188 3.421 -28.645 1.00 77.06 377 GLY A C 1
ATOM 2934 O O . GLY A 1 377 ? 65.070 4.393 -27.900 1.00 77.06 377 GLY A O 1
ATOM 2935 N N . SER A 1 378 ? 65.283 3.556 -29.973 1.00 77.25 378 SER A N 1
ATOM 2936 C CA . SER A 1 378 ? 65.522 4.849 -30.638 1.00 77.25 378 SER A CA 1
ATOM 2937 C C . SER A 1 378 ? 64.495 5.226 -31.708 1.00 77.25 378 SER A C 1
ATOM 2939 O O . SER A 1 378 ? 64.223 6.413 -31.889 1.00 77.25 378 SER A O 1
ATOM 2941 N N . ARG A 1 379 ? 63.881 4.258 -32.400 1.00 82.00 379 ARG A N 1
ATOM 2942 C CA . ARG A 1 379 ? 62.944 4.547 -33.495 1.00 82.00 379 ARG A CA 1
ATOM 2943 C C . ARG A 1 379 ? 61.500 4.481 -33.008 1.00 82.00 379 ARG A C 1
ATOM 2945 O O . ARG A 1 379 ? 60.984 3.394 -32.766 1.00 82.00 379 ARG A O 1
ATOM 2952 N N . ALA A 1 380 ? 60.848 5.635 -32.886 1.00 82.56 380 ALA A N 1
ATOM 2953 C CA . ALA A 1 380 ? 59.409 5.702 -32.644 1.00 82.56 380 ALA A CA 1
ATOM 2954 C C . ALA A 1 380 ? 58.645 5.290 -33.910 1.00 82.56 380 ALA A C 1
ATOM 2956 O O . ALA A 1 380 ? 58.933 5.781 -35.002 1.00 82.56 380 ALA A O 1
ATOM 2957 N N . VAL A 1 381 ? 57.691 4.378 -33.756 1.00 87.38 381 VAL A N 1
ATOM 2958 C CA . VAL A 1 381 ? 56.777 3.947 -34.811 1.00 87.38 381 VAL A CA 1
ATOM 2959 C C . VAL A 1 381 ? 55.360 4.169 -34.315 1.00 87.38 381 VAL A C 1
ATOM 2961 O O . VAL A 1 381 ? 54.966 3.616 -33.289 1.00 87.38 381 VAL A O 1
ATOM 2964 N N . THR A 1 382 ? 54.626 5.002 -35.035 1.00 89.88 382 THR A N 1
ATOM 2965 C CA . THR A 1 382 ? 53.216 5.315 -34.817 1.00 89.88 382 THR A CA 1
ATOM 2966 C C . THR A 1 382 ? 52.340 4.399 -35.657 1.00 89.88 382 THR A C 1
ATOM 2968 O O . THR A 1 382 ? 52.714 3.989 -36.757 1.00 89.88 382 THR A O 1
ATOM 2971 N N . SER A 1 383 ? 51.177 4.050 -35.118 1.00 92.56 383 SER A N 1
ATOM 2972 C CA . SER A 1 383 ? 50.169 3.260 -35.813 1.00 92.56 383 SER A CA 1
ATOM 2973 C C . SER A 1 383 ? 48.935 4.112 -36.079 1.00 92.56 383 SER A C 1
ATOM 2975 O O . SER A 1 383 ? 48.413 4.765 -35.172 1.00 92.56 383 SER A O 1
ATOM 2977 N N . GLY A 1 384 ? 48.457 4.098 -37.322 1.00 91.38 384 GLY A N 1
ATOM 2978 C CA . GLY A 1 384 ? 47.153 4.646 -37.674 1.00 91.38 384 GLY A CA 1
ATOM 2979 C C . GLY A 1 384 ? 46.018 3.835 -37.051 1.00 91.38 384 GLY A C 1
ATOM 2980 O O . GLY A 1 384 ? 46.215 2.720 -36.577 1.00 91.38 384 GLY A O 1
ATOM 2981 N N . LEU A 1 385 ? 44.814 4.392 -37.046 1.00 92.50 385 LEU A N 1
ATOM 2982 C CA . LEU A 1 385 ? 43.632 3.806 -36.427 1.00 92.50 385 LEU A CA 1
ATOM 2983 C C . LEU A 1 385 ? 42.540 3.587 -37.462 1.00 92.50 385 LEU A C 1
ATOM 2985 O O . LEU A 1 385 ? 42.120 4.513 -38.165 1.00 92.50 385 LEU A O 1
ATOM 2989 N N . LYS A 1 386 ? 42.026 2.361 -37.488 1.00 91.81 386 LYS A N 1
ATOM 2990 C CA . LYS A 1 386 ? 40.848 1.965 -38.257 1.00 91.81 386 LYS A CA 1
ATOM 2991 C C . LYS A 1 386 ? 39.877 1.236 -37.338 1.00 91.81 386 LYS A C 1
ATOM 2993 O O . LYS A 1 386 ? 40.303 0.500 -36.457 1.00 91.81 386 LYS A O 1
ATOM 2998 N N . SER A 1 387 ? 38.581 1.402 -37.554 1.00 89.06 387 SER A N 1
ATOM 2999 C CA . SER A 1 387 ? 37.548 0.566 -36.939 1.00 89.06 387 SER A CA 1
ATOM 3000 C C . SER A 1 387 ? 36.960 -0.365 -37.990 1.00 89.06 387 SER A C 1
ATOM 3002 O O . SER A 1 387 ? 36.715 0.051 -39.123 1.00 89.06 387 SER A O 1
ATOM 3004 N N . ILE A 1 388 ? 36.750 -1.625 -37.624 1.00 87.19 388 ILE A N 1
ATOM 3005 C CA . ILE A 1 388 ? 36.093 -2.620 -38.465 1.00 87.19 388 ILE A CA 1
ATOM 3006 C C . ILE A 1 388 ? 34.760 -2.976 -37.814 1.00 87.19 388 ILE A C 1
ATOM 3008 O O . ILE A 1 388 ? 34.715 -3.419 -36.668 1.00 87.19 388 ILE A O 1
ATOM 3012 N N . LYS A 1 389 ? 33.668 -2.801 -38.562 1.00 79.94 389 LYS A N 1
ATOM 3013 C CA . LYS A 1 389 ? 32.319 -3.185 -38.130 1.00 79.94 389 LYS A CA 1
ATOM 3014 C C . LYS A 1 389 ? 31.549 -3.773 -39.308 1.00 79.94 389 LYS A C 1
ATOM 3016 O O . LYS A 1 389 ? 31.472 -3.149 -40.366 1.00 79.94 389 LYS A O 1
ATOM 3021 N N . GLY A 1 390 ? 30.999 -4.979 -39.145 1.00 74.25 390 GLY A N 1
ATOM 3022 C CA . GLY A 1 390 ? 30.206 -5.653 -40.185 1.00 74.25 390 GLY A CA 1
ATOM 3023 C C . GLY A 1 390 ? 30.950 -5.833 -41.517 1.00 74.25 390 GLY A C 1
ATOM 3024 O O . GLY A 1 390 ? 30.375 -5.613 -42.579 1.00 74.25 390 GLY A O 1
ATOM 3025 N N . GLY A 1 391 ? 32.254 -6.128 -41.465 1.00 77.00 391 GLY A N 1
ATOM 3026 C CA . GLY A 1 391 ? 33.107 -6.296 -42.650 1.00 77.00 391 GLY A CA 1
ATOM 3027 C C . GLY A 1 391 ? 33.503 -4.998 -43.368 1.00 77.00 391 GLY A C 1
ATOM 3028 O O . GLY A 1 391 ? 34.223 -5.052 -44.363 1.00 77.00 391 GLY A O 1
ATOM 3029 N N . ARG A 1 392 ? 33.071 -3.825 -42.881 1.00 82.06 392 ARG A N 1
ATOM 3030 C CA . ARG A 1 392 ? 33.485 -2.518 -43.409 1.00 82.06 392 ARG A CA 1
ATOM 3031 C C . ARG A 1 392 ? 34.571 -1.905 -42.539 1.00 82.06 392 ARG A C 1
ATOM 3033 O O . ARG A 1 392 ? 34.451 -1.883 -41.316 1.00 82.06 392 ARG A O 1
ATOM 3040 N N . THR A 1 393 ? 35.584 -1.351 -43.193 1.00 86.38 393 THR A N 1
ATOM 3041 C CA . THR A 1 393 ? 36.698 -0.658 -42.541 1.00 86.38 393 THR A CA 1
ATOM 3042 C C . THR A 1 393 ? 36.499 0.848 -42.640 1.00 86.38 393 THR A C 1
ATOM 3044 O O . THR A 1 393 ? 36.370 1.393 -43.735 1.00 86.38 393 THR A O 1
ATOM 3047 N N . ILE A 1 394 ? 36.495 1.518 -41.493 1.00 87.12 394 ILE A N 1
ATOM 3048 C CA . ILE A 1 394 ? 36.356 2.967 -41.356 1.00 87.12 394 ILE A CA 1
ATOM 3049 C C . ILE A 1 394 ? 37.678 3.504 -40.830 1.00 87.12 394 ILE A C 1
ATOM 3051 O O . ILE A 1 394 ? 38.193 3.032 -39.819 1.00 87.12 394 ILE A O 1
ATOM 3055 N N . SER A 1 395 ? 38.233 4.492 -41.516 1.00 89.44 395 SER A N 1
ATOM 3056 C CA . SER A 1 395 ? 39.434 5.168 -41.050 1.00 89.44 395 SER A CA 1
ATOM 3057 C C . SER A 1 395 ? 39.109 6.201 -39.973 1.00 89.44 395 SER A C 1
ATOM 3059 O O . SER A 1 395 ? 38.126 6.933 -40.097 1.00 89.44 395 SER A O 1
ATOM 3061 N N . LEU A 1 396 ? 39.922 6.249 -38.915 1.00 89.62 396 LEU A N 1
ATOM 3062 C CA . LEU A 1 396 ? 39.722 7.142 -37.770 1.00 89.62 396 LEU A CA 1
ATOM 3063 C C . LEU A 1 396 ? 40.798 8.234 -37.698 1.00 89.62 396 LEU A C 1
ATOM 3065 O O . LEU A 1 396 ? 40.472 9.413 -37.543 1.00 89.62 396 LEU A O 1
ATOM 3069 N N . ALA A 1 397 ? 42.079 7.857 -37.791 1.00 89.56 397 ALA A N 1
ATOM 3070 C CA . ALA A 1 397 ? 43.221 8.774 -37.730 1.00 89.56 397 ALA A CA 1
ATOM 3071 C C . ALA A 1 397 ? 44.511 8.104 -38.243 1.00 89.56 397 ALA A C 1
ATOM 3073 O O . ALA A 1 397 ? 44.621 6.886 -38.233 1.00 89.56 397 ALA A O 1
ATOM 3074 N N . GLY A 1 398 ? 45.514 8.884 -38.665 1.00 87.81 398 GLY A N 1
ATOM 3075 C CA . GLY A 1 398 ? 46.830 8.334 -39.032 1.00 87.81 398 GLY A CA 1
ATOM 3076 C C . GLY A 1 398 ? 46.837 7.472 -40.301 1.00 87.81 398 GLY A C 1
ATOM 3077 O O . GLY A 1 398 ? 47.603 6.522 -40.400 1.00 87.81 398 GLY A O 1
ATOM 3078 N N . GLU A 1 399 ? 46.008 7.791 -41.299 1.00 88.31 399 GLU A N 1
ATOM 3079 C CA . GLU A 1 399 ? 45.909 7.035 -42.568 1.00 88.31 399 GLU A CA 1
ATOM 3080 C C . GLU A 1 399 ? 47.228 6.870 -43.323 1.00 88.31 399 GLU A C 1
ATOM 3082 O O . GLU A 1 399 ? 47.382 5.937 -44.107 1.00 88.31 399 GLU A O 1
ATOM 3087 N N . ARG A 1 400 ? 48.160 7.801 -43.108 1.00 87.81 400 ARG A N 1
ATOM 3088 C CA . ARG A 1 400 ? 49.474 7.826 -43.756 1.00 87.81 400 ARG A CA 1
ATOM 3089 C C . ARG A 1 400 ? 50.524 6.997 -43.019 1.00 87.81 400 ARG A C 1
ATOM 3091 O O . ARG A 1 400 ? 51.616 6.824 -43.550 1.00 87.81 400 ARG A O 1
ATOM 3098 N N . GLU A 1 401 ? 50.216 6.505 -41.821 1.00 89.00 401 GLU A N 1
ATOM 3099 C CA . GLU A 1 401 ? 51.120 5.636 -41.074 1.00 89.00 401 GLU A CA 1
ATOM 3100 C C . GLU A 1 401 ? 51.251 4.283 -41.778 1.00 89.00 401 GLU A C 1
ATOM 3102 O O . GLU A 1 401 ? 50.263 3.684 -42.211 1.00 89.00 401 GLU A O 1
ATOM 3107 N N . THR A 1 402 ? 52.477 3.775 -41.875 1.00 86.31 402 THR A N 1
ATOM 3108 C CA . THR A 1 402 ? 52.749 2.479 -42.517 1.00 86.31 402 THR A CA 1
ATOM 3109 C C . THR A 1 402 ? 52.097 1.323 -41.758 1.00 86.31 402 THR A C 1
ATOM 3111 O O . THR A 1 402 ? 51.681 0.337 -42.362 1.00 86.31 402 THR A O 1
ATOM 3114 N N . ILE A 1 403 ? 52.004 1.442 -40.431 1.00 89.69 403 ILE A N 1
ATOM 3115 C CA . ILE A 1 403 ? 51.336 0.473 -39.563 1.00 89.69 403 ILE A CA 1
ATOM 3116 C C . ILE A 1 403 ? 49.936 0.997 -39.250 1.00 89.69 403 ILE A C 1
ATOM 3118 O O . ILE A 1 403 ? 49.750 2.189 -39.013 1.00 89.69 403 ILE A O 1
ATOM 3122 N N . GLN A 1 404 ? 48.949 0.106 -39.282 1.00 91.62 404 GLN A N 1
ATOM 3123 C CA . GLN A 1 404 ? 47.553 0.422 -39.005 1.00 91.62 404 GLN A CA 1
ATOM 3124 C C . GLN A 1 404 ? 47.023 -0.547 -37.949 1.00 91.62 404 GLN A C 1
ATOM 3126 O O . GLN A 1 404 ? 47.085 -1.763 -38.131 1.00 91.62 404 GLN A O 1
ATOM 3131 N N . THR A 1 405 ? 46.466 -0.011 -36.870 1.00 90.25 405 THR A N 1
ATOM 3132 C CA . THR A 1 405 ? 45.747 -0.754 -35.838 1.00 90.25 405 THR A CA 1
ATOM 3133 C C . THR A 1 405 ? 44.268 -0.776 -36.199 1.00 90.25 405 THR A C 1
ATOM 3135 O O . THR A 1 405 ? 43.623 0.270 -36.291 1.00 90.25 405 THR A O 1
ATOM 3138 N N . ALA A 1 406 ? 43.729 -1.975 -36.408 1.00 89.69 406 ALA A N 1
ATOM 3139 C CA . ALA A 1 406 ? 42.310 -2.187 -36.649 1.00 89.69 406 ALA A CA 1
ATOM 3140 C C . ALA A 1 406 ? 41.601 -2.589 -35.351 1.00 89.69 406 ALA A C 1
ATOM 3142 O O . ALA A 1 406 ? 41.991 -3.552 -34.698 1.00 89.69 406 ALA A O 1
ATOM 3143 N N . LEU A 1 407 ? 40.555 -1.852 -34.998 1.00 87.94 407 LEU A N 1
ATOM 3144 C CA . LEU A 1 407 ? 39.738 -2.075 -33.814 1.00 87.94 407 LEU A CA 1
ATOM 3145 C C . LEU A 1 407 ? 38.447 -2.775 -34.224 1.00 87.94 407 LEU A C 1
ATOM 3147 O O . LEU A 1 407 ? 37.659 -2.226 -34.999 1.00 87.94 407 LEU A O 1
ATOM 3151 N N . VAL A 1 408 ? 38.234 -3.964 -33.677 1.00 87.00 408 VAL A N 1
ATOM 3152 C CA . VAL A 1 408 ? 36.971 -4.699 -33.747 1.00 87.00 408 VAL A CA 1
ATOM 3153 C C . VAL A 1 408 ? 36.405 -4.701 -32.337 1.00 87.00 408 VAL A C 1
ATOM 3155 O O . VAL A 1 408 ? 37.106 -5.077 -31.402 1.00 87.00 408 VAL A O 1
ATOM 3158 N N . LEU A 1 409 ? 35.167 -4.241 -32.183 1.00 79.88 409 LEU A N 1
ATOM 3159 C CA . LEU A 1 409 ? 34.433 -4.448 -30.942 1.00 79.88 409 LEU A CA 1
ATOM 3160 C C . LEU A 1 409 ? 33.571 -5.694 -31.102 1.00 79.88 409 LEU A C 1
ATOM 3162 O O . LEU A 1 409 ? 32.785 -5.769 -32.049 1.00 79.88 409 LEU A O 1
ATOM 3166 N N . SER A 1 410 ? 33.740 -6.622 -30.173 1.00 78.06 410 SER A N 1
ATOM 3167 C CA . SER A 1 410 ? 32.923 -7.823 -30.020 1.00 78.06 410 SER A CA 1
ATOM 3168 C C . SER A 1 410 ? 31.973 -7.634 -28.843 1.00 78.06 410 SER A C 1
ATOM 3170 O O . SER A 1 410 ? 32.215 -6.773 -27.987 1.00 78.06 410 SER A O 1
ATOM 3172 N N . ASP A 1 411 ? 30.909 -8.430 -28.785 1.00 75.50 411 ASP A N 1
ATOM 3173 C CA . ASP A 1 411 ? 30.139 -8.531 -27.545 1.00 75.50 411 ASP A CA 1
ATOM 3174 C C . ASP A 1 411 ? 31.037 -9.115 -26.438 1.00 75.50 411 ASP A C 1
ATOM 3176 O O . ASP A 1 411 ? 31.918 -9.933 -26.709 1.00 75.50 411 ASP A O 1
ATOM 3180 N N . ALA A 1 412 ? 30.836 -8.699 -25.187 1.00 72.69 412 ALA A N 1
ATOM 3181 C CA . ALA A 1 412 ? 31.577 -9.255 -24.057 1.00 72.69 412 ALA A CA 1
ATOM 3182 C C . ALA A 1 412 ? 31.345 -10.770 -23.921 1.00 72.69 412 ALA A C 1
ATOM 3184 O O . ALA A 1 412 ? 32.248 -11.484 -23.496 1.00 72.69 412 ALA A O 1
ATOM 3185 N N . ALA A 1 413 ? 30.174 -11.262 -24.341 1.00 73.94 413 ALA A N 1
ATOM 3186 C CA . ALA A 1 413 ? 29.859 -12.690 -24.380 1.00 73.94 413 ALA A CA 1
ATOM 3187 C C . ALA A 1 413 ? 30.605 -13.473 -25.483 1.00 73.94 413 ALA A C 1
ATOM 3189 O O . ALA A 1 413 ? 30.606 -14.699 -25.453 1.00 73.94 413 ALA A O 1
ATOM 3190 N N . GLU A 1 414 ? 31.215 -12.791 -26.460 1.00 66.56 414 GLU A N 1
ATOM 3191 C CA . GLU A 1 414 ? 31.972 -13.401 -27.568 1.00 66.56 414 GLU A CA 1
ATOM 3192 C C . GLU A 1 414 ? 33.492 -13.420 -27.319 1.00 66.56 414 GLU A C 1
ATOM 3194 O O . GLU A 1 414 ? 34.252 -13.833 -28.197 1.00 66.56 414 GLU A O 1
ATOM 3199 N N . TYR A 1 415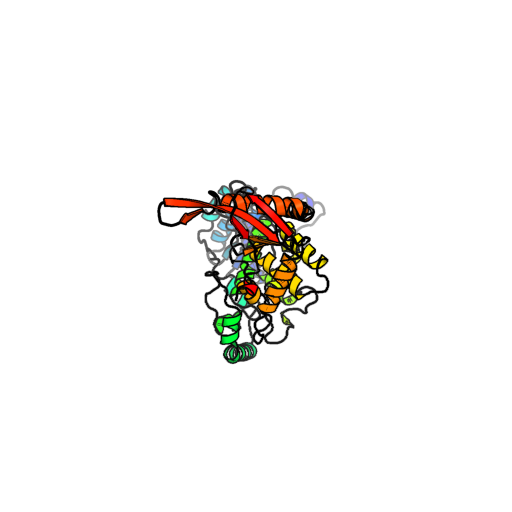 ? 33.950 -12.903 -26.172 1.00 54.72 415 TYR A N 1
ATOM 3200 C CA . TYR A 1 415 ? 35.375 -12.719 -25.868 1.00 54.72 415 TYR A CA 1
ATOM 3201 C C . TYR A 1 415 ? 35.974 -13.818 -24.961 1.00 54.72 415 TYR A C 1
ATOM 3203 O O . TYR A 1 415 ? 37.194 -13.843 -24.790 1.00 54.72 415 TYR A O 1
ATOM 3211 N N . ASP A 1 416 ? 35.149 -14.728 -24.432 1.00 45.28 416 ASP A N 1
ATOM 3212 C CA . ASP A 1 416 ? 35.566 -15.985 -23.777 1.00 45.28 416 ASP A CA 1
ATOM 3213 C C . ASP A 1 416 ? 35.567 -17.150 -24.783 1.00 45.28 416 ASP A C 1
ATOM 3215 O O . ASP A 1 416 ? 36.460 -18.029 -24.672 1.00 45.28 416 ASP A O 1
#

Sequence (416 aa):
MYPAFFRNDQAFSAANSETIYLMDDRVREMIDVVRDETGKENIVFIIDEIGQYVGSQQSKILDLQGLAENIKNIGQGKVWMLGTAQQTLTEDDPHTAINSPELFKLKDRFPISVELESSDIKEICFRRLLGKSSEGETVLGKLFEDKGQALRSNTKLKDAKYYDEGFDQTSFTNLYPFLPAHFEILLRLLGALAKSTGGVGLRSAIKVLQDVLVEGAGDQPPIADQELGWLATTVTLYDSLGKDIRRAFASIHGAVEKVAVQFPDDKPTQDVAKTIAVLQILANIPISIDNIAALMHPSVSAASIKDQVKDSIDKMLGNAFVPLGEKDGSLRFFSEKLNDVEQERAQLALRSSDVQRIFSSALRETLHPLPAARLHGSRAVTSGLKSIKGGRTISLAGERETIQTALVLSDAAEYD

Foldseek 3Di:
DDPPQDPDPCSVVVVPPDPPPPLLNVLVVVQVVCCVVPVALAEEAEAEAVVVVCQLPLVVLVSVLSNLVSCCVVSVVRYYYHYDHPPQPPDDDPVSCRCVVVVVVSVVSCPDDDDDPPPPPPVVLLVVPVDDDPVLLVVLLVLCVVQVVVLCVQQPADPQVVQRPDQDSVQCSSDPLETSNRVVLLVLLLVLLCVQVVVPDDDPSNVLVVQLQCVFQVPGHHVVPDDAFFHDFLLSSCRSCVVSCCVRPVQLSVLLVLQCVVCVPLPLLSSLSSLQSSCVSSVRGAAALSNSQSRVQTGSRDDGCSVVSVVSVVVLCPDLSRQWDDDPRGIDRDGPVVSVVSNVVVPPPDDPVVVVVVVLQVVLVVCPPADWDDDPNPDIAGAFEWEADPNDIHGRGDPVGPHYDYDYDDPPVVPD

Secondary structure (DSSP, 8-state):
--TTT--STTHHHHTTS-----HHHHHHHHHHHHHHHH--S-EEEEES-HHHHHTT-HHHHHHHHHHHHHHHHHHTTTEEEEE-------SS-TTT-TTHHHHHHHHTT-S-------TTHHHHHHHHHS---HHHHHHHHHHHHHHHHHHHHHTPPSS-GGG-S--SHHHHHHHTTS-HHHHHHHHHHHHHHHHHTTTTTPPPHHHHHHHHHHS-STTS--GGGSPTTB---HHHHHHHTHHHHHHH-HHHHHHHHHHHHH-TT-HHHHHHHHHHHHHHHH-SS---HHHHHHHT--BTTPPP-HHHHHHHHHHHHT-TTS-EEEETTEEEEPPHHHHHHHHHHHHS---HHHHHHHHHHHHHHHTPSPPEEEETTTEEEEEEEEEEETTEEEEEE-TT-SEEEEEEPPPGGG--

pLDDT: mean 81.14, std 15.28, range [35.31, 97.94]